Protein AF-A0A2W4JQV5-F1 (afdb_monomer_lite)

Foldseek 3Di:
DQQQEAADAQVRAAEEQEDEDEAHHEYAAPRYAHAYAEYAYEYAYEAAHEYEEEYEYPYYEYQYEYEYAYAYEYEYAAEDEYAAEYHYHYQEEYYYDQPGGEYYHQEYEEEHEYYDHDHQDHAYAEYFYAYEEDAHHHEAEYEQADDDPGGGYAYAYEYEYAYPEEYEQQADHYYAAEYEYHHQYEYEYHQRREYEYQEYEYHHEEYDAARYAHAYAEYFYAYEEYAHEYAEEYEQADDDPTGGYEYAAAYHAEYQAYAYEYAAAAEYQDLFLRSAEYAFNQNDFQQALNGYAYEYDPPHEYYYHDNYEHEYEGHHPVNHHCLLVRQDQQPLQAAGSHHPVGHQADADHDSYGYHYYYSHAWEKEKALPQDDQAEDEQDQFFWDPCNPSPDIDIDRDPSNYDPVSQDDWTWGFPGSDAAWTFIWIDGSRHRRHHYGYDPPHGIYGYDYDPPDPDDPPPPPPPPPPDDDDDDDDDDDDDDDDDDDDDDDDDDDDDDDDDDDDDDDDDDDDDDDDDDDDDDDDDDDDDDDDDDDDDDDDDDDDDDDDDD

Secondary structure (DSSP, 8-state):
----EEEPPTT---EES-EEE-S-SEEEE-SS--EESEEEEEESS-EEEEEES-EEEEEEEESS-EEEEEES-EEESS-EEESSEEEEEEEEEEEE-TTT--EEEEEEEEEEEEEEE--TT-EEEEEEEE-S-EEEEESS-EEE-EETTEESEEESS-EEEEESS-EEE-S-EEESSEEEEEEEEEEEE-TT--EEEEEEEEEEEEEEEEEEEEEEEEEEEE-SSEEEEESS-EEE-EETTEESEEESS-EEEEESSS-EEE-S-EEE---STTSEEEETTTTSPTT-TTS--EEE-TT--EE-STT-EEEEEES-STT-TTHHHHH-TTSS-EE-S--SS----SS---SSEEEEEESS-PEEEEE-TTPPP--EE--S-S-B--TT----EEE---TT--GGGS--EEEEES--SSEEEEEEEEE-TTS--EEEE-TTPPEEEEE--SS-TTSSSTTS-SSS-----------------------------------------------------------------------------PPPPP-

Radius of gyration: 44.94 Å; chains: 1; bounding box: 136×50×118 Å

Structure (mmCIF, N/CA/C/O backbone):
data_AF-A0A2W4JQV5-F1
#
_entry.id   AF-A0A2W4JQV5-F1
#
loop_
_atom_site.group_PDB
_atom_site.id
_atom_site.type_symbol
_atom_site.label_atom_id
_atom_site.label_alt_id
_atom_site.label_comp_id
_atom_site.label_asym_id
_atom_site.label_entity_id
_atom_site.label_seq_id
_atom_site.pdbx_PDB_ins_code
_atom_site.Cartn_x
_atom_site.Cartn_y
_atom_site.Cartn_z
_atom_site.occupancy
_atom_site.B_iso_or_equiv
_atom_site.auth_seq_id
_atom_site.auth_comp_id
_atom_site.auth_asym_id
_atom_site.auth_atom_id
_atom_site.pdbx_PDB_model_num
ATOM 1 N N . MET A 1 1 ? 16.887 8.831 -55.153 1.00 29.67 1 MET A N 1
ATOM 2 C CA . MET A 1 1 ? 16.316 7.501 -54.876 1.00 29.67 1 MET A CA 1
ATOM 3 C C . MET A 1 1 ? 16.040 7.482 -53.389 1.00 29.67 1 MET A C 1
ATOM 5 O O . MET A 1 1 ? 16.976 7.358 -52.619 1.00 29.67 1 MET A O 1
ATOM 9 N N . THR A 1 2 ? 14.810 7.785 -52.986 1.00 33.06 2 THR A N 1
ATOM 10 C CA . THR A 1 2 ? 14.370 7.634 -51.595 1.00 33.06 2 THR A CA 1
ATOM 11 C C . THR A 1 2 ? 14.160 6.143 -51.375 1.00 33.06 2 THR A C 1
ATOM 13 O O . THR A 1 2 ? 13.190 5.582 -51.878 1.00 33.06 2 THR A O 1
ATOM 16 N N . ILE A 1 3 ? 15.129 5.482 -50.746 1.00 44.75 3 ILE A N 1
ATOM 17 C CA . ILE A 1 3 ? 14.937 4.127 -50.228 1.00 44.75 3 ILE A CA 1
ATOM 18 C C . ILE A 1 3 ? 14.034 4.316 -49.007 1.00 44.75 3 ILE A C 1
ATOM 20 O O . ILE A 1 3 ? 14.489 4.859 -48.005 1.00 44.75 3 ILE A O 1
ATOM 24 N N . SER A 1 4 ? 12.734 4.026 -49.145 1.00 56.22 4 SER A N 1
ATOM 25 C CA . SER A 1 4 ? 11.791 4.201 -48.034 1.00 56.22 4 SER A CA 1
ATOM 26 C C . SER A 1 4 ? 11.941 3.099 -47.004 1.00 56.22 4 SER A C 1
ATOM 28 O O . SER A 1 4 ? 11.766 3.387 -45.838 1.00 56.22 4 SER A O 1
ATOM 30 N N . ASP A 1 5 ? 12.314 1.880 -47.396 1.00 68.44 5 ASP A N 1
ATOM 31 C CA . ASP A 1 5 ? 12.391 0.760 -46.463 1.00 68.44 5 ASP A CA 1
ATOM 32 C C . ASP A 1 5 ? 13.625 -0.103 -46.739 1.00 68.44 5 ASP A C 1
ATOM 34 O O . ASP A 1 5 ? 13.981 -0.343 -47.900 1.00 68.44 5 ASP A O 1
ATOM 38 N N . VAL A 1 6 ? 14.281 -0.559 -45.671 1.00 77.56 6 VAL A N 1
ATOM 39 C CA . VAL A 1 6 ? 15.468 -1.425 -45.729 1.00 77.56 6 VAL A CA 1
ATOM 40 C C . VAL A 1 6 ? 15.136 -2.780 -45.090 1.00 77.56 6 VAL A C 1
ATOM 42 O O . VAL A 1 6 ? 15.324 -2.937 -43.885 1.00 77.56 6 VAL A O 1
ATOM 45 N N . PRO A 1 7 ? 14.622 -3.756 -45.867 1.00 75.44 7 PRO A N 1
ATOM 46 C CA . PRO A 1 7 ? 14.396 -5.115 -45.385 1.00 75.44 7 PRO A CA 1
ATOM 47 C C . PRO A 1 7 ? 15.648 -5.995 -45.532 1.00 75.44 7 PRO A C 1
ATOM 49 O O . PRO A 1 7 ? 16.379 -5.903 -46.524 1.00 75.44 7 PRO A O 1
ATOM 52 N N . GLN A 1 8 ? 15.855 -6.910 -44.584 1.00 84.56 8 GLN A N 1
ATOM 53 C CA . GLN A 1 8 ? 16.908 -7.929 -44.620 1.00 84.56 8 GLN A CA 1
ATOM 54 C C . GLN A 1 8 ? 16.366 -9.300 -45.053 1.00 84.56 8 GLN A C 1
ATOM 56 O O . GLN A 1 8 ? 15.298 -9.729 -44.631 1.00 84.56 8 GLN A O 1
ATOM 61 N N . SER A 1 9 ? 17.114 -10.029 -45.885 1.00 79.50 9 SER A N 1
ATOM 62 C CA . SER A 1 9 ? 16.845 -11.449 -46.164 1.00 79.50 9 SER A CA 1
ATOM 63 C C . SER A 1 9 ? 17.474 -12.353 -45.101 1.00 79.50 9 SER A C 1
ATOM 65 O O . SER A 1 9 ? 18.504 -11.989 -44.543 1.00 79.50 9 SER A O 1
ATOM 67 N N . ALA A 1 10 ? 16.980 -13.583 -44.932 1.00 69.44 10 ALA A N 1
ATOM 68 C CA . ALA A 1 10 ? 17.502 -14.519 -43.926 1.00 69.44 10 ALA A CA 1
ATOM 69 C C . ALA A 1 10 ? 18.998 -14.884 -44.063 1.00 69.44 10 ALA A C 1
ATOM 71 O O . ALA A 1 10 ? 19.650 -15.224 -43.082 1.00 69.44 10 ALA A O 1
ATOM 72 N N . GLU A 1 11 ? 19.571 -14.781 -45.265 1.00 73.44 11 GLU A N 1
ATOM 73 C CA . GLU A 1 11 ? 21.001 -15.030 -45.519 1.00 73.44 11 GLU A CA 1
ATOM 74 C C . GLU A 1 11 ? 21.875 -13.768 -45.358 1.00 73.44 11 GLU A C 1
ATOM 76 O O . GLU A 1 11 ? 23.096 -13.829 -45.477 1.00 73.44 11 GLU A O 1
ATOM 81 N N . GLY A 1 12 ? 21.264 -12.608 -45.105 1.00 80.19 12 GLY A N 1
ATOM 82 C CA . GLY A 1 12 ? 21.904 -11.294 -45.165 1.00 80.19 12 GLY A CA 1
ATOM 83 C C . GLY A 1 12 ? 22.526 -10.816 -43.855 1.00 80.19 12 GLY A C 1
ATOM 84 O O . GLY A 1 12 ? 22.470 -9.616 -43.608 1.00 80.19 12 GLY A O 1
ATOM 85 N N . ALA A 1 13 ? 23.056 -11.710 -43.012 1.00 87.25 13 ALA A N 1
ATOM 86 C CA . ALA A 1 13 ? 23.569 -11.367 -41.681 1.00 87.25 13 ALA A CA 1
ATOM 87 C C . ALA A 1 13 ? 24.644 -10.267 -41.727 1.00 87.25 13 ALA A C 1
ATOM 89 O O . ALA A 1 13 ? 25.607 -10.342 -42.494 1.00 87.25 13 ALA A O 1
ATOM 90 N N . ILE A 1 14 ? 24.495 -9.258 -40.871 1.00 87.75 14 ILE A N 1
ATOM 91 C CA . ILE A 1 14 ? 25.454 -8.163 -40.717 1.00 87.75 14 ILE A CA 1
ATOM 92 C C . ILE A 1 14 ? 26.432 -8.545 -39.611 1.00 87.75 14 ILE A C 1
ATOM 94 O O . ILE A 1 14 ? 26.027 -8.844 -38.493 1.00 87.75 14 ILE A O 1
ATOM 98 N N . THR A 1 15 ? 27.730 -8.531 -39.906 1.00 89.88 15 THR A N 1
ATOM 99 C CA . THR A 1 15 ? 28.786 -8.616 -38.888 1.00 89.88 15 THR A CA 1
ATOM 100 C C . THR A 1 15 ? 29.605 -7.339 -38.950 1.00 89.88 15 THR A C 1
ATOM 102 O O . THR A 1 15 ? 30.228 -7.063 -39.976 1.00 89.88 15 THR A O 1
ATOM 105 N N . ALA A 1 16 ? 29.582 -6.550 -37.881 1.00 89.56 16 ALA A N 1
ATOM 106 C CA . ALA A 1 16 ? 30.267 -5.266 -37.832 1.00 89.56 16 ALA A CA 1
ATOM 107 C C . ALA A 1 16 ? 30.644 -4.903 -36.393 1.00 89.56 16 ALA A C 1
ATOM 109 O O . ALA A 1 16 ? 29.880 -5.149 -35.468 1.00 89.56 16 ALA A O 1
ATOM 110 N N . ALA A 1 17 ? 31.793 -4.256 -36.209 1.00 89.31 17 ALA A N 1
ATOM 111 C CA . ALA A 1 17 ? 32.117 -3.642 -34.919 1.00 89.31 17 ALA A CA 1
ATOM 112 C C . ALA A 1 17 ? 31.198 -2.440 -34.620 1.00 89.31 17 ALA A C 1
ATOM 114 O O . ALA A 1 17 ? 30.942 -2.111 -33.471 1.00 89.31 17 ALA A O 1
ATOM 115 N N . TRP A 1 18 ? 30.686 -1.788 -35.666 1.00 93.12 18 TRP A N 1
ATOM 116 C CA . TRP A 1 18 ? 29.815 -0.626 -35.546 1.00 93.12 18 TRP A CA 1
ATOM 117 C C . TRP A 1 18 ? 28.868 -0.546 -36.744 1.00 93.12 18 TRP A C 1
ATOM 119 O O . TRP A 1 18 ? 29.307 -0.704 -37.890 1.00 93.12 18 TRP A O 1
ATOM 129 N N . LEU A 1 19 ? 27.582 -0.325 -36.482 1.00 92.12 19 LEU A N 1
ATOM 130 C CA . LEU A 1 19 ? 26.536 -0.138 -37.483 1.00 92.12 19 LEU A CA 1
ATOM 131 C C . LEU A 1 19 ? 25.812 1.186 -37.228 1.00 92.12 19 LEU A C 1
ATOM 133 O O . LEU A 1 19 ? 25.176 1.355 -36.193 1.00 92.12 19 LEU A O 1
ATOM 137 N N . GLU A 1 20 ? 25.852 2.086 -38.207 1.00 91.94 20 GLU A N 1
ATOM 138 C CA . GLU A 1 20 ? 25.101 3.343 -38.182 1.00 91.94 20 GLU A CA 1
ATOM 139 C C . GLU A 1 20 ? 23.888 3.265 -39.117 1.00 91.94 20 GLU A C 1
ATOM 141 O O . GLU A 1 20 ? 24.019 2.997 -40.317 1.00 91.94 20 GLU A O 1
ATOM 146 N N . LEU A 1 21 ? 22.699 3.511 -38.571 1.00 87.38 21 LEU A N 1
ATOM 147 C CA . LEU A 1 21 ? 21.455 3.621 -39.323 1.00 87.38 21 LEU A CA 1
ATOM 148 C C . LEU A 1 21 ? 21.272 5.067 -39.814 1.00 87.38 21 LEU A C 1
ATOM 150 O O . LEU A 1 21 ? 21.225 6.012 -39.029 1.00 87.38 21 LEU A O 1
ATOM 154 N N . GLY A 1 22 ? 21.171 5.250 -41.131 1.00 76.06 22 GLY A N 1
ATOM 155 C CA . GLY A 1 22 ? 20.920 6.561 -41.743 1.00 76.06 22 GLY A CA 1
ATOM 156 C C . GLY A 1 22 ? 19.429 6.898 -41.880 1.00 76.06 22 GLY A C 1
ATOM 157 O O . GLY A 1 22 ? 18.587 6.022 -41.727 1.00 76.06 22 GLY A O 1
ATOM 158 N N . LEU A 1 23 ? 19.126 8.152 -42.260 1.00 66.94 23 LEU A N 1
ATOM 159 C CA . LEU A 1 23 ? 17.779 8.705 -42.521 1.00 66.94 23 LEU A CA 1
ATOM 160 C C . LEU A 1 23 ? 17.039 7.991 -43.675 1.00 66.94 23 LEU A C 1
ATOM 162 O O . LEU A 1 23 ? 16.863 8.543 -44.766 1.00 66.94 23 LEU A O 1
ATOM 166 N N . VAL A 1 24 ? 16.612 6.758 -43.449 1.00 64.31 24 VAL A N 1
ATOM 167 C CA . VAL A 1 24 ? 15.695 6.009 -44.311 1.00 64.31 24 VAL A CA 1
ATOM 168 C C . VAL A 1 24 ? 14.292 6.032 -43.678 1.00 64.31 24 VAL A C 1
ATOM 170 O O . VAL A 1 24 ? 14.081 6.704 -42.665 1.00 64.31 24 VAL A O 1
ATOM 173 N N . GLY A 1 25 ? 13.281 5.435 -44.315 1.00 80.88 25 GLY A N 1
ATOM 174 C CA . GLY A 1 25 ? 11.969 5.248 -43.678 1.00 80.88 25 GLY A CA 1
ATOM 175 C C . GLY A 1 25 ? 12.040 4.093 -42.679 1.00 80.88 25 GLY A C 1
ATOM 176 O O . GLY A 1 25 ? 12.716 4.236 -41.671 1.00 80.88 25 GLY A O 1
ATOM 177 N N . SER A 1 26 ? 11.375 2.959 -42.895 1.00 88.31 26 SER A N 1
ATOM 178 C CA . SER A 1 26 ? 11.426 1.860 -41.912 1.00 88.31 26 SER A CA 1
ATOM 179 C C . SER A 1 26 ? 12.625 0.932 -42.144 1.00 88.31 26 SER A C 1
ATOM 181 O O . SER A 1 26 ? 12.984 0.613 -43.280 1.00 88.31 26 SER A O 1
ATOM 183 N N . VAL A 1 27 ? 13.254 0.470 -41.067 1.00 90.00 27 VAL A N 1
ATOM 184 C CA . VAL A 1 27 ? 14.377 -0.477 -41.089 1.00 90.00 27 VAL A CA 1
ATOM 185 C C . VAL A 1 27 ? 13.936 -1.773 -40.424 1.00 90.00 27 VAL A C 1
ATOM 187 O O . VAL A 1 27 ? 13.576 -1.765 -39.251 1.00 90.00 27 VAL A O 1
ATOM 190 N N . ASP A 1 28 ? 14.007 -2.887 -41.155 1.00 91.19 28 ASP A N 1
ATOM 191 C CA . ASP A 1 28 ? 13.764 -4.226 -40.612 1.00 91.19 28 ASP A CA 1
ATOM 192 C C . ASP A 1 28 ? 14.963 -5.139 -40.888 1.00 91.19 28 ASP A C 1
ATOM 194 O O . ASP A 1 28 ? 15.167 -5.659 -41.990 1.00 91.19 28 ASP A O 1
ATOM 198 N N . LEU A 1 29 ? 15.757 -5.325 -39.839 1.00 91.44 29 LEU A N 1
ATOM 199 C CA . LEU A 1 29 ? 16.964 -6.141 -39.784 1.00 91.44 29 LEU A CA 1
ATOM 200 C C . LEU A 1 29 ? 16.782 -7.295 -38.785 1.00 91.44 29 LEU A C 1
ATOM 202 O O . LEU A 1 29 ? 17.682 -7.628 -38.015 1.00 91.44 29 LEU A O 1
ATOM 206 N N . THR A 1 30 ? 15.582 -7.875 -38.742 1.00 90.56 30 THR A N 1
ATOM 207 C CA . THR A 1 30 ? 15.245 -8.965 -37.810 1.00 90.56 30 THR A CA 1
ATOM 208 C C . THR A 1 30 ? 15.444 -10.366 -38.388 1.00 90.56 30 THR A C 1
ATOM 210 O O . THR A 1 30 ? 15.351 -11.351 -37.660 1.00 90.56 30 THR A O 1
ATOM 213 N N . GLN A 1 31 ? 15.692 -10.477 -39.696 1.00 85.88 31 GLN A N 1
ATOM 214 C CA . GLN A 1 31 ? 15.575 -11.746 -40.420 1.00 85.88 31 GLN A CA 1
ATOM 215 C C . GLN A 1 31 ? 16.847 -12.607 -40.408 1.00 85.88 31 GLN A C 1
ATOM 217 O O . GLN A 1 31 ? 16.771 -13.769 -40.801 1.00 85.88 31 GLN A O 1
ATOM 222 N N . ALA A 1 32 ? 18.001 -12.082 -39.983 1.00 82.94 32 ALA A N 1
ATOM 223 C CA . ALA A 1 32 ? 19.276 -12.806 -39.986 1.00 82.94 32 ALA A CA 1
ATOM 224 C C . ALA A 1 32 ? 20.035 -12.679 -38.652 1.00 82.94 32 ALA A C 1
ATOM 226 O O . ALA A 1 32 ? 19.839 -11.716 -37.917 1.00 82.94 32 ALA A O 1
ATOM 227 N N . ASP A 1 33 ? 20.941 -13.624 -38.365 1.00 89.38 33 ASP A N 1
ATOM 228 C CA . ASP A 1 33 ? 21.790 -13.656 -37.159 1.00 89.38 33 ASP A CA 1
ATOM 229 C C . ASP A 1 33 ? 22.868 -12.556 -37.171 1.00 89.38 33 ASP A C 1
ATOM 231 O O . ASP A 1 33 ? 24.060 -12.830 -37.359 1.00 89.38 33 ASP A O 1
ATOM 235 N N . ASN A 1 34 ? 22.467 -11.296 -36.999 1.00 92.81 34 ASN A N 1
ATOM 236 C CA . ASN A 1 34 ? 23.418 -10.189 -36.961 1.00 92.81 34 ASN A CA 1
ATOM 237 C C . ASN A 1 34 ? 24.347 -10.305 -35.748 1.00 92.81 34 ASN A C 1
ATOM 239 O O . ASN A 1 34 ? 23.951 -10.766 -34.681 1.00 92.81 34 ASN A O 1
ATOM 243 N N . LYS A 1 35 ? 25.593 -9.874 -35.929 1.00 93.88 35 LYS A N 1
ATOM 244 C CA . LYS A 1 35 ? 26.637 -9.797 -34.905 1.00 93.88 35 LYS A CA 1
ATOM 245 C C . LYS A 1 35 ? 27.268 -8.419 -34.969 1.00 93.88 35 LYS A C 1
ATOM 247 O O . LYS A 1 35 ? 28.312 -8.223 -35.597 1.00 93.88 35 LYS A O 1
ATOM 252 N N . VAL A 1 36 ? 26.558 -7.460 -34.402 1.00 95.00 36 VAL A N 1
ATOM 253 C CA . VAL A 1 36 ? 26.953 -6.063 -34.322 1.00 95.00 36 VAL A CA 1
ATOM 254 C C . VAL A 1 36 ? 27.358 -5.761 -32.888 1.00 95.00 36 VAL A C 1
ATOM 256 O O . VAL A 1 36 ? 26.600 -6.049 -31.968 1.00 95.00 36 VAL A O 1
ATOM 259 N N . GLU A 1 37 ? 28.548 -5.195 -32.703 1.00 95.19 37 GLU A N 1
ATOM 260 C CA . GLU A 1 37 ? 29.038 -4.839 -31.363 1.00 95.19 37 GLU A CA 1
ATOM 261 C C . GLU A 1 37 ? 28.465 -3.495 -30.882 1.00 95.19 37 GLU A C 1
ATOM 263 O O . GLU A 1 37 ? 28.245 -3.321 -29.685 1.00 95.19 37 GLU A O 1
ATOM 268 N N . ALA A 1 38 ? 28.194 -2.554 -31.795 1.00 96.00 38 ALA A N 1
ATOM 269 C CA . ALA A 1 38 ? 27.586 -1.262 -31.482 1.00 96.00 38 ALA A CA 1
ATOM 270 C C . ALA A 1 38 ? 26.626 -0.761 -32.570 1.00 96.00 38 ALA A C 1
ATOM 272 O O . ALA A 1 38 ? 26.917 -0.860 -33.766 1.00 96.00 38 ALA A O 1
ATOM 273 N N . LEU A 1 39 ? 25.492 -0.210 -32.139 1.00 96.25 39 LEU A N 1
ATOM 274 C CA . LEU A 1 39 ? 24.444 0.361 -32.980 1.00 96.25 39 LEU A CA 1
ATOM 275 C C . LEU A 1 39 ? 24.268 1.851 -32.673 1.00 96.25 39 LEU A C 1
ATOM 277 O O . LEU A 1 39 ? 24.083 2.232 -31.518 1.00 96.25 39 LEU A O 1
ATOM 281 N N . ALA A 1 40 ? 24.248 2.667 -33.720 1.00 95.31 40 ALA A N 1
ATOM 282 C CA . ALA A 1 40 ? 23.932 4.089 -33.664 1.00 95.31 40 ALA A CA 1
ATOM 283 C C . ALA A 1 40 ? 23.006 4.469 -34.826 1.00 95.31 40 ALA A C 1
ATOM 285 O O . ALA A 1 40 ? 22.850 3.704 -35.783 1.00 95.31 40 ALA A O 1
ATOM 286 N N . GLY A 1 41 ? 22.400 5.653 -34.786 1.00 90.88 41 GLY A N 1
ATOM 287 C CA . GLY A 1 41 ? 21.768 6.242 -35.963 1.00 90.88 41 GLY A CA 1
ATOM 288 C C . GLY A 1 41 ? 20.465 6.990 -35.719 1.00 90.88 41 GLY A C 1
ATOM 289 O O . GLY A 1 41 ? 19.918 7.035 -34.621 1.00 90.88 41 GLY A O 1
ATOM 290 N N . VAL A 1 42 ? 19.953 7.584 -36.794 1.00 90.00 42 VAL A N 1
ATOM 291 C CA . VAL A 1 42 ? 18.742 8.413 -36.789 1.00 90.00 42 VAL A CA 1
ATOM 292 C C . VAL A 1 42 ? 17.824 7.947 -37.908 1.00 90.00 42 VAL A C 1
ATOM 294 O O . VAL A 1 42 ? 18.210 7.985 -39.077 1.00 90.00 42 VAL A O 1
ATOM 297 N N . ASN A 1 43 ? 16.596 7.566 -37.562 1.00 89.50 43 ASN A N 1
ATOM 298 C CA . ASN A 1 43 ? 15.626 7.044 -38.515 1.00 89.50 43 ASN A CA 1
ATOM 299 C C . ASN A 1 43 ? 14.299 7.816 -38.517 1.00 89.50 43 ASN A C 1
ATOM 301 O O . ASN A 1 43 ? 13.873 8.368 -37.500 1.00 89.50 43 ASN A O 1
ATOM 305 N N . THR A 1 44 ? 13.634 7.862 -39.677 1.00 89.81 44 THR A N 1
ATOM 306 C CA . THR A 1 44 ? 12.343 8.568 -39.824 1.00 89.81 44 THR A CA 1
ATOM 307 C C . THR A 1 44 ? 11.123 7.648 -39.756 1.00 89.81 44 THR A C 1
ATOM 309 O O . THR A 1 44 ? 10.010 8.144 -39.591 1.00 89.81 44 THR A O 1
ATOM 312 N N . GLY A 1 45 ? 11.316 6.330 -39.869 1.00 91.19 45 GLY A N 1
ATOM 313 C CA . GLY A 1 45 ? 10.302 5.298 -39.634 1.00 91.19 45 GLY A CA 1
ATOM 314 C C . GLY A 1 45 ? 10.724 4.333 -38.529 1.00 91.19 45 GLY A C 1
ATOM 315 O O . GLY A 1 45 ? 11.634 4.634 -37.762 1.00 91.19 45 GLY A O 1
ATOM 316 N N . ASP A 1 46 ? 10.081 3.171 -38.452 1.00 94.00 46 ASP A N 1
ATOM 317 C CA . ASP A 1 46 ? 10.345 2.191 -37.393 1.00 94.00 46 ASP A CA 1
ATOM 318 C C . ASP A 1 46 ? 11.750 1.575 -37.522 1.00 94.00 46 ASP A C 1
ATOM 320 O O . ASP A 1 46 ? 12.290 1.450 -38.623 1.00 94.00 46 ASP A O 1
ATOM 324 N N . ILE A 1 47 ? 12.348 1.174 -36.400 1.00 94.88 47 ILE A N 1
ATOM 325 C CA . ILE A 1 47 ? 13.584 0.383 -36.358 1.00 94.88 47 ILE A CA 1
ATOM 326 C C . ILE A 1 47 ? 13.253 -0.966 -35.732 1.00 94.88 47 ILE A C 1
ATOM 328 O O . ILE A 1 47 ? 12.839 -1.020 -34.580 1.00 94.88 47 ILE A O 1
ATOM 332 N N . ALA A 1 48 ? 13.490 -2.058 -36.447 1.00 95.19 48 ALA A N 1
ATOM 333 C CA . ALA A 1 48 ? 13.453 -3.408 -35.904 1.00 95.19 48 ALA A CA 1
ATOM 334 C C . ALA A 1 48 ? 14.807 -4.084 -36.144 1.00 95.19 48 ALA A C 1
ATOM 336 O O . ALA A 1 48 ? 15.245 -4.230 -37.285 1.00 95.19 48 ALA A O 1
ATOM 337 N N . PHE A 1 49 ? 15.489 -4.480 -35.071 1.00 95.44 49 PHE A N 1
ATOM 338 C CA . PHE A 1 49 ? 16.843 -5.025 -35.130 1.00 95.44 49 PHE A CA 1
ATOM 339 C C . PHE A 1 49 ? 16.979 -6.253 -34.231 1.00 95.44 49 PHE A C 1
ATOM 341 O O . PHE A 1 49 ? 16.621 -6.216 -33.053 1.00 95.44 49 PHE A O 1
ATOM 348 N N . PHE A 1 50 ? 17.514 -7.340 -34.787 1.00 96.31 50 PHE A N 1
ATOM 349 C CA . PHE A 1 50 ? 17.924 -8.514 -34.021 1.00 96.31 50 PHE A CA 1
ATOM 350 C C . PHE A 1 50 ? 19.450 -8.610 -33.982 1.00 96.31 50 PHE A C 1
ATOM 352 O O . PHE A 1 50 ? 20.079 -8.524 -35.034 1.00 96.31 50 PHE A O 1
ATOM 359 N N . ASN A 1 51 ? 20.026 -8.833 -32.798 1.00 96.94 51 ASN A N 1
ATOM 360 C CA . ASN A 1 51 ? 21.449 -9.090 -32.586 1.00 96.94 51 ASN A CA 1
ATOM 361 C C . ASN A 1 51 ? 21.664 -10.405 -31.833 1.00 96.94 51 ASN A C 1
ATOM 363 O O . ASN A 1 51 ? 20.985 -10.691 -30.845 1.00 96.94 51 ASN A O 1
ATOM 367 N N . ASN A 1 52 ? 22.644 -11.186 -32.273 1.00 96.19 52 ASN A N 1
ATOM 368 C CA . ASN A 1 52 ? 23.064 -12.421 -31.633 1.00 96.19 52 ASN A CA 1
ATOM 369 C C . ASN A 1 52 ? 24.424 -12.229 -30.948 1.00 96.19 52 ASN A C 1
ATOM 371 O O . ASN A 1 52 ? 25.469 -12.257 -31.602 1.00 96.19 52 ASN A O 1
ATOM 375 N N . GLY A 1 53 ? 24.394 -12.065 -29.628 1.00 96.12 53 GLY A N 1
ATOM 376 C CA . GLY A 1 53 ? 25.510 -11.597 -28.811 1.00 96.12 53 GLY A CA 1
ATOM 377 C C . GLY A 1 53 ? 25.233 -10.214 -28.226 1.00 96.12 53 GLY A C 1
ATOM 378 O O . GLY A 1 53 ? 24.169 -9.632 -28.458 1.00 96.12 53 GLY A O 1
ATOM 379 N N . ASP A 1 54 ? 26.200 -9.712 -27.468 1.00 98.00 54 ASP A N 1
ATOM 380 C CA . ASP A 1 54 ? 26.081 -8.437 -26.766 1.00 98.00 54 ASP A CA 1
ATOM 381 C C . ASP A 1 54 ? 26.001 -7.264 -27.749 1.00 98.00 54 ASP A C 1
ATOM 383 O O . ASP A 1 54 ? 26.561 -7.315 -28.850 1.00 98.00 54 ASP A O 1
ATOM 387 N N . LEU A 1 55 ? 25.290 -6.210 -27.352 1.00 98.31 55 LEU A N 1
ATOM 388 C CA . LEU A 1 55 ? 25.091 -5.009 -28.156 1.00 98.31 55 LEU A CA 1
ATOM 389 C C . LEU A 1 55 ? 25.281 -3.751 -27.309 1.00 98.31 55 LEU A C 1
ATOM 391 O O . LEU A 1 55 ? 24.692 -3.621 -26.237 1.00 98.31 55 LEU A O 1
ATOM 395 N N . ARG A 1 56 ? 26.040 -2.790 -27.832 1.00 98.25 56 ARG A N 1
ATOM 396 C CA . ARG A 1 56 ? 26.122 -1.428 -27.292 1.00 98.25 56 ARG A CA 1
ATOM 397 C C . ARG A 1 56 ? 25.253 -0.487 -28.126 1.00 98.25 56 ARG A C 1
ATOM 399 O O . ARG A 1 56 ? 25.185 -0.628 -29.348 1.00 98.25 56 ARG A O 1
ATOM 406 N N . VAL A 1 57 ? 24.576 0.458 -27.487 1.00 97.75 57 VAL A N 1
ATOM 407 C CA . VAL A 1 57 ? 23.830 1.531 -28.156 1.00 97.75 57 VAL A CA 1
ATOM 408 C C . VAL A 1 57 ? 24.574 2.839 -27.942 1.00 97.75 57 VAL A C 1
ATOM 410 O O . VAL A 1 57 ? 24.631 3.347 -26.826 1.00 97.75 57 VAL A O 1
ATOM 413 N N . GLU A 1 58 ? 25.113 3.376 -29.031 1.00 96.62 58 GLU A N 1
ATOM 414 C CA . GLU A 1 58 ? 25.884 4.625 -29.095 1.00 96.62 58 GLU A CA 1
ATOM 415 C C . GLU A 1 58 ? 25.030 5.728 -29.751 1.00 96.62 58 GLU A C 1
ATOM 417 O O . GLU A 1 58 ? 25.460 6.422 -30.669 1.00 96.62 58 GLU A O 1
ATOM 422 N N . GLY A 1 59 ? 23.762 5.824 -29.337 1.00 95.25 59 GLY A N 1
ATOM 423 C CA . GLY A 1 59 ? 22.855 6.889 -29.755 1.00 95.25 59 GLY A CA 1
ATOM 424 C C . GLY A 1 59 ? 21.955 6.453 -30.902 1.00 95.25 59 GLY A C 1
ATOM 425 O O . GLY A 1 59 ? 22.347 6.458 -32.069 1.00 95.25 59 GLY A O 1
ATOM 426 N N . VAL A 1 60 ? 20.715 6.087 -30.581 1.00 96.88 60 VAL A N 1
ATOM 427 C CA . VAL A 1 60 ? 19.712 5.684 -31.573 1.00 96.88 60 VAL A CA 1
ATOM 428 C C . VAL A 1 60 ? 18.450 6.507 -31.388 1.00 96.88 60 VAL A C 1
ATOM 430 O O . VAL A 1 60 ? 17.858 6.535 -30.311 1.00 96.88 60 VAL A O 1
ATOM 433 N N . TYR A 1 61 ? 18.007 7.139 -32.470 1.00 96.12 61 TYR A N 1
ATOM 434 C CA . TYR A 1 61 ? 16.781 7.918 -32.507 1.00 96.12 61 TYR A CA 1
ATOM 435 C C . TYR A 1 61 ? 15.847 7.442 -33.616 1.00 96.12 61 TYR A C 1
ATOM 437 O O . TYR A 1 61 ? 16.267 7.228 -34.755 1.00 96.12 61 TYR A O 1
ATOM 445 N N . SER A 1 62 ? 14.556 7.368 -33.305 1.00 95.12 62 SER A N 1
ATOM 446 C CA . SER A 1 62 ? 13.500 7.064 -34.263 1.00 95.12 62 SER A CA 1
ATOM 447 C C . SER A 1 62 ? 12.283 7.975 -34.092 1.00 95.12 62 SER A C 1
ATOM 449 O O . SER A 1 62 ? 11.853 8.291 -32.979 1.00 95.12 62 SER A O 1
ATOM 451 N N . VAL A 1 63 ? 11.679 8.374 -35.212 1.00 93.88 63 VAL A N 1
ATOM 452 C CA . VAL A 1 63 ? 10.324 8.961 -35.221 1.00 93.88 63 VAL A CA 1
ATOM 453 C C . VAL A 1 63 ? 9.244 7.868 -35.107 1.00 93.88 63 VAL A C 1
ATOM 455 O O . VAL A 1 63 ? 8.114 8.141 -34.701 1.00 93.88 63 VAL A O 1
ATOM 458 N N . GLY A 1 64 ? 9.575 6.629 -35.465 1.00 94.38 64 GLY A N 1
ATOM 459 C CA . GLY A 1 64 ? 8.707 5.469 -35.311 1.00 94.38 64 GLY A CA 1
ATOM 460 C C . GLY A 1 64 ? 8.901 4.750 -33.978 1.00 94.38 64 GLY A C 1
ATOM 461 O O . GLY A 1 64 ? 9.388 5.319 -32.998 1.00 94.38 64 GLY A O 1
ATOM 462 N N . ASP A 1 65 ? 8.516 3.479 -33.970 1.00 96.88 65 ASP A N 1
ATOM 463 C CA . ASP A 1 65 ? 8.842 2.540 -32.902 1.00 96.88 65 ASP A CA 1
ATOM 464 C C . ASP A 1 65 ? 10.310 2.076 -33.030 1.00 96.88 65 ASP A C 1
ATOM 466 O O .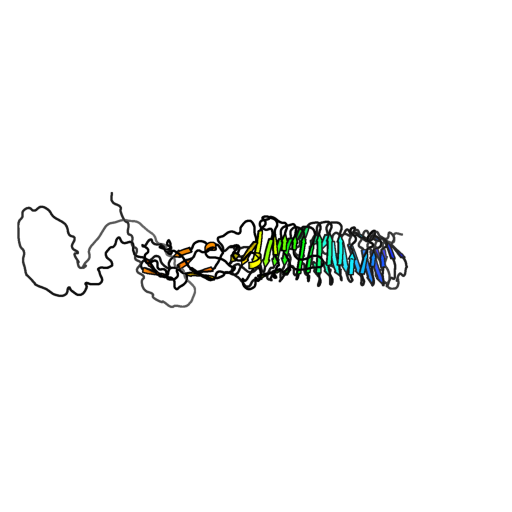 ASP A 1 65 ? 10.893 2.070 -34.119 1.00 96.88 65 ASP A O 1
ATOM 470 N N . ILE A 1 66 ? 10.921 1.666 -31.919 1.00 98.00 66 ILE A N 1
ATOM 471 C CA . ILE A 1 66 ? 12.200 0.945 -31.908 1.00 98.00 66 ILE A CA 1
ATOM 472 C C . ILE A 1 66 ? 11.968 -0.419 -31.272 1.00 98.00 66 ILE A C 1
ATOM 474 O O . ILE A 1 66 ? 11.433 -0.515 -30.178 1.00 98.00 66 ILE A O 1
ATOM 478 N N . SER A 1 67 ? 12.391 -1.485 -31.935 1.00 97.69 67 SER A N 1
ATOM 479 C CA . SER A 1 67 ? 12.336 -2.856 -31.441 1.00 97.69 67 SER A CA 1
ATOM 480 C C . SER A 1 67 ? 13.724 -3.475 -31.515 1.00 97.69 67 SER A C 1
ATOM 482 O O . SER A 1 67 ? 14.205 -3.793 -32.603 1.00 97.69 67 SER A O 1
ATOM 484 N N . LEU A 1 68 ? 14.366 -3.654 -30.362 1.00 98.00 68 LEU A N 1
ATOM 485 C CA . LEU A 1 68 ? 15.669 -4.303 -30.245 1.00 98.00 68 LEU A CA 1
ATOM 486 C C . LEU A 1 68 ? 15.493 -5.680 -29.611 1.00 98.00 68 LEU A C 1
ATOM 488 O O . LEU A 1 68 ? 15.010 -5.802 -28.485 1.00 98.00 68 LEU A O 1
ATOM 492 N N . ARG A 1 69 ? 15.910 -6.723 -30.330 1.00 97.94 69 ARG A N 1
ATOM 493 C CA . ARG A 1 69 ? 15.994 -8.085 -29.806 1.00 97.94 69 ARG A CA 1
ATOM 494 C C . ARG A 1 69 ? 17.457 -8.501 -29.709 1.00 97.94 69 ARG A C 1
ATOM 496 O O . ARG A 1 69 ? 18.119 -8.600 -30.735 1.00 97.94 69 ARG A O 1
ATOM 503 N N . VAL A 1 70 ? 17.953 -8.773 -28.507 1.00 98.38 70 VAL A N 1
ATOM 504 C CA . VAL A 1 70 ? 19.372 -9.065 -28.252 1.00 98.38 70 VAL A CA 1
ATOM 505 C C . VAL A 1 70 ? 19.511 -10.408 -27.539 1.00 98.38 70 VAL A C 1
ATOM 507 O O . VAL A 1 70 ? 19.021 -10.596 -26.430 1.00 98.38 70 VAL A O 1
ATOM 510 N N . ASN A 1 71 ? 20.183 -11.365 -28.172 1.00 97.50 71 ASN A N 1
ATOM 511 C CA . ASN A 1 71 ? 20.538 -12.639 -27.544 1.00 97.50 71 ASN A CA 1
ATOM 512 C C . ASN A 1 71 ? 21.883 -12.512 -26.805 1.00 97.50 71 ASN A C 1
ATOM 514 O O . ASN A 1 71 ? 22.878 -13.119 -27.201 1.00 97.50 71 ASN A O 1
ATOM 518 N N . GLY A 1 72 ? 21.913 -11.645 -25.798 1.00 97.69 72 GLY A N 1
ATOM 519 C CA . GLY A 1 72 ? 23.088 -11.239 -25.031 1.00 97.69 72 GLY A CA 1
ATOM 520 C C . GLY A 1 72 ? 22.742 -10.075 -24.105 1.00 97.69 72 GLY A C 1
ATOM 521 O O . GLY A 1 72 ? 21.557 -9.802 -23.874 1.00 97.69 72 GLY A O 1
ATOM 522 N N . ASP A 1 73 ? 23.770 -9.399 -23.606 1.00 98.56 73 ASP A N 1
ATOM 523 C CA . ASP A 1 73 ? 23.627 -8.165 -22.836 1.00 98.56 73 ASP A CA 1
ATOM 524 C C . ASP A 1 73 ? 23.410 -6.959 -23.766 1.00 98.56 73 ASP A C 1
ATOM 526 O O . ASP A 1 73 ? 23.920 -6.905 -24.888 1.00 98.56 73 ASP A O 1
ATOM 530 N N . LEU A 1 74 ? 22.646 -5.972 -23.298 1.00 98.62 74 LEU A N 1
ATOM 531 C CA . LEU A 1 74 ? 22.435 -4.699 -23.987 1.00 98.62 74 LEU A CA 1
ATOM 532 C C . LEU A 1 74 ? 22.931 -3.565 -23.092 1.00 98.62 74 LEU A C 1
ATOM 534 O O . LEU A 1 74 ? 22.429 -3.371 -21.988 1.00 98.62 74 LEU A O 1
ATOM 538 N N . HIS A 1 75 ? 23.891 -2.788 -23.569 1.00 98.56 75 HIS A N 1
ATOM 539 C CA . HIS A 1 75 ? 24.409 -1.638 -22.836 1.00 98.56 75 HIS A CA 1
ATOM 540 C C . HIS A 1 75 ? 24.076 -0.343 -23.577 1.00 98.56 75 HIS A C 1
ATOM 542 O O . HIS A 1 75 ? 24.395 -0.206 -24.757 1.00 98.56 75 HIS A O 1
ATOM 548 N N . LEU A 1 76 ? 23.408 0.595 -22.907 1.00 98.56 76 LEU A N 1
ATOM 549 C CA . LEU A 1 76 ? 23.104 1.914 -23.458 1.00 98.56 76 LEU A CA 1
ATOM 550 C C . LEU A 1 76 ? 24.212 2.888 -23.042 1.00 98.56 76 LEU A C 1
ATOM 552 O O . LEU A 1 76 ? 24.214 3.342 -21.900 1.00 98.56 76 LEU A O 1
ATOM 556 N N . GLU A 1 77 ? 25.141 3.184 -23.952 1.00 98.06 77 GLU A N 1
ATOM 557 C CA . GLU A 1 77 ? 26.211 4.174 -23.735 1.00 98.06 77 GLU A CA 1
ATOM 558 C C . GLU A 1 77 ? 25.693 5.598 -23.973 1.00 98.06 77 GLU A C 1
ATOM 560 O O . GLU A 1 77 ? 26.060 6.535 -23.271 1.00 98.06 77 GLU A O 1
ATOM 565 N N . GLU A 1 78 ? 24.777 5.750 -24.931 1.00 97.81 78 GLU A N 1
ATOM 566 C CA . GLU A 1 78 ? 24.077 7.002 -25.212 1.00 97.81 78 GLU A CA 1
ATOM 567 C C . GLU A 1 78 ? 22.553 6.784 -25.313 1.00 97.81 78 GLU A C 1
ATOM 569 O O . GLU A 1 78 ? 22.029 5.679 -25.133 1.00 97.81 78 GLU A O 1
ATOM 574 N N . ALA A 1 79 ? 21.823 7.860 -25.610 1.00 97.25 79 ALA A N 1
ATOM 575 C CA . ALA A 1 79 ? 20.369 7.879 -25.641 1.00 97.25 79 ALA A CA 1
ATOM 576 C C . ALA A 1 79 ? 19.757 6.864 -26.625 1.00 97.25 79 ALA A C 1
ATOM 578 O O . ALA A 1 79 ? 20.121 6.799 -27.803 1.00 97.25 79 ALA A O 1
ATOM 579 N N . LEU A 1 80 ? 18.730 6.151 -26.162 1.00 98.44 80 LEU A N 1
ATOM 580 C CA . LEU A 1 80 ? 17.817 5.369 -26.990 1.00 98.44 80 LEU A CA 1
ATOM 581 C C . LEU A 1 80 ? 16.446 6.054 -26.991 1.00 98.44 80 LEU A C 1
ATOM 583 O O . LEU A 1 80 ? 15.715 6.017 -26.002 1.00 98.44 80 LEU A O 1
ATOM 587 N N . SER A 1 81 ? 16.098 6.711 -28.096 1.00 98.12 81 SER A N 1
ATOM 588 C CA . SER A 1 81 ? 14.940 7.604 -28.163 1.00 98.12 81 SER A CA 1
ATOM 589 C C . SER A 1 81 ? 13.977 7.240 -29.289 1.00 98.12 81 SER A C 1
ATOM 591 O O . SER A 1 81 ? 14.361 7.156 -30.453 1.00 98.12 81 SER A O 1
ATOM 593 N N . ALA A 1 82 ? 12.697 7.092 -28.956 1.00 97.69 82 ALA A N 1
ATOM 594 C CA . ALA A 1 82 ? 11.611 6.930 -29.912 1.00 97.69 82 ALA A CA 1
ATOM 595 C C . ALA A 1 82 ? 10.527 7.989 -29.676 1.00 97.69 82 ALA A C 1
ATOM 597 O O . ALA A 1 82 ? 10.179 8.302 -28.540 1.00 97.69 82 ALA A O 1
ATOM 598 N N . HIS A 1 83 ? 9.920 8.506 -30.746 1.00 95.75 83 HIS A N 1
ATOM 599 C CA . HIS A 1 83 ? 8.701 9.325 -30.620 1.00 95.75 83 HIS A CA 1
ATOM 600 C C . HIS A 1 83 ? 7.477 8.503 -30.214 1.00 95.75 83 HIS A C 1
ATOM 602 O O . HIS A 1 83 ? 6.481 9.075 -29.765 1.00 95.75 83 HIS A O 1
ATOM 608 N N . ARG A 1 84 ? 7.528 7.185 -30.430 1.00 97.12 84 ARG A N 1
ATOM 609 C CA . ARG A 1 84 ? 6.482 6.227 -30.078 1.00 97.12 84 ARG A CA 1
ATOM 610 C C . ARG A 1 84 ? 7.025 5.243 -29.042 1.00 97.12 84 ARG A C 1
ATOM 612 O O . ARG A 1 84 ? 7.423 5.686 -27.968 1.00 97.12 84 ARG A O 1
ATOM 619 N N . ASN A 1 85 ? 7.028 3.945 -29.324 1.00 98.31 85 ASN A N 1
ATOM 620 C CA . ASN A 1 85 ? 7.370 2.927 -28.343 1.00 98.31 85 ASN A CA 1
ATOM 621 C C . ASN A 1 85 ? 8.779 2.374 -28.548 1.00 98.31 85 ASN A C 1
ATOM 623 O O . ASN A 1 85 ? 9.281 2.292 -29.669 1.00 98.31 85 ASN A O 1
ATOM 627 N N . ILE A 1 86 ? 9.385 1.930 -27.453 1.00 98.75 86 ILE A N 1
ATOM 628 C CA . ILE A 1 86 ? 10.601 1.128 -27.447 1.00 98.75 86 ILE A CA 1
ATOM 629 C C . ILE A 1 86 ? 10.249 -0.261 -26.916 1.00 98.75 86 ILE A C 1
ATOM 631 O O . ILE A 1 86 ? 9.705 -0.399 -25.825 1.00 98.75 86 ILE A O 1
ATOM 635 N N . HIS A 1 87 ? 10.586 -1.295 -27.679 1.00 98.69 87 HIS A N 1
ATOM 636 C CA . HIS A 1 87 ? 10.490 -2.697 -27.296 1.00 98.69 87 HIS A CA 1
ATOM 637 C C . HIS A 1 87 ? 11.899 -3.265 -27.131 1.00 98.69 87 HIS A C 1
ATOM 639 O O . HIS A 1 87 ? 12.654 -3.350 -28.102 1.00 98.69 87 HIS A O 1
ATOM 645 N N . LEU A 1 88 ? 12.245 -3.676 -25.914 1.00 98.62 88 LEU A N 1
ATOM 646 C CA . LEU A 1 88 ? 13.507 -4.334 -25.597 1.00 98.62 88 LEU A CA 1
ATOM 647 C C . LEU A 1 88 ? 13.236 -5.793 -25.237 1.00 98.62 88 LEU A C 1
ATOM 649 O O . LEU A 1 88 ? 12.579 -6.095 -24.242 1.00 98.62 88 LEU A O 1
ATOM 653 N N . GLY A 1 89 ? 13.736 -6.706 -26.062 1.00 98.25 89 GLY A N 1
ATOM 654 C CA . GLY A 1 89 ? 13.727 -8.137 -25.782 1.00 98.25 89 GLY A CA 1
ATOM 655 C C . GLY A 1 89 ? 15.147 -8.647 -25.641 1.00 98.25 89 GLY A C 1
ATOM 656 O O . GLY A 1 89 ? 15.835 -8.779 -26.651 1.00 98.25 89 GLY A O 1
ATOM 657 N N . VAL A 1 90 ? 15.587 -8.954 -24.424 1.00 98.31 90 VAL A N 1
ATOM 658 C CA . VAL A 1 90 ? 16.961 -9.415 -24.178 1.00 98.31 90 VAL A CA 1
ATOM 659 C C . VAL A 1 90 ? 16.986 -10.778 -23.504 1.00 98.31 90 VAL A C 1
ATOM 661 O O . VAL A 1 90 ? 16.060 -11.123 -22.780 1.00 98.31 90 VAL A O 1
ATOM 664 N N . SER A 1 91 ? 18.029 -11.573 -23.728 1.00 97.94 91 SER A N 1
ATOM 665 C CA . SER A 1 91 ? 18.271 -12.791 -22.935 1.00 97.94 91 SER A CA 1
ATOM 666 C C . SER A 1 91 ? 19.220 -12.562 -21.756 1.00 97.94 91 SER A C 1
ATOM 668 O O . SER A 1 91 ? 19.240 -13.380 -20.840 1.00 97.94 91 SER A O 1
ATOM 670 N N . GLY A 1 92 ? 20.040 -11.508 -21.821 1.00 98.12 92 GLY A N 1
ATOM 671 C CA . GLY A 1 92 ? 20.982 -11.098 -20.783 1.00 98.12 92 GLY A CA 1
ATOM 672 C C . GLY A 1 92 ? 20.447 -9.940 -19.944 1.00 98.12 92 GLY A C 1
ATOM 673 O O . GLY A 1 92 ? 19.265 -9.902 -19.609 1.00 98.12 92 GLY A O 1
ATOM 674 N N . THR A 1 93 ? 21.316 -8.993 -19.607 1.00 98.50 93 THR A N 1
ATOM 675 C CA . THR A 1 93 ? 20.973 -7.807 -18.812 1.00 98.50 93 THR A CA 1
ATOM 676 C C . THR A 1 93 ? 20.989 -6.547 -19.670 1.00 98.50 93 THR A C 1
ATOM 678 O O . THR A 1 93 ? 21.885 -6.365 -20.495 1.00 98.50 93 THR A O 1
ATOM 681 N N . VAL A 1 94 ? 20.030 -5.646 -19.448 1.00 98.75 94 VAL A N 1
ATOM 682 C CA . VAL A 1 94 ? 20.088 -4.273 -19.962 1.00 98.75 94 VAL A CA 1
ATOM 683 C C . VAL A 1 94 ? 20.663 -3.344 -18.908 1.00 98.75 94 VAL A C 1
ATOM 685 O O . VAL A 1 94 ? 20.169 -3.319 -17.784 1.00 98.75 94 VAL A O 1
ATOM 688 N N . THR A 1 95 ? 21.677 -2.568 -19.273 1.00 98.56 95 THR A N 1
ATOM 689 C CA . THR A 1 95 ? 22.326 -1.580 -18.396 1.00 98.56 95 THR A CA 1
ATOM 690 C C . THR A 1 95 ? 22.470 -0.233 -19.101 1.00 98.56 95 THR A C 1
ATOM 692 O O . THR A 1 95 ? 22.362 -0.151 -20.326 1.00 98.56 95 THR A O 1
ATOM 695 N N . GLN A 1 96 ? 22.717 0.826 -18.330 1.00 98.19 96 GLN A N 1
ATOM 696 C CA . GLN A 1 96 ? 22.879 2.192 -18.831 1.00 98.19 96 GLN A CA 1
ATOM 697 C C . GLN A 1 96 ? 24.166 2.819 -18.301 1.00 98.19 96 GLN A C 1
ATOM 699 O O . GLN A 1 96 ? 24.500 2.656 -17.125 1.00 98.19 96 GLN A O 1
ATOM 704 N N . ASP A 1 97 ? 24.844 3.596 -19.140 1.00 96.00 97 ASP A N 1
ATOM 705 C CA . ASP A 1 97 ? 25.819 4.571 -18.671 1.00 96.00 97 ASP A CA 1
ATOM 706 C C . ASP A 1 97 ? 25.101 5.724 -17.966 1.00 96.00 97 ASP A C 1
ATOM 708 O O . ASP A 1 97 ? 24.224 6.375 -18.526 1.00 96.00 97 ASP A O 1
ATOM 712 N N . MET A 1 98 ? 25.495 6.017 -16.726 1.00 87.06 98 MET A N 1
ATOM 713 C CA . MET A 1 98 ? 24.757 6.949 -15.860 1.00 87.06 98 MET A CA 1
ATOM 714 C C . MET A 1 98 ? 24.710 8.402 -16.361 1.00 87.06 98 MET A C 1
ATOM 716 O O . MET A 1 98 ? 23.868 9.166 -15.891 1.00 87.06 98 MET A O 1
ATOM 720 N N . ASN A 1 99 ? 25.621 8.808 -17.252 1.00 88.19 99 ASN A N 1
ATOM 721 C CA . ASN A 1 99 ? 25.705 10.195 -17.724 1.00 88.19 99 ASN A CA 1
ATOM 722 C C . ASN A 1 99 ? 24.946 10.428 -19.035 1.00 88.19 99 ASN A C 1
ATOM 724 O O . ASN A 1 99 ? 24.332 11.480 -19.191 1.00 88.19 99 ASN A O 1
ATOM 728 N N . ASP A 1 100 ? 24.991 9.458 -19.949 1.00 93.81 100 ASP A N 1
ATOM 729 C CA . ASP A 1 100 ? 24.566 9.647 -21.339 1.00 93.81 100 ASP A CA 1
ATOM 730 C C . ASP A 1 100 ? 23.600 8.544 -21.822 1.00 93.81 100 ASP A C 1
ATOM 732 O O . ASP A 1 100 ? 22.827 8.768 -22.755 1.00 93.81 100 ASP A O 1
ATOM 736 N N . GLY A 1 101 ? 23.560 7.391 -21.144 1.00 96.81 101 GLY A N 1
ATOM 737 C CA . GLY A 1 101 ? 22.633 6.296 -21.403 1.00 96.81 101 GLY A CA 1
ATOM 738 C C . GLY A 1 101 ? 21.274 6.543 -20.754 1.00 96.81 101 GLY A C 1
ATOM 739 O O . GLY A 1 101 ? 21.106 6.425 -19.541 1.00 96.81 101 GLY A O 1
ATOM 740 N N . TYR A 1 102 ? 20.269 6.874 -21.559 1.00 98.12 102 TYR A N 1
ATOM 741 C CA . TYR A 1 102 ? 18.889 7.041 -21.095 1.00 98.12 102 TYR A CA 1
ATOM 742 C C . TYR A 1 102 ? 17.880 6.690 -22.186 1.00 98.12 102 TYR A C 1
ATOM 744 O O . TYR A 1 102 ? 18.207 6.601 -23.371 1.00 98.12 102 TYR A O 1
ATOM 752 N N . ILE A 1 103 ? 16.636 6.467 -21.773 1.00 98.69 103 ILE A N 1
ATOM 753 C CA . ILE A 1 103 ? 15.526 6.088 -22.643 1.00 98.69 103 ILE A CA 1
ATOM 754 C C . ILE A 1 103 ? 14.522 7.234 -22.712 1.00 98.69 103 ILE A C 1
ATOM 756 O O . ILE A 1 103 ? 14.102 7.751 -21.682 1.00 98.69 103 ILE A O 1
ATOM 760 N N . ILE A 1 104 ? 14.090 7.595 -23.919 1.00 98.56 104 ILE A N 1
ATOM 761 C CA . ILE A 1 104 ? 12.959 8.511 -24.123 1.00 98.56 104 ILE A CA 1
ATOM 762 C C . ILE A 1 104 ? 11.935 7.821 -25.015 1.00 98.56 104 ILE A C 1
ATOM 764 O O . ILE A 1 104 ? 12.250 7.503 -26.163 1.00 98.56 104 ILE A O 1
ATOM 768 N N . ALA A 1 105 ? 10.719 7.605 -24.514 1.00 98.56 105 ALA A N 1
ATOM 769 C CA . ALA A 1 105 ? 9.640 6.985 -25.280 1.00 98.56 105 ALA A CA 1
ATOM 770 C C . ALA A 1 105 ? 8.251 7.346 -24.749 1.00 98.56 105 ALA A C 1
ATOM 772 O O . ALA A 1 105 ? 8.069 7.689 -23.587 1.00 98.56 105 ALA A O 1
ATOM 773 N N . GLN A 1 106 ? 7.236 7.187 -25.594 1.00 98.44 106 GLN A N 1
ATOM 774 C CA . GLN A 1 106 ? 5.847 7.158 -25.133 1.00 98.44 106 GLN A CA 1
ATOM 775 C C . GLN A 1 106 ? 5.565 5.873 -24.351 1.00 98.44 106 GLN A C 1
ATOM 777 O O . GLN A 1 106 ? 4.964 5.918 -23.284 1.00 98.44 106 GLN A O 1
ATOM 782 N N . GLY A 1 107 ? 6.025 4.734 -24.866 1.00 98.69 107 GLY A N 1
ATOM 783 C CA . GLY A 1 107 ? 5.857 3.432 -24.231 1.00 98.69 107 GLY A CA 1
ATOM 784 C C . GLY A 1 107 ? 7.164 2.652 -24.196 1.00 98.69 107 GLY A C 1
ATOM 785 O O . GLY A 1 107 ? 7.891 2.627 -25.186 1.00 98.69 107 GLY A O 1
ATOM 786 N N . LEU A 1 108 ? 7.448 1.983 -23.084 1.00 98.88 108 LEU A N 1
ATOM 787 C CA . LEU A 1 108 ? 8.574 1.071 -22.929 1.00 98.88 108 LEU A CA 1
ATOM 788 C C . LEU A 1 108 ? 8.058 -0.337 -22.623 1.00 98.88 108 LEU A C 1
ATOM 790 O O . LEU A 1 108 ? 7.420 -0.568 -21.601 1.00 98.88 108 LEU A O 1
ATOM 794 N N . ALA A 1 109 ? 8.347 -1.278 -23.514 1.00 98.75 109 ALA A N 1
ATOM 795 C CA . ALA A 1 109 ? 8.016 -2.688 -23.375 1.00 98.75 109 ALA A CA 1
ATOM 796 C C . ALA A 1 109 ? 9.290 -3.499 -23.128 1.00 98.75 109 ALA A C 1
ATOM 798 O O . ALA A 1 109 ? 10.196 -3.500 -23.965 1.00 98.75 109 ALA A O 1
ATOM 799 N N . LEU A 1 110 ? 9.347 -4.209 -22.004 1.00 98.75 110 LEU A N 1
ATOM 800 C CA . LEU A 1 110 ? 10.518 -4.969 -21.563 1.00 98.75 110 LEU A CA 1
ATOM 801 C C . LEU A 1 110 ? 10.214 -6.467 -21.560 1.00 98.75 110 LEU A C 1
ATOM 803 O O . LEU A 1 110 ? 9.192 -6.894 -21.031 1.00 98.75 110 LEU A O 1
ATOM 807 N N . SER A 1 111 ? 11.086 -7.288 -22.140 1.00 98.19 111 SER A N 1
ATOM 808 C CA . SER A 1 111 ? 10.884 -8.739 -22.160 1.00 98.19 111 SER A CA 1
ATOM 809 C C . SER A 1 111 ? 12.175 -9.540 -22.041 1.00 98.19 111 SER A C 1
ATOM 811 O O . SER A 1 111 ? 13.221 -9.143 -22.563 1.00 98.19 111 SER A O 1
ATOM 813 N N . GLY A 1 112 ? 12.073 -10.703 -21.396 1.00 97.69 112 GLY A N 1
ATOM 814 C CA . GLY A 1 112 ? 13.156 -11.675 -21.280 1.00 97.69 112 GLY A CA 1
ATOM 815 C C . GLY A 1 112 ? 13.983 -11.509 -20.006 1.00 97.69 112 GLY A C 1
ATOM 816 O O . GLY A 1 112 ? 13.521 -11.884 -18.934 1.00 97.69 112 GLY A O 1
ATOM 817 N N . GLY A 1 113 ? 15.221 -11.038 -20.135 1.00 97.94 113 GLY A N 1
ATOM 818 C CA . GLY A 1 113 ? 16.212 -10.990 -19.060 1.00 97.94 113 GLY A CA 1
ATOM 819 C C . GLY A 1 113 ? 16.028 -9.842 -18.062 1.00 97.94 113 GLY A C 1
ATOM 820 O O . GLY A 1 113 ? 14.913 -9.376 -17.833 1.00 97.94 113 GLY A O 1
ATOM 821 N N . ASP A 1 114 ? 17.124 -9.411 -17.442 1.00 98.62 114 ASP A N 1
ATOM 822 C CA . ASP A 1 114 ? 17.114 -8.410 -16.368 1.00 98.62 114 ASP A CA 1
ATOM 823 C C . ASP A 1 114 ? 17.290 -6.986 -16.916 1.00 98.62 114 ASP A C 1
ATOM 825 O O . ASP A 1 114 ? 17.973 -6.768 -17.915 1.00 98.62 114 ASP A O 1
ATOM 829 N N . PHE A 1 115 ? 16.712 -5.991 -16.243 1.00 98.81 115 PHE A N 1
ATOM 830 C CA . PHE A 1 115 ? 16.771 -4.585 -16.648 1.00 98.81 115 PHE A CA 1
ATOM 831 C C . PHE A 1 115 ? 17.224 -3.705 -15.482 1.00 98.81 115 PHE A C 1
ATOM 833 O O . PHE A 1 115 ? 16.529 -3.589 -14.474 1.00 98.81 115 PHE A O 1
ATOM 840 N N . GLU A 1 116 ? 18.382 -3.065 -15.632 1.00 98.50 116 GLU A N 1
ATOM 841 C CA . GLU A 1 116 ? 18.933 -2.054 -14.729 1.00 98.50 116 GLU A CA 1
ATOM 842 C C . GLU A 1 116 ? 18.962 -0.702 -15.454 1.00 98.50 116 GLU A C 1
ATOM 844 O O . GLU A 1 116 ? 19.953 -0.282 -16.052 1.00 98.50 116 GLU A O 1
ATOM 849 N N . LEU A 1 117 ? 17.807 -0.045 -15.440 1.00 98.50 117 LEU A N 1
ATOM 850 C CA . LEU A 1 117 ? 17.503 1.188 -16.151 1.00 98.50 117 LEU A CA 1
ATOM 851 C C . LEU A 1 117 ? 17.373 2.344 -15.149 1.00 98.50 117 LEU A C 1
ATOM 853 O O . LEU A 1 117 ? 16.297 2.904 -14.933 1.00 98.50 117 LEU A O 1
ATOM 857 N N . THR A 1 118 ? 18.474 2.648 -14.468 1.00 97.75 118 THR A N 1
ATOM 858 C CA . THR A 1 118 ? 18.507 3.538 -13.296 1.00 97.75 118 THR A CA 1
ATOM 859 C C . THR A 1 118 ? 18.921 4.974 -13.610 1.00 97.75 118 THR A C 1
ATOM 861 O O . THR A 1 118 ? 19.079 5.780 -12.692 1.00 97.75 118 THR A O 1
ATOM 864 N N . SER A 1 119 ? 19.082 5.322 -14.890 1.00 97.25 119 SER A N 1
ATOM 865 C CA . SER A 1 119 ? 19.376 6.696 -15.292 1.00 97.25 119 SER A CA 1
ATOM 866 C C . SER A 1 119 ? 18.255 7.651 -14.853 1.00 97.25 119 SER A C 1
ATOM 868 O O . SER A 1 119 ? 17.089 7.424 -15.186 1.00 97.25 119 SER A O 1
ATOM 870 N N . PRO A 1 120 ? 18.569 8.756 -14.152 1.00 95.69 120 PRO A N 1
ATOM 871 C CA . PRO A 1 120 ? 17.564 9.724 -13.719 1.00 95.69 120 PRO A CA 1
ATOM 872 C C . PRO A 1 120 ? 16.995 10.551 -14.879 1.00 95.69 120 PRO A C 1
ATOM 874 O O . PRO A 1 120 ? 16.105 11.356 -14.646 1.00 95.69 120 PRO A O 1
ATOM 877 N N . ALA A 1 121 ? 17.527 10.394 -16.097 1.00 96.75 121 ALA A N 1
ATOM 878 C CA . ALA A 1 121 ? 17.091 11.099 -17.301 1.00 96.75 121 ALA A CA 1
ATOM 879 C C . ALA A 1 121 ? 16.148 10.267 -18.190 1.00 96.75 121 ALA A C 1
ATOM 881 O O . ALA A 1 121 ? 15.754 10.729 -19.262 1.00 96.75 121 ALA A O 1
ATOM 882 N N . ASN A 1 122 ? 15.801 9.039 -17.787 1.00 98.56 122 ASN A N 1
ATOM 883 C CA . ASN A 1 122 ? 14.787 8.260 -18.493 1.00 98.56 122 ASN A CA 1
ATOM 884 C C . ASN A 1 122 ? 13.451 9.013 -18.469 1.00 98.56 122 ASN A C 1
ATOM 886 O O . ASN A 1 122 ? 12.999 9.404 -17.402 1.00 98.56 122 ASN A O 1
ATOM 890 N N . ALA A 1 123 ? 12.810 9.186 -19.619 1.00 98.44 123 ALA A N 1
ATOM 891 C CA . ALA A 1 123 ? 11.524 9.863 -19.744 1.00 98.44 123 ALA A CA 1
ATOM 892 C C . ALA A 1 123 ? 10.561 8.977 -20.539 1.00 98.44 123 ALA A C 1
ATOM 894 O O . ALA A 1 123 ? 10.555 8.972 -21.776 1.00 98.44 123 ALA A O 1
ATOM 895 N N . VAL A 1 124 ? 9.774 8.190 -19.810 1.00 98.81 124 VAL A N 1
ATOM 896 C CA . VAL A 1 124 ? 8.808 7.229 -20.340 1.00 98.81 124 VAL A CA 1
ATOM 897 C C . VAL A 1 124 ? 7.430 7.520 -19.762 1.00 98.81 124 VAL A C 1
ATOM 899 O O . VAL A 1 124 ? 7.289 7.680 -18.552 1.00 98.81 124 VAL A O 1
ATOM 902 N N . ASN A 1 125 ? 6.404 7.546 -20.618 1.00 98.69 125 ASN A N 1
ATOM 903 C CA . ASN A 1 125 ? 5.032 7.764 -20.152 1.00 98.69 125 ASN A CA 1
ATOM 904 C C . ASN A 1 125 ? 4.379 6.466 -19.666 1.00 98.69 125 ASN A C 1
ATOM 906 O O . ASN A 1 125 ? 3.764 6.466 -18.606 1.00 98.69 125 ASN A O 1
ATOM 910 N N . VAL A 1 126 ? 4.522 5.366 -20.414 1.00 98.88 126 VAL A N 1
ATOM 911 C CA . VAL A 1 126 ? 3.924 4.062 -20.083 1.00 98.88 126 VAL A CA 1
ATOM 912 C C . VAL A 1 126 ? 4.986 2.966 -20.079 1.00 98.88 126 VAL A C 1
ATOM 914 O O . VAL A 1 126 ? 5.756 2.851 -21.030 1.00 98.88 126 VAL A O 1
ATOM 917 N N . ILE A 1 127 ? 5.008 2.117 -19.055 1.00 98.88 127 ILE A N 1
ATOM 918 C CA . ILE A 1 127 ? 5.855 0.922 -18.991 1.00 98.88 127 ILE A CA 1
ATOM 919 C C . ILE A 1 127 ? 5.010 -0.353 -18.935 1.00 98.88 127 ILE A C 1
ATOM 921 O O . ILE A 1 127 ? 3.981 -0.410 -18.260 1.00 98.88 127 ILE A O 1
ATOM 925 N N . ALA A 1 128 ? 5.476 -1.388 -19.629 1.00 98.81 128 ALA A N 1
ATOM 926 C CA . ALA A 1 128 ? 4.975 -2.752 -19.530 1.00 98.81 128 ALA A CA 1
ATOM 927 C C . ALA A 1 128 ? 6.145 -3.746 -19.581 1.00 98.81 128 ALA A C 1
ATOM 929 O O . ALA A 1 128 ? 7.150 -3.503 -20.255 1.00 98.81 128 ALA A O 1
ATOM 930 N N . GLY A 1 129 ? 6.031 -4.877 -18.887 1.00 97.62 129 GLY A N 1
ATOM 931 C CA . GLY A 1 129 ? 7.130 -5.825 -18.730 1.00 97.62 129 GLY A CA 1
ATOM 932 C C . GLY A 1 129 ? 6.695 -7.275 -18.534 1.00 97.62 129 GLY A C 1
ATOM 933 O O . GLY A 1 129 ? 5.729 -7.547 -17.828 1.00 97.62 129 GLY A O 1
ATOM 934 N N . ASP A 1 130 ? 7.441 -8.194 -19.140 1.00 97.38 130 ASP A N 1
ATOM 935 C CA . ASP A 1 130 ? 7.485 -9.632 -18.827 1.00 97.38 130 ASP A CA 1
ATOM 936 C C . ASP A 1 130 ? 8.961 -10.060 -18.828 1.00 97.38 130 ASP A C 1
ATOM 938 O O . ASP A 1 130 ? 9.503 -10.589 -19.806 1.00 97.38 130 ASP A O 1
ATOM 942 N N . ALA A 1 131 ? 9.660 -9.651 -17.771 1.00 96.44 131 ALA A N 1
ATOM 943 C CA . ALA A 1 131 ? 11.114 -9.696 -17.664 1.00 96.44 131 ALA A CA 1
ATOM 944 C C . ALA A 1 131 ? 11.569 -10.381 -16.364 1.00 96.44 131 ALA A C 1
ATOM 946 O O . ALA A 1 131 ? 10.757 -10.753 -15.516 1.00 96.44 131 ALA A O 1
ATOM 947 N N . GLY A 1 132 ? 12.881 -10.545 -16.198 1.00 98.19 132 GLY A N 1
ATOM 948 C CA . GLY A 1 132 ? 13.504 -11.027 -14.971 1.00 98.19 132 GLY A CA 1
ATOM 949 C C . GLY A 1 132 ? 13.360 -10.018 -13.829 1.00 98.19 132 GLY A C 1
ATOM 950 O O . GLY A 1 132 ? 12.261 -9.735 -13.351 1.00 98.19 132 GLY A O 1
ATOM 951 N N . ARG A 1 133 ? 14.466 -9.452 -13.360 1.00 98.38 133 ARG A N 1
ATOM 952 C CA . ARG A 1 133 ? 14.474 -8.315 -12.428 1.00 98.38 133 ARG A CA 1
ATOM 953 C C . ARG A 1 133 ? 14.284 -6.996 -13.182 1.00 98.38 133 ARG A C 1
ATOM 955 O O . ARG A 1 133 ? 14.829 -6.829 -14.270 1.00 98.38 133 ARG A O 1
ATOM 962 N N . LEU A 1 134 ? 13.580 -6.040 -12.581 1.00 98.81 134 LEU A N 1
ATOM 963 C CA . LEU A 1 134 ? 13.456 -4.672 -13.088 1.00 98.81 134 LEU A CA 1
ATOM 964 C C . LEU A 1 134 ? 13.903 -3.670 -12.024 1.00 98.81 134 LEU A C 1
ATOM 966 O O . LEU A 1 134 ? 13.363 -3.653 -10.926 1.00 98.81 134 LEU A O 1
ATOM 970 N N . ALA A 1 135 ? 14.848 -2.804 -12.366 1.00 98.69 135 ALA A N 1
ATOM 971 C CA . ALA A 1 135 ? 15.119 -1.560 -11.664 1.00 98.69 135 ALA A CA 1
ATOM 972 C C . ALA A 1 135 ? 14.960 -0.418 -12.668 1.00 98.69 135 ALA A C 1
ATOM 974 O O . ALA A 1 135 ? 15.718 -0.344 -13.631 1.00 98.69 135 ALA A O 1
ATOM 975 N N . PHE A 1 136 ? 13.960 0.436 -12.470 1.00 98.81 136 PHE A N 1
ATOM 976 C CA . PHE A 1 136 ? 13.627 1.524 -13.382 1.00 98.81 136 PHE A CA 1
ATOM 977 C C . PHE A 1 136 ? 13.470 2.836 -12.621 1.00 98.81 136 PHE A C 1
ATOM 979 O O . PHE A 1 136 ? 12.724 2.909 -11.648 1.00 98.81 136 PHE A O 1
ATOM 986 N N . VAL A 1 137 ? 14.169 3.869 -13.078 1.00 98.75 137 VAL A N 1
ATOM 987 C CA . VAL A 1 137 ? 14.008 5.251 -12.612 1.00 98.75 137 VAL A CA 1
ATOM 988 C C . VAL A 1 137 ? 13.414 6.055 -13.760 1.00 98.75 137 VAL A C 1
ATOM 990 O O . VAL A 1 137 ? 13.876 5.898 -14.886 1.00 98.75 137 VAL A O 1
ATOM 993 N N . ASN A 1 138 ? 12.423 6.902 -13.480 1.00 98.56 138 ASN A N 1
ATOM 994 C CA . ASN A 1 138 ? 11.766 7.764 -14.460 1.00 98.56 138 ASN A CA 1
ATOM 995 C C . ASN A 1 138 ? 11.748 9.231 -14.010 1.00 98.56 138 ASN A C 1
ATOM 997 O O . ASN A 1 138 ? 11.361 9.555 -12.881 1.00 98.56 138 ASN A O 1
ATOM 1001 N N . ASP A 1 139 ? 12.106 10.123 -14.924 1.00 97.56 139 ASP A N 1
ATOM 1002 C CA . ASP A 1 139 ? 11.947 11.559 -14.780 1.00 97.56 139 ASP A CA 1
ATOM 1003 C C . ASP A 1 139 ? 10.507 11.961 -15.103 1.00 97.56 139 ASP A C 1
ATOM 1005 O O . ASP A 1 139 ? 10.056 11.935 -16.249 1.00 97.56 139 ASP A O 1
ATOM 1009 N N . GLY A 1 140 ? 9.772 12.329 -14.061 1.00 98.00 140 GLY A N 1
ATOM 1010 C CA . GLY A 1 140 ? 8.366 12.691 -14.150 1.00 98.00 140 GLY A CA 1
ATOM 1011 C C . GLY A 1 140 ? 7.427 11.517 -13.892 1.00 98.00 140 GLY A C 1
ATOM 1012 O O . GLY A 1 140 ? 7.774 10.547 -13.213 1.00 98.00 140 GLY A O 1
ATOM 1013 N N . SER A 1 141 ? 6.191 11.670 -14.365 1.00 98.62 141 SER A N 1
ATOM 1014 C CA . SER A 1 141 ? 5.113 10.723 -14.088 1.00 98.62 141 SER A CA 1
ATOM 1015 C C . SER A 1 141 ? 5.244 9.466 -14.936 1.00 98.62 141 SER A C 1
ATOM 1017 O O . SER A 1 141 ? 5.715 9.531 -16.069 1.00 98.62 141 SER A O 1
ATOM 1019 N N . LEU A 1 142 ? 4.780 8.341 -14.400 1.00 98.88 142 LEU A N 1
ATOM 1020 C CA . LEU A 1 142 ? 4.802 7.051 -15.081 1.00 98.88 142 LEU A CA 1
ATOM 1021 C C . LEU A 1 142 ? 3.457 6.342 -14.939 1.00 98.88 142 LEU A C 1
ATOM 1023 O O . LEU A 1 142 ? 2.835 6.368 -13.879 1.00 98.88 142 LEU A O 1
ATOM 1027 N N . GLU A 1 143 ? 3.046 5.652 -15.992 1.00 98.88 143 GLU A N 1
ATOM 1028 C CA . GLU A 1 143 ? 1.952 4.691 -15.973 1.00 98.88 143 GLU A CA 1
ATOM 1029 C C . GLU A 1 143 ? 2.494 3.265 -16.120 1.00 98.88 143 GLU A C 1
ATOM 1031 O O . GLU A 1 143 ? 3.244 2.966 -17.047 1.00 98.88 143 GLU A O 1
ATOM 1036 N N . ILE A 1 144 ? 2.079 2.359 -15.238 1.00 98.81 144 ILE A N 1
ATOM 1037 C CA . ILE A 1 144 ? 2.141 0.918 -15.496 1.00 98.81 144 ILE A CA 1
ATOM 1038 C C . ILE A 1 144 ? 0.890 0.576 -16.293 1.00 98.81 144 ILE A C 1
ATOM 1040 O O . ILE A 1 144 ? -0.216 0.610 -15.753 1.00 98.81 144 ILE A O 1
ATOM 1044 N N . GLY A 1 145 ? 1.075 0.291 -17.577 1.00 98.56 145 GLY A N 1
ATOM 1045 C CA . GLY A 1 145 ? -0.014 0.196 -18.541 1.00 98.56 145 GLY A CA 1
ATOM 1046 C C . GLY A 1 145 ? 0.257 -0.850 -19.614 1.00 98.56 145 GLY A C 1
ATOM 1047 O O . GLY A 1 145 ? 0.989 -1.816 -19.396 1.00 98.56 145 GLY A O 1
ATOM 1048 N N . THR A 1 146 ? -0.337 -0.657 -20.788 1.00 98.50 146 THR A N 1
ATOM 1049 C CA . THR A 1 146 ? -0.165 -1.554 -21.934 1.00 98.50 146 THR A CA 1
ATOM 1050 C C . THR A 1 146 ? 0.738 -0.922 -22.993 1.00 98.50 146 THR A C 1
ATOM 1052 O O . THR A 1 146 ? 0.463 0.169 -23.494 1.00 98.50 146 THR A O 1
ATOM 1055 N N . VAL A 1 147 ? 1.797 -1.635 -23.391 1.00 98.50 147 VAL A N 1
ATOM 1056 C CA . VAL A 1 147 ? 2.706 -1.236 -24.477 1.00 98.50 147 VAL A CA 1
ATOM 1057 C C . VAL A 1 147 ? 2.819 -2.377 -25.489 1.00 98.50 147 VAL A C 1
ATOM 1059 O O . VAL A 1 147 ? 3.436 -3.419 -25.253 1.00 98.50 147 VAL A O 1
ATOM 1062 N N . GLY A 1 148 ? 2.209 -2.184 -26.659 1.00 95.44 148 GLY A N 1
ATOM 1063 C CA . GLY A 1 148 ? 2.110 -3.218 -27.687 1.00 95.44 148 GLY A CA 1
ATOM 1064 C C . GLY A 1 148 ? 1.252 -4.394 -27.221 1.00 95.44 148 GLY A C 1
ATOM 1065 O O . GLY A 1 148 ? 0.041 -4.259 -27.097 1.00 95.44 148 GLY A O 1
ATOM 1066 N N . VAL A 1 149 ? 1.878 -5.554 -27.009 1.00 95.19 149 VAL A N 1
ATOM 1067 C CA . VAL A 1 149 ? 1.202 -6.788 -26.558 1.00 95.19 149 VAL A CA 1
ATOM 1068 C C . VAL A 1 149 ? 1.402 -7.084 -25.071 1.00 95.19 149 VAL A C 1
ATOM 1070 O O . VAL A 1 149 ? 0.824 -8.045 -24.569 1.00 95.19 149 VAL A O 1
ATOM 1073 N N . LEU A 1 150 ? 2.245 -6.308 -24.384 1.00 97.88 150 LEU A N 1
ATOM 1074 C CA . LEU A 1 150 ? 2.495 -6.458 -22.954 1.00 97.88 150 LEU A CA 1
ATOM 1075 C C . LEU A 1 150 ? 1.556 -5.538 -22.180 1.00 97.88 150 LEU A C 1
ATOM 1077 O O . LEU A 1 150 ? 1.441 -4.364 -22.527 1.00 97.88 150 LEU A O 1
ATOM 1081 N N . ALA A 1 151 ? 0.933 -6.075 -21.135 1.00 97.75 151 ALA A N 1
ATOM 1082 C CA . ALA A 1 151 ? 0.026 -5.360 -20.245 1.00 97.75 151 ALA A CA 1
ATOM 1083 C C . ALA A 1 151 ? 0.507 -5.501 -18.799 1.00 97.75 151 ALA A C 1
ATOM 1085 O O . ALA A 1 151 ? 0.628 -6.618 -18.277 1.00 97.75 151 ALA A O 1
ATOM 1086 N N . GLY A 1 152 ? 0.797 -4.369 -18.167 1.00 98.38 152 GLY A N 1
ATOM 1087 C CA . GLY A 1 152 ? 1.356 -4.308 -16.827 1.00 98.38 152 GLY A CA 1
ATOM 1088 C C . GLY A 1 152 ? 2.816 -4.746 -16.758 1.00 98.38 152 GLY A C 1
ATOM 1089 O O . GLY A 1 152 ? 3.467 -5.007 -17.770 1.00 98.38 152 GLY A O 1
ATOM 1090 N N . VAL A 1 153 ? 3.334 -4.836 -15.539 1.00 98.69 153 VAL A N 1
ATOM 1091 C CA . VAL A 1 153 ? 4.695 -5.291 -15.230 1.00 98.69 153 VAL A CA 1
ATOM 1092 C C . VAL A 1 153 ? 4.575 -6.626 -14.503 1.00 98.69 153 VAL A C 1
ATOM 1094 O O . VAL A 1 153 ? 4.123 -6.665 -13.365 1.00 98.69 153 VAL A O 1
ATOM 1097 N N . ASN A 1 154 ? 4.934 -7.722 -15.170 1.00 97.38 154 ASN A N 1
ATOM 1098 C CA . ASN A 1 154 ? 4.752 -9.106 -14.723 1.00 97.38 154 ASN A CA 1
ATOM 1099 C C . ASN A 1 154 ? 6.104 -9.819 -14.675 1.00 97.38 154 ASN A C 1
ATOM 1101 O O . ASN A 1 154 ? 6.411 -10.679 -15.493 1.00 97.38 154 ASN A O 1
ATOM 1105 N N . ASN A 1 155 ? 6.941 -9.417 -13.733 1.00 96.75 155 ASN A N 1
ATOM 1106 C CA . ASN A 1 155 ? 8.335 -9.827 -13.678 1.00 96.75 155 ASN A CA 1
ATOM 1107 C C . ASN A 1 155 ? 8.545 -11.066 -12.801 1.00 96.75 155 ASN A C 1
ATOM 1109 O O . ASN A 1 155 ? 7.796 -11.306 -11.860 1.00 96.75 155 ASN A O 1
ATOM 1113 N N . SER A 1 156 ? 9.590 -11.855 -13.054 1.00 97.06 156 SER A N 1
ATOM 1114 C CA . SER A 1 156 ? 9.913 -13.001 -12.186 1.00 97.06 156 SER A CA 1
ATOM 1115 C C . SER A 1 156 ? 10.809 -12.633 -10.996 1.00 97.06 156 SER A C 1
ATOM 1117 O O . SER A 1 156 ? 10.827 -13.343 -9.992 1.00 97.06 156 SER A O 1
ATOM 1119 N N . GLY A 1 157 ? 11.590 -11.555 -11.113 1.00 98.06 157 GLY A N 1
ATOM 1120 C CA . GLY A 1 157 ? 12.496 -11.056 -10.075 1.00 98.06 157 GLY A CA 1
ATOM 1121 C C . GLY A 1 157 ? 11.965 -9.812 -9.368 1.00 98.06 157 GLY A C 1
ATOM 1122 O O . GLY A 1 157 ? 10.832 -9.394 -9.597 1.00 98.06 157 GLY A O 1
ATOM 1123 N N . ASP A 1 158 ? 12.789 -9.208 -8.510 1.00 98.50 158 ASP A N 1
ATOM 1124 C CA . ASP A 1 158 ? 12.415 -7.961 -7.836 1.00 98.50 158 ASP A CA 1
ATOM 1125 C C . ASP A 1 158 ? 12.062 -6.866 -8.854 1.00 98.50 158 ASP A C 1
ATOM 1127 O O . ASP A 1 158 ? 12.666 -6.767 -9.928 1.00 98.50 158 ASP A O 1
ATOM 1131 N N . VAL A 1 159 ? 11.094 -6.031 -8.489 1.00 98.88 159 VAL A N 1
ATOM 1132 C CA . VAL A 1 159 ? 10.688 -4.858 -9.262 1.00 98.88 159 VAL A CA 1
ATOM 1133 C C . VAL A 1 159 ? 10.907 -3.619 -8.409 1.00 98.88 159 VAL A C 1
ATOM 1135 O O . VAL A 1 159 ? 10.261 -3.443 -7.385 1.00 98.88 159 VAL A O 1
ATOM 1138 N N . SER A 1 160 ? 11.808 -2.746 -8.835 1.00 98.75 160 SER A N 1
ATOM 1139 C CA . SER A 1 160 ? 12.040 -1.434 -8.244 1.00 98.75 160 SER A CA 1
ATOM 1140 C C . SER A 1 160 ? 11.658 -0.372 -9.264 1.00 98.75 160 SER A C 1
ATOM 1142 O O . SER A 1 160 ? 12.263 -0.311 -10.333 1.00 98.75 160 SER A O 1
ATOM 1144 N N . ILE A 1 161 ? 10.671 0.460 -8.945 1.00 98.88 161 ILE A N 1
ATOM 1145 C CA . ILE A 1 161 ? 10.238 1.577 -9.790 1.00 98.88 161 ILE A CA 1
ATOM 1146 C C . ILE A 1 161 ? 10.357 2.857 -8.973 1.00 98.88 161 ILE A C 1
ATOM 1148 O O . ILE A 1 161 ? 9.760 2.962 -7.901 1.00 98.88 161 ILE A O 1
ATOM 1152 N N . ALA A 1 162 ? 11.113 3.819 -9.493 1.00 98.81 162 ALA A N 1
ATOM 1153 C CA . ALA A 1 162 ? 11.243 5.146 -8.916 1.00 98.81 162 ALA A CA 1
ATOM 1154 C C . ALA A 1 162 ? 10.755 6.220 -9.894 1.00 98.81 162 ALA A C 1
ATOM 1156 O O . ALA A 1 162 ? 11.084 6.169 -11.081 1.00 98.81 162 ALA A O 1
ATOM 1157 N N . THR A 1 163 ? 9.996 7.202 -9.408 1.00 98.75 163 THR A N 1
ATOM 1158 C CA . THR A 1 163 ? 9.465 8.307 -10.222 1.00 98.75 163 THR A CA 1
ATOM 1159 C C . THR A 1 163 ? 9.700 9.654 -9.545 1.00 98.75 163 THR A C 1
ATOM 1161 O O . THR A 1 163 ? 9.422 9.827 -8.359 1.00 98.75 163 THR A O 1
ATOM 1164 N N . ASN A 1 164 ? 10.139 10.658 -10.311 1.00 98.19 164 ASN A N 1
ATOM 1165 C CA . ASN A 1 164 ? 10.267 12.038 -9.810 1.00 98.19 164 ASN A CA 1
ATOM 1166 C C . ASN A 1 164 ? 8.919 12.791 -9.729 1.00 98.19 164 ASN A C 1
ATOM 1168 O O . ASN A 1 164 ? 8.881 13.936 -9.278 1.00 98.19 164 ASN A O 1
ATOM 1172 N N . ALA A 1 165 ? 7.817 12.171 -10.163 1.00 98.62 165 ALA A N 1
ATOM 1173 C CA . ALA A 1 165 ? 6.452 12.668 -9.984 1.00 98.62 165 ALA A CA 1
ATOM 1174 C C . ALA A 1 165 ? 5.490 11.502 -9.667 1.00 98.62 165 ALA A C 1
ATOM 1176 O O . ALA A 1 165 ? 5.864 10.590 -8.928 1.00 98.62 165 ALA A O 1
ATOM 1177 N N . ASP A 1 166 ? 4.263 11.545 -10.187 1.00 98.75 166 ASP A N 1
ATOM 1178 C CA . ASP A 1 166 ? 3.188 10.591 -9.881 1.00 98.75 166 ASP A CA 1
ATOM 1179 C C . ASP A 1 166 ? 3.373 9.216 -10.548 1.00 98.75 166 ASP A C 1
ATOM 1181 O O . ASP A 1 166 ? 3.956 9.104 -11.628 1.00 98.75 166 ASP A O 1
ATOM 1185 N N . LEU A 1 167 ? 2.792 8.179 -9.942 1.00 98.88 167 LEU A N 1
ATOM 1186 C CA . LEU A 1 167 ? 2.715 6.825 -10.497 1.00 98.88 167 LEU A CA 1
ATOM 1187 C C . LEU A 1 167 ? 1.251 6.396 -10.646 1.00 98.88 167 LEU A C 1
ATOM 1189 O O . LEU A 1 167 ? 0.514 6.301 -9.666 1.00 98.88 167 LEU A O 1
ATOM 1193 N N . TYR A 1 168 ? 0.827 6.068 -11.862 1.00 98.81 168 TYR A N 1
ATOM 1194 C CA . TYR A 1 168 ? -0.469 5.438 -12.102 1.00 98.81 168 TYR A CA 1
ATOM 1195 C C . TYR A 1 168 ? -0.289 3.946 -12.377 1.00 98.81 168 TYR A C 1
ATOM 1197 O O . TYR A 1 168 ? 0.391 3.554 -13.319 1.00 98.81 168 TYR A O 1
ATOM 1205 N N . ILE A 1 169 ? -0.902 3.098 -11.557 1.00 98.75 169 ILE A N 1
ATOM 1206 C CA . ILE A 1 169 ? -0.910 1.646 -11.751 1.00 98.75 169 ILE A CA 1
ATOM 1207 C C . ILE A 1 169 ? -2.207 1.299 -12.483 1.00 98.75 169 ILE A C 1
ATOM 1209 O O . ILE A 1 169 ? -3.207 0.962 -11.850 1.00 98.75 169 ILE A O 1
ATOM 1213 N N . GLY A 1 170 ? -2.220 1.489 -13.804 1.00 98.00 170 GLY A N 1
ATOM 1214 C CA . GLY A 1 170 ? -3.385 1.226 -14.654 1.00 98.00 170 GLY A CA 1
ATOM 1215 C C . GLY A 1 170 ? -3.614 -0.266 -14.882 1.00 98.00 170 GLY A C 1
ATOM 1216 O O . GLY A 1 170 ? -4.750 -0.727 -14.848 1.00 98.00 170 GLY A O 1
ATOM 1217 N N . GLU A 1 171 ? -2.520 -1.009 -15.020 1.00 98.31 171 GLU A N 1
ATOM 1218 C CA . GLU A 1 171 ? -2.471 -2.452 -15.237 1.00 98.31 171 GLU A CA 1
ATOM 1219 C C . GLU A 1 171 ? -1.764 -3.167 -14.081 1.00 98.31 171 GLU A C 1
ATOM 1221 O O . GLU A 1 171 ? -1.134 -2.561 -13.212 1.00 98.31 171 GLU A O 1
ATOM 1226 N N . GLN A 1 172 ? -1.837 -4.492 -14.091 1.00 97.25 172 GLN A N 1
ATOM 1227 C CA . GLN A 1 172 ? -1.239 -5.352 -13.075 1.00 97.25 172 GLN A CA 1
ATOM 1228 C C . GLN A 1 172 ? 0.269 -5.111 -12.851 1.00 97.25 172 GLN A C 1
ATOM 1230 O O . GLN A 1 172 ? 1.062 -5.066 -13.790 1.00 97.25 172 GLN A O 1
ATOM 1235 N N . LEU A 1 173 ? 0.671 -5.030 -11.581 1.00 98.62 173 LEU A N 1
ATOM 1236 C CA . LEU A 1 173 ? 2.065 -4.969 -11.138 1.00 98.62 173 LEU A CA 1
ATOM 1237 C C . LEU A 1 173 ? 2.361 -6.215 -10.296 1.00 98.62 173 LEU A C 1
ATOM 1239 O O . LEU A 1 173 ? 1.966 -6.321 -9.134 1.00 98.62 173 LEU A O 1
ATOM 1243 N N . LYS A 1 174 ? 3.008 -7.203 -10.907 1.00 97.75 174 LYS A N 1
ATOM 1244 C CA . LYS A 1 174 ? 3.132 -8.557 -10.375 1.00 97.75 174 LYS A CA 1
ATOM 1245 C C . LYS A 1 174 ? 4.568 -9.050 -10.411 1.00 97.75 174 LYS A C 1
ATOM 1247 O O . LYS A 1 174 ? 5.262 -8.914 -11.414 1.00 97.75 174 LYS A O 1
ATOM 1252 N N . THR A 1 175 ? 4.977 -9.694 -9.327 1.00 98.19 175 THR A N 1
ATOM 1253 C CA . THR A 1 175 ? 6.203 -10.485 -9.268 1.00 98.19 175 THR A CA 1
ATOM 1254 C C . THR A 1 175 ? 6.094 -11.622 -8.259 1.00 98.19 175 THR A C 1
ATOM 1256 O O . THR A 1 175 ? 5.251 -11.608 -7.366 1.00 98.19 175 THR A O 1
ATOM 1259 N N . THR A 1 176 ? 6.944 -12.639 -8.395 1.00 95.25 176 THR A N 1
ATOM 1260 C CA . THR A 1 176 ? 7.130 -13.661 -7.354 1.00 95.25 176 THR A CA 1
ATOM 1261 C C . THR A 1 176 ? 8.065 -13.220 -6.225 1.00 95.25 176 THR A C 1
ATOM 1263 O O . THR A 1 176 ? 8.121 -13.890 -5.196 1.00 95.25 176 THR A O 1
ATOM 1266 N N . ALA A 1 177 ? 8.799 -12.121 -6.412 1.00 98.25 177 ALA A N 1
ATOM 1267 C CA . ALA A 1 177 ? 9.731 -11.551 -5.442 1.00 98.25 177 ALA A CA 1
ATOM 1268 C C . ALA A 1 177 ? 9.139 -10.279 -4.804 1.00 98.25 177 ALA A C 1
ATOM 1270 O O . ALA A 1 177 ? 7.946 -10.259 -4.497 1.00 98.25 177 ALA A O 1
ATOM 1271 N N . ASN A 1 178 ? 9.940 -9.238 -4.566 1.00 98.56 178 ASN A N 1
ATOM 1272 C CA . ASN A 1 178 ? 9.485 -8.015 -3.906 1.00 98.56 178 ASN A CA 1
ATOM 1273 C C . ASN A 1 178 ? 9.292 -6.858 -4.887 1.00 98.56 178 ASN A C 1
ATOM 1275 O O . ASN A 1 178 ? 9.952 -6.772 -5.923 1.00 98.56 178 ASN A O 1
ATOM 1279 N N . ILE A 1 179 ? 8.409 -5.940 -4.509 1.00 98.88 179 ILE A N 1
ATOM 1280 C CA . ILE A 1 179 ? 8.205 -4.657 -5.171 1.00 98.88 179 ILE A CA 1
ATOM 1281 C C . ILE A 1 179 ? 8.709 -3.544 -4.255 1.00 98.88 179 ILE A C 1
ATOM 1283 O O . ILE A 1 179 ? 8.354 -3.491 -3.077 1.00 98.88 179 ILE A O 1
ATOM 1287 N N . PHE A 1 180 ? 9.481 -2.624 -4.822 1.00 98.88 180 PHE A N 1
ATOM 1288 C CA . PHE A 1 180 ? 9.918 -1.383 -4.197 1.00 98.88 180 PHE A CA 1
ATOM 1289 C C . PHE A 1 180 ? 9.403 -0.217 -5.042 1.00 98.88 180 PHE A C 1
ATOM 1291 O O . PHE A 1 180 ? 9.752 -0.104 -6.219 1.00 98.88 180 PHE A O 1
ATOM 1298 N N . LEU A 1 181 ? 8.553 0.627 -4.461 1.00 98.88 181 LEU A N 1
ATOM 1299 C CA . LEU A 1 181 ? 8.042 1.832 -5.110 1.00 98.88 181 LEU A CA 1
ATOM 1300 C C . LEU A 1 181 ? 8.601 3.061 -4.401 1.00 98.88 181 LEU A C 1
ATOM 1302 O O . LEU A 1 181 ? 8.308 3.270 -3.225 1.00 98.88 181 LEU A O 1
ATOM 1306 N N . ASP A 1 182 ? 9.369 3.865 -5.130 1.00 98.81 182 ASP A N 1
ATOM 1307 C CA . ASP A 1 182 ? 9.897 5.147 -4.661 1.00 98.81 182 ASP A CA 1
ATOM 1308 C C . ASP A 1 182 ? 9.300 6.286 -5.489 1.00 98.81 182 ASP A C 1
ATOM 1310 O O . ASP A 1 182 ? 9.793 6.643 -6.558 1.00 98.81 182 ASP A O 1
ATOM 1314 N N . VAL A 1 183 ? 8.165 6.809 -5.042 1.00 98.81 183 VAL A N 1
ATOM 1315 C CA . VAL A 1 183 ? 7.352 7.743 -5.831 1.00 98.81 183 VAL A CA 1
ATOM 1316 C C . VAL A 1 183 ? 7.433 9.102 -5.174 1.00 98.81 183 VAL A C 1
ATOM 1318 O O . VAL A 1 183 ? 6.973 9.252 -4.053 1.00 98.81 183 VAL A O 1
ATOM 1321 N N . ALA A 1 184 ? 7.992 10.115 -5.833 1.00 98.44 184 ALA A N 1
ATOM 1322 C CA . ALA A 1 184 ? 8.073 11.453 -5.241 1.00 98.44 184 ALA A CA 1
ATOM 1323 C C . ALA A 1 184 ? 6.697 12.141 -5.130 1.00 98.44 184 ALA A C 1
ATOM 1325 O O . ALA A 1 184 ? 6.484 12.951 -4.227 1.00 98.44 184 ALA A O 1
ATOM 1326 N N . GLY A 1 185 ? 5.792 11.844 -6.069 1.00 98.44 185 GLY A N 1
ATOM 1327 C CA . GLY A 1 185 ? 4.425 12.363 -6.117 1.00 98.44 185 GLY A CA 1
ATOM 1328 C C . GLY A 1 185 ? 3.400 11.436 -5.459 1.00 98.44 185 GLY A C 1
ATOM 1329 O O . GLY A 1 185 ? 3.652 10.843 -4.413 1.00 98.44 185 GLY A O 1
ATOM 1330 N N . MET A 1 186 ? 2.227 11.323 -6.077 1.00 98.50 186 MET A N 1
ATOM 1331 C CA . MET A 1 186 ? 1.156 10.426 -5.649 1.00 98.50 186 MET A CA 1
ATOM 1332 C C . MET A 1 186 ? 1.140 9.148 -6.492 1.00 98.50 186 MET A C 1
ATOM 1334 O O . MET A 1 186 ? 1.175 9.201 -7.721 1.00 98.50 186 MET A O 1
ATOM 1338 N N . ALA A 1 187 ? 1.017 7.998 -5.838 1.00 98.75 187 ALA A N 1
ATOM 1339 C CA . ALA A 1 187 ? 0.761 6.719 -6.480 1.00 98.75 187 ALA A CA 1
ATOM 1340 C C . ALA A 1 187 ? -0.713 6.323 -6.339 1.00 98.75 187 ALA A C 1
ATOM 1342 O O . ALA A 1 187 ? -1.250 6.292 -5.230 1.00 98.75 187 ALA A O 1
ATOM 1343 N N . VAL A 1 188 ? -1.366 5.980 -7.448 1.00 98.38 188 VAL A N 1
ATOM 1344 C CA . VAL A 1 188 ? -2.789 5.603 -7.484 1.00 98.38 188 VAL A CA 1
ATOM 1345 C C . VAL A 1 188 ? -3.039 4.370 -8.350 1.00 98.38 188 VAL A C 1
ATOM 1347 O O . VAL A 1 188 ? -2.406 4.190 -9.388 1.00 98.38 188 VAL A O 1
ATOM 1350 N N . GLN A 1 189 ? -4.000 3.536 -7.943 1.00 96.31 189 GLN A N 1
ATOM 1351 C CA . GLN A 1 189 ? -4.435 2.354 -8.701 1.00 96.31 189 GLN A CA 1
ATOM 1352 C C . GLN A 1 189 ? -5.634 2.626 -9.616 1.00 96.31 189 GLN A C 1
ATOM 1354 O O . GLN A 1 189 ? -6.612 3.265 -9.217 1.00 96.31 189 GLN A O 1
ATOM 1359 N N . GLY A 1 190 ? -5.574 2.070 -10.827 1.00 94.88 190 GLY A N 1
ATOM 1360 C CA . GLY A 1 190 ? -6.718 1.833 -11.706 1.00 94.88 190 GLY A CA 1
ATOM 1361 C C . GLY A 1 190 ? -7.478 0.549 -11.352 1.00 94.88 190 GLY A C 1
ATOM 1362 O O . GLY A 1 190 ? -7.090 -0.193 -10.451 1.00 94.88 190 GLY A O 1
ATOM 1363 N N . GLU A 1 191 ? -8.571 0.274 -12.070 1.00 92.56 191 GLU A N 1
ATOM 1364 C CA . GLU A 1 191 ? -9.420 -0.911 -11.833 1.00 92.56 191 GLU A CA 1
ATOM 1365 C C . GLU A 1 191 ? -8.682 -2.236 -12.094 1.00 92.56 191 GLU A C 1
ATOM 1367 O O . GLU A 1 191 ? -8.919 -3.224 -11.400 1.00 92.56 191 GLU A O 1
ATOM 1372 N N . GLU A 1 192 ? -7.750 -2.247 -13.050 1.00 95.00 192 GLU A N 1
ATOM 1373 C CA . GLU A 1 192 ? -6.941 -3.417 -13.425 1.00 95.00 192 GLU A CA 1
ATOM 1374 C C . GLU A 1 192 ? -5.564 -3.429 -12.720 1.00 95.00 192 GLU A C 1
ATOM 1376 O O . GLU A 1 192 ? -4.789 -4.381 -12.846 1.00 95.00 192 GLU A O 1
ATOM 1381 N N . GLY A 1 193 ? -5.293 -2.415 -11.888 1.00 96.81 193 GLY A N 1
ATOM 1382 C CA . GLY A 1 193 ? -4.017 -2.122 -11.228 1.00 96.81 193 GLY A CA 1
ATOM 1383 C C . GLY A 1 193 ? -3.642 -3.005 -10.033 1.00 96.81 193 GLY A C 1
ATOM 1384 O O . GLY A 1 193 ? -3.144 -2.497 -9.027 1.00 96.81 193 GLY A O 1
ATOM 1385 N N . ALA A 1 194 ? -3.915 -4.311 -10.090 1.00 96.88 194 ALA A N 1
ATOM 1386 C CA . ALA A 1 194 ? -3.654 -5.229 -8.979 1.00 96.88 194 ALA A CA 1
ATOM 1387 C C . ALA A 1 194 ? -2.155 -5.424 -8.716 1.00 96.88 194 ALA A C 1
ATOM 1389 O O . ALA A 1 194 ? -1.402 -5.782 -9.625 1.00 96.88 194 ALA A O 1
ATOM 1390 N N . ILE A 1 195 ? -1.749 -5.270 -7.452 1.00 98.69 195 ILE A N 1
ATOM 1391 C CA . ILE A 1 195 ? -0.381 -5.524 -6.993 1.00 98.69 195 ILE A CA 1
ATOM 1392 C C . ILE A 1 195 ? -0.290 -6.928 -6.398 1.00 98.69 195 ILE A C 1
ATOM 1394 O O . ILE A 1 195 ? -1.009 -7.240 -5.449 1.00 98.69 195 ILE A O 1
ATOM 1398 N N . ALA A 1 196 ? 0.611 -7.771 -6.905 1.00 98.44 196 ALA A N 1
ATOM 1399 C CA . ALA A 1 196 ? 0.891 -9.075 -6.301 1.00 98.44 196 ALA A CA 1
ATOM 1400 C C . ALA A 1 196 ? 2.395 -9.322 -6.165 1.00 98.44 196 ALA A C 1
ATOM 1402 O O . ALA A 1 196 ? 3.119 -9.278 -7.157 1.00 98.44 196 ALA A O 1
ATOM 1403 N N . ALA A 1 197 ? 2.855 -9.589 -4.944 1.00 98.69 197 ALA A N 1
ATOM 1404 C CA . ALA A 1 197 ? 4.267 -9.808 -4.639 1.00 98.69 197 ALA A CA 1
ATOM 1405 C C . ALA A 1 197 ? 4.457 -10.548 -3.312 1.00 98.69 197 ALA A C 1
ATOM 1407 O O . ALA A 1 197 ? 3.564 -10.579 -2.464 1.00 98.69 197 ALA A O 1
ATOM 1408 N N . ALA A 1 198 ? 5.651 -11.100 -3.095 1.00 98.62 198 ALA A N 1
ATOM 1409 C CA . ALA A 1 198 ? 6.051 -11.575 -1.774 1.00 98.62 198 ALA A CA 1
ATOM 1410 C C . ALA A 1 198 ? 6.100 -10.413 -0.769 1.00 98.62 198 ALA A C 1
ATOM 1412 O O . ALA A 1 198 ? 5.636 -10.559 0.363 1.00 98.62 198 ALA A O 1
ATOM 1413 N N . GLY A 1 199 ? 6.577 -9.244 -1.206 1.00 98.75 199 GLY A N 1
ATOM 1414 C CA . GLY A 1 199 ? 6.626 -8.035 -0.394 1.00 98.75 199 GLY A CA 1
ATOM 1415 C C . GLY A 1 199 ? 6.419 -6.748 -1.189 1.00 98.75 199 GLY A C 1
ATOM 1416 O O . GLY A 1 199 ? 6.741 -6.695 -2.374 1.00 98.75 199 GLY A O 1
ATOM 1417 N N . LEU A 1 200 ? 5.897 -5.714 -0.529 1.00 98.88 200 LEU A N 1
ATOM 1418 C CA . LEU A 1 200 ? 5.741 -4.357 -1.054 1.00 98.88 200 LEU A CA 1
ATOM 1419 C C . LEU A 1 200 ? 6.344 -3.341 -0.079 1.00 98.88 200 LEU A C 1
ATOM 1421 O O . LEU A 1 200 ? 5.889 -3.220 1.060 1.00 98.88 200 LEU A O 1
ATOM 1425 N N . ALA A 1 201 ? 7.350 -2.607 -0.545 1.00 98.94 201 ALA A N 1
ATOM 1426 C CA . ALA A 1 201 ? 7.953 -1.494 0.170 1.00 98.94 201 ALA A CA 1
ATOM 1427 C C . ALA A 1 201 ? 7.606 -0.171 -0.519 1.00 98.94 201 ALA A C 1
ATOM 1429 O O . ALA A 1 201 ? 7.800 -0.043 -1.729 1.00 98.94 201 ALA A O 1
ATOM 1430 N N . LEU A 1 202 ? 7.121 0.802 0.251 1.00 98.94 202 LEU A N 1
ATOM 1431 C CA . LEU A 1 202 ? 6.748 2.129 -0.248 1.00 98.94 202 LEU A CA 1
ATOM 1432 C C . LEU A 1 202 ? 7.659 3.207 0.345 1.00 98.94 202 LEU A C 1
ATOM 1434 O O . LEU A 1 202 ? 7.847 3.253 1.563 1.00 98.94 202 LEU A O 1
ATOM 1438 N N . THR A 1 203 ? 8.190 4.098 -0.486 1.00 98.81 203 THR A N 1
ATOM 1439 C CA . THR A 1 203 ? 8.944 5.285 -0.063 1.00 98.81 203 THR A CA 1
ATOM 1440 C C . THR A 1 203 ? 8.539 6.513 -0.876 1.00 98.81 203 THR A C 1
ATOM 1442 O O . THR A 1 203 ? 8.014 6.394 -1.983 1.00 98.81 203 THR A O 1
ATOM 1445 N N . GLY A 1 204 ? 8.766 7.700 -0.308 1.00 98.44 204 GLY A N 1
ATOM 1446 C CA . GLY A 1 204 ? 8.502 8.972 -0.980 1.00 98.44 204 GLY A CA 1
ATOM 1447 C C . GLY A 1 204 ? 7.182 9.618 -0.549 1.00 98.44 204 GLY A C 1
ATOM 1448 O O . GLY A 1 204 ? 6.968 9.854 0.639 1.00 98.44 204 GLY A O 1
ATOM 1449 N N . GLY A 1 205 ? 6.346 9.970 -1.521 1.00 98.50 205 GLY A N 1
ATOM 1450 C CA . GLY A 1 205 ? 5.080 10.682 -1.388 1.00 98.50 205 GLY A CA 1
ATOM 1451 C C . GLY A 1 205 ? 3.902 9.784 -1.010 1.00 98.50 205 GLY A C 1
ATOM 1452 O O . GLY A 1 205 ? 4.057 8.832 -0.248 1.00 98.50 205 GLY A O 1
ATOM 1453 N N . ASP A 1 206 ? 2.705 10.122 -1.485 1.00 98.81 206 ASP A N 1
ATOM 1454 C CA . ASP A 1 206 ? 1.451 9.515 -1.024 1.00 98.81 206 ASP A CA 1
ATOM 1455 C C . ASP A 1 206 ? 1.053 8.294 -1.868 1.00 98.81 206 ASP A C 1
ATOM 1457 O O . ASP A 1 206 ? 1.252 8.274 -3.080 1.00 98.81 206 ASP A O 1
ATOM 1461 N N . PHE A 1 207 ? 0.413 7.295 -1.256 1.00 98.88 207 PHE A N 1
ATOM 1462 C CA . PHE A 1 207 ? -0.027 6.067 -1.923 1.00 98.88 207 PHE A CA 1
ATOM 1463 C C . PHE A 1 207 ? -1.503 5.774 -1.641 1.00 98.88 207 PHE A C 1
ATOM 1465 O O . PHE A 1 207 ? -1.906 5.593 -0.494 1.00 98.88 207 PHE A O 1
ATOM 1472 N N . VAL A 1 208 ? -2.312 5.663 -2.695 1.00 98.50 208 VAL A N 1
ATOM 1473 C CA . VAL A 1 208 ? -3.715 5.228 -2.639 1.00 98.50 208 VAL A CA 1
ATOM 1474 C C . VAL A 1 208 ? -3.871 3.959 -3.474 1.00 98.50 208 VAL A C 1
ATOM 1476 O O . VAL A 1 208 ? -4.080 3.983 -4.688 1.00 98.50 208 VAL A O 1
ATOM 1479 N N . LEU A 1 209 ? -3.731 2.835 -2.783 1.00 98.44 209 LEU A N 1
ATOM 1480 C CA . LEU A 1 209 ? -3.656 1.473 -3.299 1.00 98.44 209 LEU A CA 1
ATOM 1481 C C . LEU A 1 209 ? -4.787 0.616 -2.688 1.00 98.44 209 LEU A C 1
ATOM 1483 O O . LEU A 1 209 ? -4.562 -0.455 -2.120 1.00 98.44 209 LEU A O 1
ATOM 1487 N N . ASP A 1 210 ? -6.013 1.139 -2.733 1.00 95.62 210 ASP A N 1
ATOM 1488 C CA . ASP A 1 210 ? -7.192 0.634 -2.015 1.00 95.62 210 ASP A CA 1
ATOM 1489 C C . ASP A 1 210 ? -8.300 0.064 -2.925 1.00 95.62 210 ASP A C 1
ATOM 1491 O O . ASP A 1 210 ? -9.378 -0.286 -2.441 1.00 95.62 210 ASP A O 1
ATOM 1495 N N . ARG A 1 211 ? -8.059 -0.013 -4.242 1.00 87.56 211 ARG A N 1
ATOM 1496 C CA . ARG A 1 211 ? -9.080 -0.349 -5.256 1.00 87.56 211 ARG A CA 1
ATOM 1497 C C . ARG A 1 211 ? -8.946 -1.739 -5.857 1.00 87.56 211 ARG A C 1
ATOM 1499 O O . ARG A 1 211 ? -9.960 -2.340 -6.204 1.00 87.56 211 ARG A O 1
ATOM 1506 N N . ALA A 1 212 ? -7.725 -2.233 -6.013 1.00 81.38 212 ALA A N 1
ATOM 1507 C CA . ALA A 1 212 ? -7.477 -3.496 -6.688 1.00 81.38 212 ALA A CA 1
ATOM 1508 C C . ALA A 1 212 ? -7.392 -4.676 -5.703 1.00 81.38 212 ALA A C 1
ATOM 1510 O O . ALA A 1 212 ? -7.204 -4.499 -4.499 1.00 81.38 212 ALA A O 1
ATOM 1511 N N . LEU A 1 213 ? -7.501 -5.904 -6.224 1.00 92.19 213 LEU A N 1
ATOM 1512 C CA . LEU A 1 213 ? -7.316 -7.147 -5.464 1.00 92.19 213 LEU A CA 1
ATOM 1513 C C . LEU A 1 213 ? -5.830 -7.383 -5.160 1.00 92.19 213 LEU A C 1
ATOM 1515 O O . LEU A 1 213 ? -5.219 -8.317 -5.685 1.00 92.19 213 LEU A O 1
ATOM 1519 N N . ASN A 1 214 ? -5.230 -6.517 -4.341 1.00 97.94 214 ASN A N 1
ATOM 1520 C CA . ASN A 1 214 ? -3.825 -6.657 -3.983 1.00 97.94 214 ASN A CA 1
ATOM 1521 C C . ASN A 1 214 ? -3.606 -7.955 -3.196 1.00 97.94 214 ASN A C 1
ATOM 1523 O O . ASN A 1 214 ? -4.459 -8.368 -2.401 1.00 97.94 214 ASN A O 1
ATOM 1527 N N . LEU A 1 215 ? -2.472 -8.606 -3.443 1.00 97.88 215 LEU A N 1
ATOM 1528 C CA . LEU A 1 215 ? -2.050 -9.827 -2.770 1.00 97.88 215 LEU A CA 1
ATOM 1529 C C . LEU A 1 215 ? -0.557 -9.742 -2.456 1.00 97.88 215 LEU A C 1
ATOM 1531 O O . LEU A 1 215 ? 0.296 -10.189 -3.223 1.00 97.88 215 LEU A O 1
ATOM 1535 N N . VAL A 1 216 ? -0.262 -9.139 -1.313 1.00 98.69 216 VAL A N 1
ATOM 1536 C CA . VAL A 1 216 ? 1.087 -8.937 -0.793 1.00 98.69 216 VAL A CA 1
ATOM 1537 C C . VAL A 1 216 ? 1.244 -9.707 0.514 1.00 98.69 216 VAL A C 1
ATOM 1539 O O . VAL A 1 216 ? 0.342 -9.683 1.350 1.00 98.69 216 VAL A O 1
ATOM 1542 N N . GLY A 1 217 ? 2.381 -10.387 0.684 1.00 98.62 217 GLY A N 1
ATOM 1543 C CA . GLY A 1 217 ? 2.719 -11.092 1.924 1.00 98.62 217 GLY A CA 1
ATOM 1544 C C . GLY A 1 217 ? 3.262 -10.157 3.007 1.00 98.62 217 GLY A C 1
ATOM 1545 O O . GLY A 1 217 ? 2.706 -10.078 4.100 1.00 98.62 217 GLY A O 1
ATOM 1546 N N . THR A 1 218 ? 4.337 -9.427 2.705 1.00 98.88 218 THR A N 1
ATOM 1547 C CA . THR A 1 218 ? 4.986 -8.486 3.634 1.00 98.88 218 THR A CA 1
ATOM 1548 C C . THR A 1 218 ? 4.842 -7.041 3.169 1.00 98.88 218 THR A C 1
ATOM 1550 O O . THR A 1 218 ? 5.004 -6.739 1.993 1.00 98.88 218 THR A O 1
ATOM 1553 N N . PHE A 1 219 ? 4.581 -6.127 4.093 1.00 98.94 219 PHE A N 1
ATOM 1554 C CA . PHE A 1 219 ? 4.441 -4.701 3.833 1.00 98.94 219 PHE A CA 1
ATOM 1555 C C . PHE A 1 219 ? 5.391 -3.895 4.715 1.00 98.94 219 PHE A C 1
ATOM 1557 O O . PHE A 1 219 ? 5.543 -4.185 5.904 1.00 98.94 219 PHE A O 1
ATOM 1564 N N . ALA A 1 220 ? 6.021 -2.877 4.138 1.00 98.88 220 ALA A N 1
ATOM 1565 C CA . ALA A 1 220 ? 6.853 -1.926 4.866 1.00 98.88 220 ALA A CA 1
ATOM 1566 C C . ALA A 1 220 ? 6.771 -0.546 4.190 1.00 98.88 220 ALA A C 1
ATOM 1568 O O . ALA A 1 220 ? 6.581 -0.462 2.977 1.00 98.88 220 ALA A O 1
ATOM 1569 N N . SER A 1 221 ? 6.878 0.550 4.944 1.00 98.88 221 SER A N 1
ATOM 1570 C CA . SER A 1 221 ? 6.624 1.886 4.383 1.00 98.88 221 SER A CA 1
ATOM 1571 C C . SER A 1 221 ? 7.401 3.013 5.073 1.00 98.88 221 SER A C 1
ATOM 1573 O O . SER A 1 221 ? 7.517 3.040 6.297 1.00 98.88 221 SER A O 1
ATOM 1575 N N . ARG A 1 222 ? 7.905 3.956 4.267 1.00 98.81 222 ARG A N 1
ATOM 1576 C CA . ARG A 1 222 ? 8.465 5.276 4.633 1.00 98.81 222 ARG A CA 1
ATOM 1577 C C . ARG A 1 222 ? 7.916 6.349 3.692 1.00 98.81 222 ARG A C 1
ATOM 1579 O O . ARG A 1 222 ? 8.669 7.067 3.033 1.00 98.81 222 ARG A O 1
ATOM 1586 N N . ALA A 1 223 ? 6.602 6.358 3.548 1.00 98.69 223 ALA A N 1
ATOM 1587 C CA . ALA A 1 223 ? 5.886 7.181 2.588 1.00 98.69 223 ALA A CA 1
ATOM 1588 C C . ALA A 1 223 ? 5.204 8.376 3.277 1.00 98.69 223 ALA A C 1
ATOM 1590 O O . ALA A 1 223 ? 5.292 8.551 4.497 1.00 98.69 223 ALA A O 1
ATOM 1591 N N . GLY A 1 224 ? 4.501 9.186 2.492 1.00 98.81 224 GLY A N 1
ATOM 1592 C CA . GLY A 1 224 ? 3.550 10.188 2.950 1.00 98.81 224 GLY A CA 1
ATOM 1593 C C . GLY A 1 224 ? 2.312 9.560 3.595 1.00 98.81 224 GLY A C 1
ATOM 1594 O O . GLY A 1 224 ? 2.409 8.812 4.569 1.00 98.81 224 GLY A O 1
ATOM 1595 N N . ALA A 1 225 ? 1.128 9.888 3.094 1.00 98.88 225 ALA A N 1
ATOM 1596 C CA . ALA A 1 225 ? -0.099 9.182 3.443 1.00 98.88 225 ALA A CA 1
ATOM 1597 C C . ALA A 1 225 ? -0.200 7.860 2.668 1.00 98.88 225 ALA A C 1
ATOM 1599 O O . ALA A 1 225 ? 0.162 7.792 1.496 1.00 98.88 225 ALA A O 1
ATOM 1600 N N . VAL A 1 226 ? -0.715 6.806 3.302 1.00 98.94 226 VAL A N 1
ATOM 1601 C CA . VAL A 1 226 ? -0.876 5.484 2.684 1.00 98.94 226 VAL A CA 1
ATOM 1602 C C . VAL A 1 226 ? -2.267 4.941 2.964 1.00 98.94 226 VAL A C 1
ATOM 1604 O O . VAL A 1 226 ? -2.631 4.743 4.118 1.00 98.94 226 VAL A O 1
ATOM 1607 N N . ALA A 1 227 ? -3.008 4.618 1.909 1.00 98.75 227 ALA A N 1
ATOM 1608 C CA . ALA A 1 227 ? -4.185 3.764 1.952 1.00 98.75 227 ALA A CA 1
ATOM 1609 C C . ALA A 1 227 ? -3.883 2.480 1.172 1.00 98.75 227 ALA A C 1
ATOM 1611 O O . ALA A 1 227 ? -3.690 2.532 -0.040 1.00 98.75 227 ALA A O 1
ATOM 1612 N N . PHE A 1 228 ? -3.821 1.335 1.848 1.00 98.88 228 PHE A N 1
ATOM 1613 C CA . PHE A 1 228 ? -3.529 0.043 1.228 1.00 98.88 228 PHE A CA 1
ATOM 1614 C C . PHE A 1 228 ? -4.559 -1.001 1.654 1.00 98.88 228 PHE A C 1
ATOM 1616 O O . PHE A 1 228 ? -4.740 -1.260 2.846 1.00 98.88 228 PHE A O 1
ATOM 1623 N N . LEU A 1 229 ? -5.218 -1.611 0.667 1.00 98.25 229 LEU A N 1
ATOM 1624 C CA . LEU A 1 229 ? -6.135 -2.730 0.866 1.00 98.25 229 LEU A CA 1
ATOM 1625 C C . LEU A 1 229 ? -5.524 -3.997 0.273 1.00 98.25 229 LEU A C 1
ATOM 1627 O O . LEU A 1 229 ? -5.290 -4.062 -0.931 1.00 98.25 229 LEU A O 1
ATOM 1631 N N . ASN A 1 230 ? -5.317 -5.012 1.105 1.00 98.38 230 ASN A N 1
ATOM 1632 C CA . ASN A 1 230 ? -4.882 -6.344 0.701 1.00 98.38 230 ASN A CA 1
ATOM 1633 C C . ASN A 1 230 ? -6.066 -7.325 0.714 1.00 98.38 230 ASN A C 1
ATOM 1635 O O . ASN A 1 230 ? -7.027 -7.168 1.466 1.00 98.38 230 ASN A O 1
ATOM 1639 N N . THR A 1 231 ? -6.022 -8.376 -0.096 1.00 97.19 231 THR A N 1
ATOM 1640 C CA . THR A 1 231 ? -7.093 -9.386 -0.112 1.00 97.19 231 THR A CA 1
ATOM 1641 C C . THR A 1 231 ? -6.891 -10.411 1.007 1.00 97.19 231 THR A C 1
ATOM 1643 O O . THR A 1 231 ? -7.819 -10.702 1.762 1.00 97.19 231 THR A O 1
ATOM 1646 N N . GLY A 1 232 ? -5.666 -10.934 1.127 1.00 96.75 232 GLY A N 1
ATOM 1647 C CA . GLY A 1 232 ? -5.286 -11.984 2.075 1.00 96.75 232 GLY A CA 1
ATOM 1648 C C . GLY A 1 232 ? -4.588 -11.466 3.331 1.00 96.75 232 GLY A C 1
ATOM 1649 O O . GLY A 1 232 ? -4.656 -10.279 3.647 1.00 96.75 232 GLY A O 1
ATOM 1650 N N . ALA A 1 233 ? -3.924 -12.379 4.044 1.00 98.06 233 ALA A N 1
ATOM 1651 C CA . ALA A 1 233 ? -3.128 -12.044 5.222 1.00 98.06 233 ALA A CA 1
ATOM 1652 C C . ALA A 1 233 ? -1.959 -11.118 4.856 1.00 98.06 233 ALA A C 1
ATOM 1654 O O . ALA A 1 233 ? -1.439 -11.188 3.741 1.00 98.06 233 ALA A O 1
ATOM 1655 N N . LEU A 1 234 ? -1.564 -10.263 5.794 1.00 98.81 234 LEU A N 1
ATOM 1656 C CA . LEU A 1 234 ? -0.515 -9.270 5.608 1.00 98.81 234 LEU A CA 1
ATOM 1657 C C . LEU A 1 234 ? 0.387 -9.204 6.840 1.00 98.81 234 LEU A C 1
ATOM 1659 O O . LEU A 1 234 ? -0.094 -9.137 7.967 1.00 98.81 234 LEU A O 1
ATOM 1663 N N . THR A 1 235 ? 1.697 -9.157 6.636 1.00 98.94 235 THR A N 1
ATOM 1664 C CA . THR A 1 235 ? 2.664 -8.924 7.713 1.00 98.94 235 THR A CA 1
ATOM 1665 C C . THR A 1 235 ? 3.306 -7.555 7.553 1.00 98.94 235 THR A C 1
ATOM 1667 O O . THR A 1 235 ? 3.915 -7.287 6.521 1.00 98.94 235 THR A O 1
ATOM 1670 N N . VAL A 1 236 ? 3.238 -6.700 8.573 1.00 98.94 236 VAL A N 1
ATOM 1671 C CA . VAL A 1 236 ? 4.102 -5.515 8.653 1.00 98.94 236 VAL A CA 1
ATOM 1672 C C . VAL A 1 236 ? 5.483 -5.970 9.112 1.00 98.94 236 VAL A C 1
ATOM 1674 O O . VAL A 1 236 ? 5.613 -6.490 10.218 1.00 98.94 236 VAL A O 1
ATOM 1677 N N . GLY A 1 237 ? 6.496 -5.814 8.258 1.00 98.75 237 GLY A N 1
ATOM 1678 C CA . GLY A 1 237 ? 7.815 -6.415 8.468 1.00 98.75 237 GLY A CA 1
ATOM 1679 C C . GLY A 1 237 ? 8.966 -5.631 7.838 1.00 98.75 237 GLY A C 1
ATOM 1680 O O . GLY A 1 237 ? 8.963 -4.401 7.821 1.00 98.75 237 GLY A O 1
ATOM 1681 N N . VAL A 1 238 ? 9.975 -6.351 7.337 1.00 98.56 238 VAL A N 1
ATOM 1682 C CA . VAL A 1 238 ? 11.203 -5.775 6.763 1.00 98.56 238 VAL A CA 1
ATOM 1683 C C . VAL A 1 238 ? 11.331 -6.128 5.288 1.00 98.56 238 VAL A C 1
ATOM 1685 O O . VAL A 1 238 ? 11.263 -7.299 4.920 1.00 98.56 238 VAL A O 1
ATOM 1688 N N . LEU A 1 239 ? 11.588 -5.122 4.454 1.00 98.38 239 LEU A N 1
ATOM 1689 C CA . LEU A 1 239 ? 11.851 -5.270 3.025 1.00 98.38 239 LEU A CA 1
ATOM 1690 C C . LEU A 1 239 ? 13.035 -4.394 2.617 1.00 98.38 239 LEU A C 1
ATOM 1692 O O . LEU A 1 239 ? 12.959 -3.166 2.609 1.00 98.38 239 LEU A O 1
ATOM 1696 N N . GLY A 1 240 ? 14.155 -5.033 2.272 1.00 95.44 240 GLY A N 1
ATOM 1697 C CA . GLY A 1 240 ? 15.395 -4.327 1.953 1.00 95.44 240 GLY A CA 1
ATOM 1698 C C . GLY A 1 240 ? 15.864 -3.463 3.128 1.00 95.44 240 GLY A C 1
ATOM 1699 O O . GLY A 1 240 ? 16.186 -3.978 4.196 1.00 95.44 240 GLY A O 1
ATOM 1700 N N . THR A 1 241 ? 15.915 -2.146 2.926 1.00 96.06 241 THR A N 1
ATOM 1701 C CA . THR A 1 241 ? 16.278 -1.154 3.954 1.00 96.06 241 THR A CA 1
ATOM 1702 C C . THR A 1 241 ? 15.072 -0.575 4.699 1.00 96.06 241 THR A C 1
ATOM 1704 O O . THR A 1 241 ? 15.255 0.175 5.662 1.00 96.06 241 THR A O 1
ATOM 1707 N N . VAL A 1 242 ? 13.849 -0.907 4.279 1.00 98.50 242 VAL A N 1
ATOM 1708 C CA . VAL A 1 242 ? 12.609 -0.413 4.879 1.00 98.50 242 VAL A CA 1
ATOM 1709 C C . VAL A 1 242 ? 12.154 -1.385 5.964 1.00 98.50 242 VAL A C 1
ATOM 1711 O O . VAL A 1 242 ? 11.907 -2.560 5.705 1.00 98.50 242 VAL A O 1
ATOM 1714 N N . VAL A 1 243 ? 12.068 -0.887 7.196 1.00 98.50 243 VAL A N 1
ATOM 1715 C CA . VAL A 1 243 ? 11.693 -1.652 8.396 1.00 98.50 243 VAL A CA 1
ATOM 1716 C C . VAL A 1 243 ? 10.422 -1.047 8.974 1.00 98.50 243 VAL A C 1
ATOM 1718 O O . VAL A 1 243 ? 10.427 0.152 9.286 1.00 98.50 243 VAL A O 1
ATOM 1721 N N . GLY A 1 244 ? 9.383 -1.871 9.123 1.00 98.75 244 GLY A N 1
ATOM 1722 C CA . GLY A 1 244 ? 8.086 -1.485 9.668 1.00 98.75 244 GLY A CA 1
ATOM 1723 C C . GLY A 1 244 ? 7.391 -0.407 8.844 1.00 98.75 244 GLY A C 1
ATOM 1724 O O . GLY A 1 244 ? 7.574 -0.304 7.628 1.00 98.75 244 GLY A O 1
ATOM 1725 N N . ILE A 1 245 ? 6.595 0.411 9.524 1.00 98.94 245 ILE A N 1
ATOM 1726 C CA . ILE A 1 245 ? 5.959 1.594 8.946 1.00 98.94 245 ILE A CA 1
ATOM 1727 C C . ILE A 1 245 ? 6.424 2.818 9.729 1.00 98.94 245 ILE A C 1
ATOM 1729 O O . ILE A 1 245 ? 6.324 2.847 10.951 1.00 98.94 245 ILE A O 1
ATOM 1733 N N . ASP A 1 246 ? 6.926 3.824 9.026 1.00 98.81 246 ASP A N 1
ATOM 1734 C CA . ASP A 1 246 ? 7.297 5.130 9.576 1.00 98.81 246 ASP A CA 1
ATOM 1735 C C . ASP A 1 246 ? 6.956 6.192 8.525 1.00 98.81 246 ASP A C 1
ATOM 1737 O O . ASP A 1 246 ? 7.785 6.610 7.717 1.00 98.81 246 ASP A O 1
ATOM 1741 N N . ASN A 1 247 ? 5.663 6.519 8.479 1.00 98.81 247 ASN A N 1
ATOM 1742 C CA . ASN A 1 247 ? 5.058 7.393 7.479 1.00 98.81 247 ASN A CA 1
ATOM 1743 C C . ASN A 1 247 ? 4.940 8.836 7.980 1.00 98.81 247 ASN A C 1
ATOM 1745 O O . ASN A 1 247 ? 4.730 9.085 9.168 1.00 98.81 247 ASN A O 1
ATOM 1749 N N . SER A 1 248 ? 4.977 9.817 7.079 1.00 98.62 248 SER A N 1
ATOM 1750 C CA . SER A 1 248 ? 4.739 11.214 7.465 1.00 98.62 248 SER A CA 1
ATOM 1751 C C . SER A 1 248 ? 3.257 11.615 7.476 1.00 98.62 248 SER A C 1
ATOM 1753 O O . SER A 1 248 ? 2.913 12.602 8.125 1.00 98.62 248 SER A O 1
ATOM 1755 N N . GLY A 1 249 ? 2.391 10.883 6.765 1.00 98.75 249 GLY A N 1
ATOM 1756 C CA . GLY A 1 249 ? 0.946 11.133 6.664 1.00 98.75 249 GLY A CA 1
ATOM 1757 C C . GLY A 1 249 ? 0.083 10.065 7.346 1.00 98.75 249 GLY A C 1
ATOM 1758 O O . GLY A 1 249 ? 0.584 9.242 8.108 1.00 98.75 249 GLY A O 1
ATOM 1759 N N . ASP A 1 250 ? -1.227 10.097 7.089 1.00 98.88 250 ASP A N 1
ATOM 1760 C CA . ASP A 1 250 ? -2.182 9.112 7.620 1.00 98.88 250 ASP A CA 1
ATOM 1761 C C . ASP A 1 250 ? -1.892 7.703 7.077 1.00 98.88 250 ASP A C 1
ATOM 1763 O O . ASP A 1 250 ? -1.452 7.538 5.939 1.00 98.88 250 ASP A O 1
ATOM 1767 N N . LEU A 1 251 ? -2.167 6.679 7.884 1.00 98.94 251 LEU A N 1
ATOM 1768 C CA . LEU A 1 251 ? -2.072 5.276 7.487 1.00 98.94 251 LEU A CA 1
ATOM 1769 C C . LEU A 1 251 ? -3.444 4.612 7.586 1.00 98.94 251 LEU A C 1
ATOM 1771 O O . LEU A 1 251 ? -3.975 4.467 8.680 1.00 98.94 251 LEU A O 1
ATOM 1775 N N . ALA A 1 252 ? -3.968 4.127 6.468 1.00 98.81 252 ALA A N 1
ATOM 1776 C CA . ALA A 1 252 ? -5.090 3.204 6.403 1.00 98.81 252 ALA A CA 1
ATOM 1777 C C . ALA A 1 252 ? -4.602 1.873 5.819 1.00 98.81 252 ALA A C 1
ATOM 1779 O O . ALA A 1 252 ? -4.379 1.747 4.615 1.00 98.81 252 ALA A O 1
ATOM 1780 N N . LEU A 1 253 ? -4.416 0.879 6.683 1.00 98.81 253 LEU A N 1
ATOM 1781 C CA . LEU A 1 253 ? -3.960 -0.457 6.323 1.00 98.81 253 LEU A CA 1
ATOM 1782 C C . LEU A 1 253 ? -5.090 -1.455 6.557 1.00 98.81 253 LEU A C 1
ATOM 1784 O O . LEU A 1 253 ? -5.551 -1.608 7.686 1.00 98.81 253 LEU A O 1
ATOM 1788 N N . ALA A 1 254 ? -5.538 -2.146 5.516 1.00 98.56 254 ALA A N 1
ATOM 1789 C CA . ALA A 1 254 ? -6.645 -3.083 5.645 1.00 98.56 254 ALA A CA 1
ATOM 1790 C C . ALA A 1 254 ? -6.420 -4.383 4.880 1.00 98.56 254 ALA A C 1
ATOM 1792 O O . ALA A 1 254 ? -5.756 -4.416 3.843 1.00 98.56 254 ALA A O 1
ATOM 1793 N N . THR A 1 255 ? -7.053 -5.448 5.358 1.00 98.50 255 THR A N 1
ATOM 1794 C CA . THR A 1 255 ? -7.227 -6.701 4.623 1.00 98.50 255 THR A CA 1
ATOM 1795 C C . THR A 1 255 ? -8.716 -6.972 4.418 1.00 98.50 255 THR A C 1
ATOM 1797 O O . THR A 1 255 ? -9.562 -6.598 5.230 1.00 98.50 255 THR A O 1
ATOM 1800 N N . THR A 1 256 ? -9.061 -7.635 3.316 1.00 96.81 256 THR A N 1
ATOM 1801 C CA . THR A 1 256 ? -10.453 -7.998 3.015 1.00 96.81 256 THR A CA 1
ATOM 1802 C C . THR A 1 256 ? -10.908 -9.156 3.899 1.00 96.81 256 THR A C 1
ATOM 1804 O O . THR A 1 256 ? -11.934 -9.051 4.567 1.00 96.81 256 THR A O 1
ATOM 1807 N N . THR A 1 257 ? -10.128 -10.243 3.948 1.00 95.50 257 THR A N 1
ATOM 1808 C CA . THR A 1 257 ? -10.475 -11.439 4.739 1.00 95.50 257 THR A CA 1
ATOM 1809 C C . THR A 1 257 ? -9.375 -11.926 5.680 1.00 95.50 257 THR A C 1
ATOM 1811 O O . THR A 1 257 ? -9.695 -12.612 6.641 1.00 95.50 257 THR A O 1
ATOM 1814 N N . GLY A 1 258 ? -8.100 -11.644 5.391 1.00 96.88 258 GLY A N 1
ATOM 1815 C CA . GLY A 1 258 ? -6.969 -12.209 6.141 1.00 96.88 258 GLY A CA 1
ATOM 1816 C C . GLY A 1 258 ? -6.554 -11.416 7.378 1.00 96.88 258 GLY A C 1
ATOM 1817 O O . GLY A 1 258 ? -7.038 -10.314 7.610 1.00 96.88 258 GLY A O 1
ATOM 1818 N N . ASP A 1 259 ? -5.621 -11.965 8.144 1.00 98.62 259 ASP A N 1
ATOM 1819 C CA . ASP A 1 259 ? -5.067 -11.323 9.341 1.00 98.62 259 ASP A CA 1
ATOM 1820 C C . ASP A 1 259 ? -4.071 -10.207 8.998 1.00 98.62 259 ASP A C 1
ATOM 1822 O O . ASP A 1 259 ? -3.520 -10.164 7.892 1.00 98.62 259 ASP A O 1
ATOM 1826 N N . ILE A 1 260 ? -3.800 -9.328 9.963 1.00 98.88 260 ILE A N 1
ATOM 1827 C CA . ILE A 1 260 ? -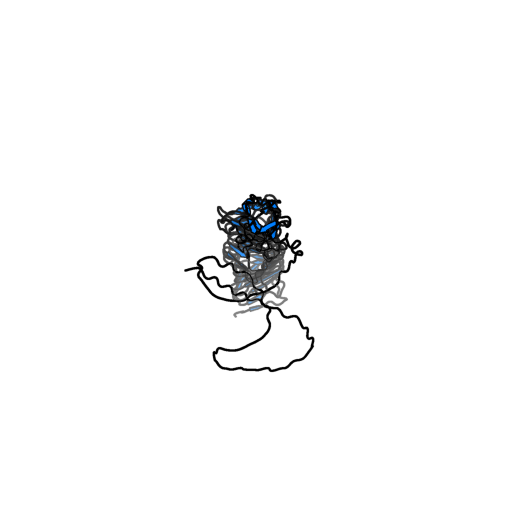2.673 -8.390 9.917 1.00 98.88 260 ILE A CA 1
ATOM 1828 C C . ILE A 1 260 ? -1.744 -8.689 11.093 1.00 98.88 260 ILE A C 1
ATOM 1830 O O . ILE A 1 260 ? -2.099 -8.451 12.242 1.00 98.88 260 ILE A O 1
ATOM 1834 N N . SER A 1 261 ? -0.534 -9.164 10.813 1.00 98.88 261 SER A N 1
ATOM 1835 C CA . SER A 1 261 ? 0.486 -9.405 11.839 1.00 98.88 261 SER A CA 1
ATOM 1836 C C . SER A 1 261 ? 1.499 -8.267 11.865 1.00 98.88 261 SER A C 1
ATOM 1838 O O . SER A 1 261 ? 2.146 -7.974 10.858 1.00 98.88 261 SER A O 1
ATOM 1840 N N . LEU A 1 262 ? 1.659 -7.624 13.016 1.00 98.88 262 LEU A N 1
ATOM 1841 C CA . LEU A 1 262 ? 2.634 -6.564 13.239 1.00 98.88 262 LEU A CA 1
ATOM 1842 C C . LEU A 1 262 ? 3.915 -7.178 13.814 1.00 98.88 262 LEU A C 1
ATOM 1844 O O . LEU A 1 262 ? 4.022 -7.365 15.023 1.00 98.88 262 LEU A O 1
ATOM 1848 N N . ALA A 1 263 ? 4.874 -7.499 12.941 1.00 98.75 263 ALA A N 1
ATOM 1849 C CA . ALA A 1 263 ? 6.199 -7.984 13.345 1.00 98.75 263 ALA A CA 1
ATOM 1850 C C . ALA A 1 263 ? 7.191 -6.833 13.603 1.00 98.75 263 ALA A C 1
ATOM 1852 O O . ALA A 1 263 ? 8.219 -7.015 14.248 1.00 98.75 263 ALA A O 1
ATOM 1853 N N . GLU A 1 264 ? 6.879 -5.633 13.110 1.00 98.88 264 GLU A N 1
ATOM 1854 C CA . GLU A 1 264 ? 7.677 -4.419 13.275 1.00 98.88 264 GLU A CA 1
ATOM 1855 C C . GLU A 1 264 ? 6.796 -3.227 13.673 1.00 98.88 264 GLU A C 1
ATOM 1857 O O . GLU A 1 264 ? 5.573 -3.247 13.519 1.00 98.88 264 GLU A O 1
ATOM 1862 N N . ASN A 1 265 ? 7.432 -2.168 14.183 1.00 98.75 265 ASN A N 1
ATOM 1863 C CA . ASN A 1 265 ? 6.740 -0.962 14.642 1.00 98.75 265 ASN A CA 1
ATOM 1864 C C . ASN A 1 265 ? 5.915 -0.287 13.538 1.00 98.75 265 ASN A C 1
ATOM 1866 O O . ASN A 1 265 ? 6.326 -0.223 12.376 1.00 98.75 265 ASN A O 1
ATOM 1870 N N . VAL A 1 266 ? 4.790 0.297 13.951 1.00 98.94 266 VAL A N 1
ATOM 1871 C CA . VAL A 1 266 ? 3.937 1.144 13.117 1.00 98.94 266 VAL A CA 1
ATOM 1872 C C . VAL A 1 266 ? 3.947 2.560 13.680 1.00 98.94 266 VAL A C 1
ATOM 1874 O O . VAL A 1 266 ? 3.479 2.817 14.790 1.00 98.94 266 VAL A O 1
ATOM 1877 N N . HIS A 1 267 ? 4.474 3.496 12.905 1.00 98.81 267 HIS A N 1
ATOM 1878 C CA . HIS A 1 267 ? 4.532 4.908 13.239 1.00 98.81 267 HIS A CA 1
ATOM 1879 C C . HIS A 1 267 ? 3.955 5.766 12.114 1.00 98.81 267 HIS A C 1
ATOM 1881 O O . HIS A 1 267 ? 4.212 5.519 10.932 1.00 98.81 267 HIS A O 1
ATOM 1887 N N . THR A 1 268 ? 3.230 6.820 12.491 1.00 98.81 268 THR A N 1
ATOM 1888 C CA . THR A 1 268 ? 2.994 7.964 11.607 1.00 98.81 268 THR A CA 1
ATOM 1889 C C . THR A 1 268 ? 3.272 9.280 12.318 1.00 98.81 268 THR A C 1
ATOM 1891 O O . THR A 1 268 ? 3.030 9.408 13.519 1.00 98.81 268 THR A O 1
ATOM 1894 N N . ALA A 1 269 ? 3.710 10.300 11.579 1.00 98.69 269 ALA A N 1
ATOM 1895 C CA . ALA A 1 269 ? 3.833 11.662 12.101 1.00 98.69 269 ALA A CA 1
ATOM 1896 C C . ALA A 1 269 ? 2.486 12.415 12.162 1.00 98.69 269 ALA A C 1
ATOM 1898 O O . ALA A 1 269 ? 2.431 13.553 12.645 1.00 98.69 269 ALA A O 1
ATOM 1899 N N . SER A 1 270 ? 1.396 11.802 11.684 1.00 98.69 270 SER A N 1
ATOM 1900 C CA . SER A 1 270 ? 0.093 12.453 11.592 1.00 98.69 270 SER A CA 1
ATOM 1901 C C . SER A 1 270 ? -0.536 12.718 12.960 1.00 98.69 270 SER A C 1
ATOM 1903 O O . SER A 1 270 ? -0.485 11.903 13.880 1.00 98.69 270 SER A O 1
ATOM 1905 N N . GLN A 1 271 ? -1.172 13.881 13.073 1.00 98.50 271 GLN A N 1
ATOM 1906 C CA . GLN A 1 271 ? -1.937 14.326 14.243 1.00 98.50 271 GLN A CA 1
ATOM 1907 C C . GLN A 1 271 ? -3.451 14.180 14.016 1.00 98.50 271 GLN A C 1
ATOM 1909 O O . GLN A 1 271 ? -4.248 14.676 14.812 1.00 98.50 271 GLN A O 1
ATOM 1914 N N . SER A 1 272 ? -3.848 13.553 12.904 1.00 98.38 272 SER A N 1
ATOM 1915 C CA . SER A 1 272 ? -5.240 13.332 12.523 1.00 98.38 272 SER A CA 1
ATOM 1916 C C . SER A 1 272 ? -5.962 12.429 13.524 1.00 98.38 272 SER A C 1
ATOM 1918 O O . SER A 1 272 ? -5.367 11.568 14.180 1.00 98.38 272 SER A O 1
ATOM 1920 N N . ILE A 1 273 ? -7.282 12.586 13.597 1.00 97.81 273 ILE A N 1
ATOM 1921 C CA . ILE A 1 273 ? -8.140 11.644 14.320 1.00 97.81 273 ILE A CA 1
ATOM 1922 C C . ILE A 1 273 ? -8.148 10.259 13.649 1.00 97.81 273 ILE A C 1
ATOM 1924 O O . ILE A 1 273 ? -8.489 9.279 14.292 1.00 97.81 273 ILE A O 1
ATOM 1928 N N . ASP A 1 274 ? -7.726 10.155 12.393 1.00 97.19 274 ASP A N 1
ATOM 1929 C CA . ASP A 1 274 ? -7.583 8.881 11.685 1.00 97.19 274 ASP A CA 1
ATOM 1930 C C . ASP A 1 274 ? -6.117 8.663 11.266 1.00 97.19 274 ASP A C 1
ATOM 1932 O O . ASP A 1 274 ? -5.829 8.096 10.218 1.00 97.19 274 ASP A O 1
ATOM 1936 N N . ALA A 1 275 ? -5.174 9.134 12.099 1.00 98.75 275 ALA A N 1
ATOM 1937 C CA . ALA A 1 275 ? -3.736 9.055 11.834 1.00 98.75 275 ALA A CA 1
ATOM 1938 C C . ALA A 1 275 ? -3.259 7.623 11.552 1.00 98.75 275 ALA A C 1
ATOM 1940 O O . ALA A 1 275 ? -2.366 7.436 10.724 1.00 98.75 275 ALA A O 1
ATOM 1941 N N . ILE A 1 276 ? -3.836 6.630 12.239 1.00 98.94 276 ILE A N 1
ATOM 1942 C CA . ILE A 1 276 ? -3.660 5.204 11.943 1.00 98.94 276 ILE A CA 1
ATOM 1943 C C . ILE A 1 276 ? -5.018 4.498 12.006 1.00 98.94 276 ILE A C 1
ATOM 1945 O O . ILE A 1 276 ? -5.711 4.544 13.022 1.00 98.94 276 ILE A O 1
ATOM 1949 N N . VAL A 1 277 ? -5.351 3.759 10.956 1.00 98.88 277 VAL A N 1
ATOM 1950 C CA . VAL A 1 277 ? -6.437 2.784 10.912 1.00 98.88 277 VAL A CA 1
ATOM 1951 C C . VAL A 1 277 ? -5.856 1.464 10.422 1.00 98.88 277 VAL A C 1
ATOM 1953 O O . VAL A 1 277 ? -5.369 1.380 9.298 1.00 98.88 277 VAL A O 1
ATOM 1956 N N . ILE A 1 278 ? -5.903 0.435 11.265 1.00 98.94 278 ILE A N 1
ATOM 1957 C CA . ILE A 1 278 ? -5.543 -0.941 10.902 1.00 98.94 278 ILE A CA 1
ATOM 1958 C C . ILE A 1 278 ? -6.828 -1.761 10.956 1.00 98.94 278 ILE A C 1
ATOM 1960 O O . ILE A 1 278 ? -7.471 -1.781 12.001 1.00 98.94 278 ILE A O 1
ATOM 1964 N N . ASN A 1 279 ? -7.230 -2.401 9.859 1.00 98.56 279 ASN A N 1
ATOM 1965 C CA . ASN A 1 279 ? -8.472 -3.174 9.799 1.00 98.56 279 ASN A CA 1
ATOM 1966 C C . ASN A 1 279 ? -8.248 -4.557 9.186 1.00 98.56 279 ASN A C 1
ATOM 1968 O O . ASN A 1 279 ? -8.143 -4.695 7.965 1.00 98.56 279 ASN A O 1
ATOM 1972 N N . ALA A 1 280 ? -8.167 -5.576 10.041 1.00 98.62 280 ALA A N 1
ATOM 1973 C CA . ALA A 1 280 ? -8.040 -6.952 9.589 1.00 98.62 280 ALA A CA 1
ATOM 1974 C C . ALA A 1 280 ? -9.411 -7.557 9.269 1.00 98.62 280 ALA A C 1
ATOM 1976 O O . ALA A 1 280 ? -10.347 -7.457 10.061 1.00 98.62 280 ALA A O 1
ATOM 1977 N N . GLY A 1 281 ? -9.527 -8.218 8.119 1.00 97.56 281 GLY A N 1
ATOM 1978 C CA . GLY A 1 281 ? -10.706 -8.994 7.749 1.00 97.56 281 GLY A CA 1
ATOM 1979 C C . GLY A 1 281 ? -11.985 -8.170 7.615 1.00 97.56 281 GLY A C 1
ATOM 1980 O O . GLY A 1 281 ? -13.044 -8.643 8.026 1.00 97.56 281 GLY A O 1
ATOM 1981 N N . ARG A 1 282 ? -11.899 -6.959 7.050 1.00 95.50 282 ARG A N 1
ATOM 1982 C CA . ARG A 1 282 ? -12.985 -5.959 7.034 1.00 95.50 282 ARG A CA 1
ATOM 1983 C C . ARG A 1 282 ? -14.313 -6.429 6.418 1.00 95.50 282 ARG A C 1
ATOM 1985 O O . ARG A 1 282 ? -15.328 -5.768 6.551 1.00 95.50 282 ARG A O 1
ATOM 1992 N N . SER A 1 283 ? -14.323 -7.524 5.653 1.00 95.50 283 SER A N 1
ATOM 1993 C CA . SER A 1 283 ? -15.563 -8.074 5.083 1.00 95.50 283 SER A CA 1
ATOM 1994 C C . SER A 1 283 ? -16.427 -8.839 6.086 1.00 95.50 283 SER A C 1
ATOM 1996 O O . SER A 1 283 ? -17.578 -9.137 5.766 1.00 95.50 283 SER A O 1
ATOM 1998 N N . ALA A 1 284 ? -15.892 -9.191 7.257 1.00 97.06 284 ALA A N 1
ATOM 1999 C CA . ALA A 1 284 ? -16.678 -9.775 8.336 1.00 97.06 284 ALA A CA 1
ATOM 2000 C C . ALA A 1 284 ? -17.473 -8.684 9.065 1.00 97.06 284 ALA A C 1
ATOM 2002 O O . ALA A 1 284 ? -16.946 -7.612 9.345 1.00 97.06 284 ALA A O 1
ATOM 2003 N N . ALA A 1 285 ? -18.734 -8.976 9.376 1.00 96.88 285 ALA A N 1
ATOM 2004 C CA . ALA A 1 285 ? -19.630 -8.030 10.032 1.00 96.88 285 ALA A CA 1
ATOM 2005 C C . ALA A 1 285 ? -19.355 -7.920 11.540 1.00 96.88 285 ALA A C 1
ATOM 2007 O O . ALA A 1 285 ? -18.834 -8.846 12.167 1.00 96.88 285 ALA A O 1
ATOM 2008 N N . ALA A 1 286 ? -19.786 -6.817 12.145 1.00 97.44 286 ALA A N 1
ATOM 2009 C CA . ALA A 1 286 ? -19.880 -6.659 13.589 1.00 97.44 286 ALA A CA 1
ATOM 2010 C C . ALA A 1 286 ? -20.550 -7.879 14.259 1.00 97.44 286 ALA A C 1
ATOM 2012 O O . ALA A 1 286 ? -21.572 -8.396 13.805 1.00 97.44 286 ALA A O 1
ATOM 2013 N N . GLY A 1 287 ? -19.954 -8.367 15.349 1.00 95.56 287 GLY A N 1
ATOM 2014 C CA . GLY A 1 287 ? -20.378 -9.590 16.037 1.00 95.56 287 GLY A CA 1
ATOM 2015 C C . GLY A 1 287 ? -19.766 -10.884 15.485 1.00 95.56 287 GLY A C 1
ATOM 2016 O O . GLY A 1 287 ? -19.831 -11.904 16.175 1.00 95.56 287 GLY A O 1
ATOM 2017 N N . ASP A 1 288 ? -19.156 -10.871 14.293 1.00 94.50 288 ASP A N 1
ATOM 2018 C CA . ASP A 1 288 ? -18.501 -12.040 13.698 1.00 94.50 288 ASP A CA 1
ATOM 2019 C C . ASP A 1 288 ? -16.996 -12.080 14.013 1.00 94.50 288 ASP A C 1
ATOM 2021 O O . ASP A 1 288 ? -16.173 -11.371 13.424 1.00 94.50 288 ASP A O 1
ATOM 2025 N N . ALA A 1 289 ? -16.635 -12.958 14.950 1.00 92.38 289 ALA A N 1
ATOM 2026 C CA . ALA A 1 289 ? -15.255 -13.180 15.367 1.00 92.38 289 ALA A CA 1
ATOM 2027 C C . ALA A 1 289 ? -14.415 -13.959 14.335 1.00 92.38 289 ALA A C 1
ATOM 2029 O O . ALA A 1 289 ? -13.196 -13.974 14.458 1.00 92.38 289 ALA A O 1
ATOM 2030 N N . ALA A 1 290 ? -15.030 -14.600 13.329 1.00 88.56 290 ALA A N 1
ATOM 2031 C CA . ALA A 1 290 ? -14.329 -15.477 12.382 1.00 88.56 290 ALA A CA 1
ATOM 2032 C C . ALA A 1 290 ? -13.620 -14.735 11.230 1.00 88.56 290 ALA A C 1
ATOM 2034 O O . ALA A 1 290 ? -12.933 -15.367 10.425 1.00 88.56 290 ALA A O 1
ATOM 2035 N N . GLY A 1 291 ? -13.799 -13.414 11.115 1.00 89.00 291 GLY A N 1
ATOM 2036 C CA . GLY A 1 291 ? -13.000 -12.584 10.209 1.00 89.00 291 GLY A CA 1
ATOM 2037 C C . GLY A 1 291 ? -11.550 -12.430 10.679 1.00 89.00 291 GLY A C 1
ATOM 2038 O O . GLY A 1 291 ? -11.243 -12.692 11.836 1.00 89.00 291 GLY A O 1
ATOM 2039 N N . GLY A 1 292 ? -10.671 -11.934 9.806 1.00 97.56 292 GLY A N 1
ATOM 2040 C CA . GLY A 1 292 ? -9.247 -11.764 10.118 1.00 97.56 292 GLY A CA 1
ATOM 2041 C C . GLY A 1 292 ? -8.950 -10.881 11.338 1.00 97.56 292 GLY A C 1
ATOM 2042 O O . GLY A 1 292 ? -9.624 -9.881 11.576 1.00 97.56 292 GLY A O 1
ATOM 2043 N N . SER A 1 293 ? -7.923 -11.225 12.104 1.00 98.69 293 SER A N 1
ATOM 2044 C CA . SER A 1 293 ? -7.523 -10.526 13.330 1.00 98.69 293 SER A CA 1
ATOM 2045 C C . SER A 1 293 ? -6.209 -9.763 13.159 1.00 98.69 293 SER A C 1
ATOM 2047 O O . SER A 1 293 ? -5.427 -10.012 12.242 1.00 98.69 293 SER A O 1
ATOM 2049 N N . VAL A 1 294 ? -5.982 -8.778 14.024 1.00 98.88 294 VAL A N 1
ATOM 2050 C CA . VAL A 1 294 ? -4.710 -8.067 14.142 1.00 98.88 294 VAL A CA 1
ATOM 2051 C C . VAL A 1 294 ? -3.928 -8.685 15.289 1.00 98.88 294 VAL A C 1
ATOM 2053 O O . VAL A 1 294 ? -4.435 -8.716 16.402 1.00 98.88 294 VAL A O 1
ATOM 2056 N N . SER A 1 295 ? -2.693 -9.109 15.044 1.00 98.69 295 SER A N 1
ATOM 2057 C CA . SER A 1 295 ? -1.766 -9.563 16.085 1.00 98.69 295 SER A CA 1
ATOM 2058 C C . SER A 1 295 ? -0.496 -8.716 16.092 1.00 98.69 295 SER A C 1
ATOM 2060 O O . SER A 1 295 ? -0.143 -8.109 15.079 1.00 98.69 295 SER A O 1
ATOM 2062 N N . ALA A 1 296 ? 0.190 -8.638 17.229 1.00 98.75 296 ALA A N 1
ATOM 2063 C CA . ALA A 1 296 ? 1.423 -7.873 17.372 1.00 98.75 296 ALA A CA 1
ATOM 2064 C C . ALA A 1 296 ? 2.481 -8.630 18.176 1.00 98.75 296 ALA A C 1
ATOM 2066 O O . ALA A 1 296 ? 2.216 -9.118 19.276 1.00 98.75 296 ALA A O 1
ATOM 2067 N N . ASP A 1 297 ? 3.701 -8.670 17.641 1.00 98.56 297 ASP A N 1
ATOM 2068 C CA . ASP A 1 297 ? 4.839 -9.289 18.309 1.00 98.56 297 ASP A CA 1
ATOM 2069 C C . ASP A 1 297 ? 5.236 -8.520 19.579 1.00 98.56 297 ASP A C 1
ATOM 2071 O O . ASP A 1 297 ? 5.034 -7.310 19.731 1.00 98.56 297 ASP A O 1
ATOM 2075 N N . ALA A 1 298 ? 5.863 -9.228 20.520 1.00 96.69 298 ALA A N 1
ATOM 2076 C CA . ALA A 1 298 ? 6.278 -8.643 21.787 1.00 96.69 298 ALA A CA 1
ATOM 2077 C C . ALA A 1 298 ? 7.251 -7.464 21.587 1.00 96.69 298 ALA A C 1
ATOM 2079 O O . ALA A 1 298 ? 8.347 -7.620 21.050 1.00 96.69 298 ALA A O 1
ATOM 2080 N N . GLY A 1 299 ? 6.878 -6.291 22.105 1.00 95.62 299 GLY A N 1
ATOM 2081 C CA . GLY A 1 299 ? 7.691 -5.073 22.037 1.00 95.62 299 GLY A CA 1
ATOM 2082 C C . GLY A 1 299 ? 7.443 -4.205 20.801 1.00 95.62 299 GLY A C 1
ATOM 2083 O O . GLY A 1 299 ? 7.987 -3.100 20.745 1.00 95.62 299 GLY A O 1
ATOM 2084 N N . VAL A 1 300 ? 6.604 -4.654 19.861 1.00 98.44 300 VAL A N 1
ATOM 2085 C CA . VAL A 1 300 ? 6.087 -3.812 18.778 1.00 98.44 300 VAL A CA 1
ATOM 2086 C C . VAL A 1 300 ? 5.214 -2.701 19.360 1.00 98.44 300 VAL A C 1
ATOM 2088 O O . VAL A 1 300 ? 4.520 -2.875 20.361 1.00 98.44 300 VAL A O 1
ATOM 2091 N N . THR A 1 301 ? 5.273 -1.528 18.737 1.00 98.50 301 THR A N 1
ATOM 2092 C CA . THR A 1 301 ? 4.514 -0.340 19.125 1.00 98.50 301 THR A CA 1
ATOM 2093 C C . THR A 1 301 ? 3.727 0.216 17.946 1.00 98.50 301 THR A C 1
ATOM 2095 O O . THR A 1 301 ? 4.169 0.156 16.797 1.00 98.50 301 THR A O 1
ATOM 2098 N N . VAL A 1 302 ? 2.567 0.797 18.253 1.00 98.81 302 VAL A N 1
ATOM 2099 C CA . VAL A 1 302 ? 1.769 1.614 17.335 1.00 98.81 302 VAL A CA 1
ATOM 2100 C C . VAL A 1 302 ? 1.788 3.038 17.873 1.00 98.81 302 VAL A C 1
ATOM 2102 O O . VAL A 1 302 ? 1.427 3.265 19.025 1.00 98.81 302 VAL A O 1
ATOM 2105 N N . THR A 1 303 ? 2.247 4.005 17.083 1.00 98.62 303 THR A N 1
ATOM 2106 C CA . THR A 1 303 ? 2.408 5.393 17.542 1.00 98.62 303 THR A CA 1
ATOM 2107 C C . THR A 1 303 ? 2.016 6.397 16.466 1.00 98.62 303 THR A C 1
ATOM 2109 O O . THR A 1 303 ? 2.254 6.183 15.284 1.00 98.62 303 THR A O 1
ATOM 2112 N N . THR A 1 304 ? 1.433 7.517 16.879 1.00 98.75 304 THR A N 1
ATOM 2113 C CA . THR A 1 304 ? 1.026 8.614 15.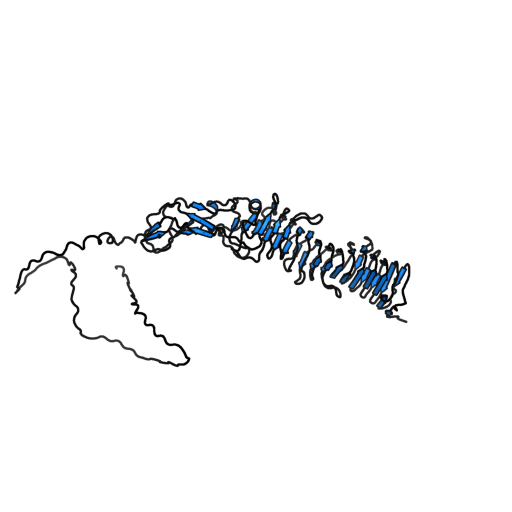989 1.00 98.75 304 THR A CA 1
ATOM 2114 C C . THR A 1 304 ? 1.814 9.884 16.303 1.00 98.75 304 THR A C 1
ATOM 2116 O O . THR A 1 304 ? 2.515 9.974 17.319 1.00 98.75 304 THR A O 1
ATOM 2119 N N . GLY A 1 305 ? 1.607 10.926 15.501 1.00 98.31 305 GLY A N 1
ATOM 2120 C CA . GLY A 1 305 ? 1.945 12.291 15.868 1.00 98.31 305 GLY A CA 1
ATOM 2121 C C . GLY A 1 305 ? 1.170 12.748 17.106 1.00 98.31 305 GLY A C 1
ATOM 2122 O O . GLY A 1 305 ? 0.162 12.159 17.514 1.00 98.31 305 GLY A O 1
ATOM 2123 N N . ALA A 1 306 ? 1.655 13.821 17.733 1.00 97.12 306 ALA A N 1
ATOM 2124 C CA . ALA A 1 306 ? 1.069 14.352 18.959 1.00 97.12 306 ALA A CA 1
ATOM 2125 C C . ALA A 1 306 ? -0.417 14.704 18.768 1.00 97.12 306 ALA A C 1
ATOM 2127 O O . ALA A 1 306 ? -0.761 15.521 17.922 1.00 97.12 306 ALA A O 1
ATOM 2128 N N . GLY A 1 307 ? -1.291 14.105 19.581 1.00 96.12 307 GLY A N 1
ATOM 2129 C CA . GLY A 1 307 ? -2.739 14.318 19.492 1.00 96.12 307 GLY A CA 1
ATOM 2130 C C . GLY A 1 307 ? -3.451 13.482 18.426 1.00 96.12 307 GLY A C 1
ATOM 2131 O O . GLY A 1 307 ? -4.674 13.546 18.372 1.00 96.12 307 GLY A O 1
ATOM 2132 N N . GLY A 1 308 ? -2.723 12.675 17.648 1.00 98.50 308 GLY A N 1
ATOM 2133 C CA . GLY A 1 308 ? -3.314 11.726 16.713 1.00 98.50 308 GLY A CA 1
ATOM 2134 C C . GLY A 1 308 ? -4.007 10.553 17.409 1.00 98.50 308 GLY A C 1
ATOM 2135 O O . GLY A 1 308 ? -3.802 10.287 18.604 1.00 98.50 308 GLY A O 1
ATOM 2136 N N . ARG A 1 309 ? -4.847 9.852 16.648 1.00 98.75 309 ARG A N 1
ATOM 2137 C CA . ARG A 1 309 ? -5.526 8.630 17.087 1.00 98.75 309 ARG A CA 1
ATOM 2138 C C . ARG A 1 309 ? -5.201 7.459 16.168 1.00 98.75 309 ARG A C 1
ATOM 2140 O O . ARG A 1 309 ? -5.171 7.602 14.948 1.00 98.75 309 ARG A O 1
ATOM 2147 N N . ALA A 1 310 ? -4.998 6.305 16.794 1.00 98.94 310 ALA A N 1
ATOM 2148 C CA . ALA A 1 310 ? -4.902 5.014 16.137 1.00 98.94 310 ALA A CA 1
ATOM 2149 C C . ALA A 1 310 ? -6.129 4.164 16.487 1.00 98.94 310 ALA A C 1
ATOM 2151 O O . ALA A 1 310 ? -6.493 4.065 17.663 1.00 98.94 310 ALA A O 1
ATOM 2152 N N . VAL A 1 311 ? -6.752 3.541 15.489 1.00 98.88 311 VAL A N 1
ATOM 2153 C CA . VAL A 1 311 ? -7.838 2.572 15.682 1.00 98.88 311 VAL A CA 1
ATOM 2154 C C . VAL A 1 311 ? -7.457 1.249 15.031 1.00 98.88 311 VAL A C 1
ATOM 2156 O O . VAL A 1 311 ? -7.113 1.200 13.852 1.00 98.88 311 VAL A O 1
ATOM 2159 N N . ILE A 1 312 ? -7.521 0.182 15.819 1.00 98.88 312 ILE A N 1
ATOM 2160 C CA . ILE A 1 312 ? -7.262 -1.190 15.392 1.00 98.88 312 ILE A CA 1
ATOM 2161 C C . ILE A 1 312 ? -8.604 -1.924 15.362 1.00 98.88 312 ILE A C 1
ATOM 2163 O O . ILE A 1 312 ? -9.148 -2.261 16.412 1.00 98.88 312 ILE A O 1
ATOM 2167 N N . TYR A 1 313 ? -9.151 -2.144 14.170 1.00 98.75 313 TYR A N 1
ATOM 2168 C CA . TYR A 1 313 ? -10.302 -3.015 13.951 1.00 98.75 313 TYR A CA 1
ATOM 2169 C C . TYR A 1 313 ? -9.810 -4.453 13.795 1.00 98.75 313 TYR A C 1
ATOM 2171 O O . TYR A 1 313 ? -9.016 -4.759 12.902 1.00 98.75 313 TYR A O 1
ATOM 2179 N N . THR A 1 314 ? -10.264 -5.325 14.688 1.00 98.69 314 THR A N 1
ATOM 2180 C CA . THR A 1 314 ? -9.807 -6.712 14.779 1.00 98.69 314 THR A CA 1
ATOM 2181 C C . THR A 1 314 ? -10.978 -7.677 14.979 1.00 98.69 314 THR A C 1
ATOM 2183 O O . THR A 1 314 ? -12.087 -7.263 15.318 1.00 98.69 314 THR A O 1
ATOM 2186 N N . GLY A 1 315 ? -10.754 -8.965 14.726 1.00 98.06 315 GLY A N 1
ATOM 2187 C CA . GLY A 1 315 ? -11.770 -10.011 14.796 1.00 98.06 315 GLY A CA 1
ATOM 2188 C C . GLY A 1 315 ? -11.995 -10.531 16.212 1.00 98.06 315 GLY A C 1
ATOM 2189 O O . GLY A 1 315 ? -12.781 -9.968 16.980 1.00 98.06 315 GLY A O 1
ATOM 2190 N N . SER A 1 316 ? -11.327 -11.642 16.503 1.00 97.69 316 SER A N 1
ATOM 2191 C CA . SER A 1 316 ? -11.422 -12.429 17.735 1.00 97.69 316 SER A CA 1
ATOM 2192 C C . SER A 1 316 ? -10.492 -11.886 18.818 1.00 97.69 316 SER A C 1
ATOM 2194 O O . SER A 1 316 ? -9.404 -11.402 18.517 1.00 97.69 316 SER A O 1
ATOM 2196 N N . LEU A 1 317 ? -10.885 -11.982 20.086 1.00 97.69 317 LEU A N 1
ATOM 2197 C CA . LEU A 1 317 ? -10.015 -11.689 21.225 1.00 97.69 317 LEU A CA 1
ATOM 2198 C C . LEU A 1 317 ? -8.831 -12.651 21.302 1.00 97.69 317 LEU A C 1
ATOM 2200 O O . LEU A 1 317 ? -7.713 -12.210 21.557 1.00 97.69 317 LEU A O 1
ATOM 2204 N N . ASP A 1 318 ? -9.083 -13.939 21.069 1.00 96.81 318 ASP A N 1
ATOM 2205 C CA . ASP A 1 318 ? -8.076 -14.993 21.205 1.00 96.81 318 ASP A CA 1
ATOM 2206 C C . ASP A 1 318 ? -7.007 -14.892 20.106 1.00 96.81 318 ASP A C 1
ATOM 2208 O O . ASP A 1 318 ? -5.827 -15.089 20.378 1.00 96.81 318 ASP A O 1
ATOM 2212 N N . ASP A 1 319 ? -7.402 -14.519 18.884 1.00 97.69 319 ASP A N 1
ATOM 2213 C CA . ASP A 1 319 ? -6.482 -14.403 17.742 1.00 97.69 319 ASP A CA 1
ATOM 2214 C C . ASP A 1 319 ? -5.811 -13.015 17.647 1.00 97.69 319 ASP A C 1
ATOM 2216 O O . ASP A 1 319 ? -4.970 -12.786 16.776 1.00 97.69 319 ASP A O 1
ATOM 2220 N N . SER A 1 320 ? -6.155 -12.081 18.546 1.00 98.38 320 SER A N 1
ATOM 2221 C CA . SER A 1 320 ? -5.607 -10.714 18.581 1.00 98.38 320 SER A CA 1
ATOM 2222 C C . SER A 1 320 ? -4.473 -10.529 19.596 1.00 98.38 320 SER A C 1
ATOM 2224 O O . SER A 1 320 ? -4.413 -9.523 20.314 1.00 98.38 320 SER A O 1
ATOM 2226 N N . GLU A 1 321 ? -3.572 -11.507 19.694 1.00 98.12 321 GLU A N 1
ATOM 2227 C CA . GLU A 1 321 ? -2.440 -11.462 20.626 1.00 98.12 321 GLU A CA 1
ATOM 2228 C C . GLU A 1 321 ? -1.635 -10.151 20.482 1.00 98.12 321 GLU A C 1
ATOM 2230 O O . GLU A 1 321 ? -1.338 -9.702 19.375 1.00 98.12 321 GLU A O 1
ATOM 2235 N N . GLY A 1 322 ? -1.291 -9.506 21.604 1.00 98.25 322 GLY A N 1
ATOM 2236 C CA . GLY A 1 322 ? -0.515 -8.257 21.632 1.00 98.25 322 GLY A CA 1
ATOM 2237 C C . GLY A 1 322 ? -1.331 -6.964 21.471 1.00 98.25 322 GLY A C 1
ATOM 2238 O O . GLY A 1 322 ? -0.845 -5.883 21.816 1.00 98.25 322 GLY A O 1
ATOM 2239 N N . VAL A 1 323 ? -2.581 -7.023 20.991 1.00 98.69 323 VAL A N 1
ATOM 2240 C CA . VAL A 1 323 ? -3.406 -5.813 20.777 1.00 98.69 323 VAL A CA 1
ATOM 2241 C C . VAL A 1 323 ? -3.769 -5.125 22.095 1.00 98.69 323 VAL A C 1
ATOM 2243 O O . VAL A 1 323 ? -3.775 -3.893 22.176 1.00 98.69 323 VAL A O 1
ATOM 2246 N N . ALA A 1 324 ? -4.039 -5.892 23.153 1.00 98.25 324 ALA A N 1
ATOM 2247 C CA . ALA A 1 324 ? -4.349 -5.334 24.468 1.00 98.25 324 ALA A CA 1
ATOM 2248 C C . ALA A 1 324 ? -3.160 -4.555 25.059 1.00 98.25 324 ALA A C 1
ATOM 2250 O O . ALA A 1 324 ? -3.346 -3.500 25.672 1.00 98.25 324 ALA A O 1
ATOM 2251 N N . GLU A 1 325 ? -1.937 -5.032 24.834 1.00 98.25 325 GLU A N 1
ATOM 2252 C CA . GLU A 1 325 ? -0.695 -4.375 25.228 1.00 98.25 325 GLU A CA 1
ATOM 2253 C C . GLU A 1 325 ? -0.462 -3.083 24.441 1.00 98.25 325 GLU A C 1
ATOM 2255 O O . GLU A 1 325 ? -0.107 -2.072 25.049 1.00 98.25 325 GLU A O 1
ATOM 2260 N N . LEU A 1 326 ? -0.718 -3.087 23.125 1.00 98.44 326 LEU A N 1
ATOM 2261 C CA . LEU A 1 326 ? -0.612 -1.895 22.274 1.00 98.44 326 LEU A CA 1
ATOM 2262 C C . LEU A 1 326 ? -1.539 -0.766 22.739 1.00 98.44 326 LEU A C 1
ATOM 2264 O O . LEU A 1 326 ? -1.128 0.391 22.820 1.00 98.44 326 LEU A O 1
ATOM 2268 N N . VAL A 1 327 ? -2.795 -1.098 23.044 1.00 98.56 327 VAL A N 1
ATOM 2269 C CA . VAL A 1 327 ? -3.808 -0.135 23.507 1.00 98.56 327 VAL A CA 1
ATOM 2270 C C . VAL A 1 327 ? -3.568 0.285 24.964 1.00 98.56 327 VAL A C 1
ATOM 2272 O O . VAL A 1 327 ? -3.896 1.404 25.364 1.00 98.56 327 VAL A O 1
ATOM 2275 N N . GLY A 1 328 ? -2.995 -0.612 25.765 1.00 98.12 328 GLY A N 1
ATOM 2276 C CA . GLY A 1 328 ? -2.845 -0.481 27.207 1.00 98.12 328 GLY A CA 1
ATOM 2277 C C . GLY A 1 328 ? -3.987 -1.170 27.953 1.00 98.12 328 GLY A C 1
ATOM 2278 O O . GLY A 1 328 ? -5.125 -0.690 27.974 1.00 98.12 328 GLY A O 1
ATOM 2279 N N . ILE A 1 329 ? -3.660 -2.283 28.610 1.00 96.81 329 ILE A N 1
ATOM 2280 C CA . ILE A 1 329 ? -4.585 -3.079 29.427 1.00 96.81 329 ILE A CA 1
ATOM 2281 C C . ILE A 1 329 ? -5.231 -2.193 30.502 1.00 96.81 329 ILE A C 1
ATOM 2283 O O . ILE A 1 329 ? -4.544 -1.475 31.231 1.00 96.81 329 ILE A O 1
ATOM 2287 N N . GLY A 1 330 ? -6.561 -2.244 30.606 1.00 96.62 330 GLY A N 1
ATOM 2288 C CA . GLY A 1 330 ? -7.331 -1.447 31.566 1.00 96.62 330 GLY A CA 1
ATOM 2289 C C . GLY A 1 330 ? -7.407 0.054 31.259 1.00 96.62 330 GLY A C 1
ATOM 2290 O O . GLY A 1 330 ? -7.798 0.837 32.122 1.00 96.62 330 GLY A O 1
ATOM 2291 N N . SER A 1 331 ? -7.060 0.485 30.043 1.00 96.94 331 SER A N 1
ATOM 2292 C CA . SER A 1 331 ? -7.220 1.882 29.605 1.00 96.94 331 SER A CA 1
ATOM 2293 C C . SER A 1 331 ? -8.685 2.311 29.435 1.00 96.94 331 SER A C 1
ATOM 2295 O O . SER A 1 331 ? -8.997 3.500 29.514 1.00 96.94 331 SER A O 1
ATOM 2297 N N . GLY A 1 332 ? -9.594 1.359 29.192 1.00 96.25 332 GLY A N 1
ATOM 2298 C CA . GLY A 1 332 ? -10.976 1.630 28.782 1.00 96.25 332 GLY A CA 1
ATOM 2299 C C . GLY A 1 332 ? -11.112 2.070 27.314 1.00 96.25 332 GLY A C 1
ATOM 2300 O O . GLY A 1 332 ? -12.139 2.649 26.935 1.00 96.25 332 GLY A O 1
ATOM 2301 N N . ASN A 1 333 ? -10.090 1.815 26.490 1.00 98.44 333 ASN A N 1
ATOM 2302 C CA . ASN A 1 333 ? -10.052 2.131 25.055 1.00 98.44 333 ASN A CA 1
ATOM 2303 C C . ASN A 1 333 ? -10.406 0.934 24.152 1.00 98.44 333 ASN A C 1
ATOM 2305 O O . ASN A 1 333 ? -10.165 0.972 22.947 1.00 98.44 333 ASN A O 1
ATOM 2309 N N . PHE A 1 334 ? -11.010 -0.106 24.723 1.00 98.69 334 PHE A N 1
ATOM 2310 C CA . PHE A 1 334 ? -11.504 -1.275 24.002 1.00 98.69 334 PHE A CA 1
ATOM 2311 C C . PHE A 1 334 ? -12.996 -1.139 23.708 1.00 98.69 334 PHE A C 1
ATOM 2313 O O . PHE A 1 334 ? -13.745 -0.639 24.553 1.00 98.69 334 PHE A O 1
ATOM 2320 N N . ARG A 1 335 ? -13.424 -1.547 22.514 1.00 98.50 335 ARG A N 1
ATOM 2321 C CA . ARG A 1 335 ? -14.832 -1.670 22.113 1.00 98.50 335 ARG A CA 1
ATOM 2322 C C . ARG A 1 335 ? -15.082 -3.056 21.536 1.00 98.50 335 ARG A C 1
ATOM 2324 O O . ARG A 1 335 ? -14.163 -3.645 20.977 1.00 98.50 335 ARG A O 1
ATOM 2331 N N . TYR A 1 336 ? -16.311 -3.544 21.651 1.00 98.50 336 TYR A N 1
ATOM 2332 C CA . TYR A 1 336 ? -16.680 -4.905 21.265 1.00 98.50 336 TYR A CA 1
ATOM 2333 C C . TYR A 1 336 ? -17.938 -4.942 20.397 1.00 98.50 336 TYR A C 1
ATOM 2335 O O . TYR A 1 336 ? -18.730 -3.994 20.386 1.00 98.50 336 TYR A O 1
ATOM 2343 N N . GLY A 1 337 ? -18.126 -6.052 19.682 1.00 98.00 337 GLY A N 1
ATOM 2344 C CA . GLY A 1 337 ? -19.300 -6.297 18.850 1.00 98.00 337 GLY A CA 1
ATOM 2345 C C . GLY A 1 337 ? -19.506 -5.266 17.747 1.00 98.00 337 GLY A C 1
ATOM 2346 O O . GLY A 1 337 ? -20.651 -5.005 17.405 1.00 98.00 337 GLY A O 1
ATOM 2347 N N . SER A 1 338 ? -18.448 -4.614 17.264 1.00 98.25 338 SER A N 1
ATOM 2348 C CA . SER A 1 338 ? -18.531 -3.464 16.349 1.00 98.25 338 SER A CA 1
ATOM 2349 C C . SER A 1 338 ? -17.518 -3.593 15.213 1.00 98.25 338 SER A C 1
ATOM 2351 O O . SER A 1 338 ? -16.532 -4.315 15.342 1.00 98.25 338 SER A O 1
ATOM 2353 N N . ASP A 1 339 ? -17.741 -2.871 14.121 1.00 97.19 339 ASP A N 1
ATOM 2354 C CA . ASP A 1 339 ? -16.809 -2.752 12.995 1.00 97.19 339 ASP A CA 1
ATOM 2355 C C . ASP A 1 339 ? -16.709 -1.286 12.525 1.00 97.19 339 ASP A C 1
ATOM 2357 O O . ASP A 1 339 ? -17.158 -0.368 13.217 1.00 97.19 339 ASP A O 1
ATOM 2361 N N . GLU A 1 340 ? -16.067 -1.027 11.384 1.00 95.44 340 GLU A N 1
ATOM 2362 C CA . GLU A 1 340 ? -15.925 0.328 10.837 1.00 95.44 340 GLU A CA 1
ATOM 2363 C C . GLU A 1 340 ? -17.243 0.958 10.346 1.00 95.44 340 GLU A C 1
ATOM 2365 O O . GLU A 1 340 ? -17.298 2.164 10.095 1.00 95.44 340 GLU A O 1
ATOM 2370 N N . SER A 1 341 ? -18.292 0.151 10.179 1.00 95.75 341 SER A N 1
ATOM 2371 C CA . SER A 1 341 ? -19.598 0.528 9.635 1.00 95.75 341 SER A CA 1
ATOM 2372 C C . SER A 1 341 ? -20.727 0.500 10.676 1.00 95.75 341 SER A C 1
ATOM 2374 O O . SER A 1 341 ? -21.698 1.250 10.546 1.00 95.75 341 SER A O 1
ATOM 2376 N N . GLU A 1 342 ? -20.588 -0.307 11.729 1.00 96.81 342 GLU A N 1
ATOM 2377 C CA . GLU A 1 342 ? -21.572 -0.529 12.783 1.00 96.81 342 GLU A CA 1
ATOM 2378 C C . GLU A 1 342 ? -20.951 -0.333 14.176 1.00 96.81 342 GLU A C 1
ATOM 2380 O O . GLU A 1 342 ? -20.005 -1.014 14.570 1.00 96.81 342 GLU A O 1
ATOM 2385 N N . SER A 1 343 ? -21.521 0.595 14.953 1.00 95.75 343 SER A N 1
ATOM 2386 C CA . SER A 1 343 ? -21.072 0.936 16.309 1.00 95.75 343 SER A CA 1
ATOM 2387 C C . SER A 1 343 ? -22.080 0.458 17.351 1.00 95.75 343 SER A C 1
ATOM 2389 O O . SER A 1 343 ? -23.128 1.078 17.532 1.00 95.75 343 SER A O 1
ATOM 2391 N N . ASN A 1 344 ? -21.721 -0.583 18.101 1.00 96.31 344 ASN A N 1
ATOM 2392 C CA . ASN A 1 344 ? -22.545 -1.192 19.150 1.00 96.31 344 ASN A CA 1
ATOM 2393 C C . ASN A 1 344 ? -22.122 -0.792 20.576 1.00 96.31 344 ASN A C 1
ATOM 2395 O O . ASN A 1 344 ? -22.428 -1.484 21.546 1.00 96.31 344 ASN A O 1
ATOM 2399 N N . PHE A 1 345 ? -21.437 0.344 20.722 1.00 97.19 345 PHE A N 1
ATOM 2400 C CA . PHE A 1 345 ? -20.981 0.889 22.001 1.00 97.19 345 PHE A CA 1
ATOM 2401 C C . PHE A 1 345 ? -21.481 2.322 22.242 1.00 97.19 345 PHE A C 1
ATOM 2403 O O . PHE A 1 345 ? -21.646 3.108 21.310 1.00 97.19 345 PHE A O 1
ATOM 2410 N N . GLY A 1 346 ? -21.694 2.678 23.512 1.00 95.94 346 GLY A N 1
ATOM 2411 C CA . GLY A 1 346 ? -22.130 4.015 23.936 1.00 95.94 346 GLY A CA 1
ATOM 2412 C C . GLY A 1 346 ? -20.989 5.027 24.080 1.00 95.94 346 GLY A C 1
ATOM 2413 O O . GLY A 1 346 ? -21.154 6.205 23.751 1.00 95.94 346 GLY A O 1
ATOM 2414 N N . LYS A 1 347 ? -19.801 4.577 24.505 1.00 96.44 347 LYS A N 1
ATOM 2415 C CA . LYS A 1 347 ? -18.659 5.460 24.751 1.00 96.44 347 LYS A CA 1
ATOM 2416 C C . LYS A 1 347 ? -17.911 5.725 23.460 1.00 96.44 347 LYS A C 1
ATOM 2418 O O . LYS A 1 347 ? -17.107 4.895 23.025 1.00 96.44 347 LYS A O 1
ATOM 2423 N N . ALA A 1 348 ? -18.098 6.910 22.891 1.00 96.06 348 ALA A N 1
ATOM 2424 C CA . ALA A 1 348 ? -17.350 7.339 21.715 1.00 96.06 348 ALA A CA 1
ATOM 2425 C C . ALA A 1 348 ? -15.830 7.138 21.887 1.00 96.06 348 ALA A C 1
ATOM 2427 O O . ALA A 1 348 ? -15.280 7.247 22.992 1.00 96.06 348 ALA A O 1
ATOM 2428 N N . LEU A 1 349 ? -15.145 6.844 20.783 1.00 97.69 349 LEU A N 1
ATOM 2429 C CA . LEU A 1 349 ? -13.686 6.893 20.751 1.00 97.69 349 LEU A CA 1
ATOM 2430 C C . LEU A 1 349 ? -13.248 8.343 20.997 1.00 97.69 349 LEU A C 1
ATOM 2432 O O . LEU A 1 349 ? -13.860 9.281 20.479 1.00 97.69 349 LEU A O 1
ATOM 2436 N N . GLY A 1 350 ? -12.201 8.542 21.798 1.00 96.56 350 GLY A N 1
ATOM 2437 C CA . GLY A 1 350 ? -11.646 9.877 22.011 1.00 96.56 350 GLY A CA 1
ATOM 2438 C C . GLY A 1 350 ? -11.034 10.446 20.729 1.00 96.56 350 GLY A C 1
ATOM 2439 O O . GLY A 1 350 ? -10.957 9.776 19.702 1.00 96.56 350 GLY A O 1
ATOM 2440 N N . THR A 1 351 ? -10.577 11.695 20.768 1.00 96.81 351 THR A N 1
ATOM 2441 C CA . THR A 1 351 ? -9.938 12.345 19.608 1.00 96.81 351 THR A CA 1
ATOM 2442 C C . THR A 1 351 ? -8.462 11.980 19.448 1.00 96.81 351 THR A C 1
ATOM 2444 O O . THR A 1 351 ? -7.878 12.307 18.425 1.00 96.81 351 THR A O 1
ATOM 2447 N N . SER A 1 352 ? -7.859 11.338 20.451 1.00 97.88 352 SER A N 1
ATOM 2448 C CA . SER A 1 352 ? -6.454 10.923 20.466 1.00 97.88 352 SER A CA 1
ATOM 2449 C C . SER A 1 352 ? -6.261 9.625 21.254 1.00 97.88 352 SER A C 1
ATOM 2451 O O . SER A 1 352 ? -7.132 9.231 22.042 1.00 97.88 352 SER A O 1
ATOM 2453 N N . GLY A 1 353 ? -5.109 8.982 21.056 1.00 97.88 353 GLY A N 1
ATOM 2454 C CA . GLY A 1 353 ? -4.738 7.721 21.704 1.00 97.88 353 GLY A CA 1
ATOM 2455 C C . GLY A 1 353 ? -4.966 6.498 20.818 1.00 97.88 353 GLY A C 1
ATOM 2456 O O . GLY A 1 353 ? -5.370 6.618 19.665 1.00 97.88 353 GLY A O 1
ATOM 2457 N N . ILE A 1 354 ? -4.682 5.319 21.363 1.00 98.69 354 ILE A N 1
ATOM 2458 C CA . ILE A 1 354 ? -4.809 4.037 20.663 1.00 98.69 354 ILE A CA 1
ATOM 2459 C C . ILE A 1 354 ? -6.078 3.352 21.170 1.00 98.69 354 ILE A C 1
ATOM 2461 O O . ILE A 1 354 ? -6.319 3.324 22.380 1.00 98.69 354 ILE A O 1
ATOM 2465 N N . TYR A 1 355 ? -6.883 2.830 20.249 1.00 98.81 355 TYR A N 1
ATOM 2466 C CA . TYR A 1 355 ? -8.118 2.101 20.528 1.00 98.81 355 TYR A CA 1
ATOM 2467 C C . TYR A 1 355 ? -8.125 0.790 19.756 1.00 98.81 355 TYR A C 1
ATOM 2469 O O . TYR A 1 355 ? -7.623 0.732 18.633 1.00 98.81 355 TYR A O 1
ATOM 2477 N N . ALA A 1 356 ? -8.753 -0.230 20.332 1.00 98.75 356 ALA A N 1
ATOM 2478 C CA . ALA A 1 356 ? -9.103 -1.441 19.604 1.00 98.75 356 ALA A CA 1
ATOM 2479 C C . ALA A 1 356 ? -10.618 -1.623 19.585 1.00 98.75 356 ALA A C 1
ATOM 2481 O O . ALA A 1 356 ? -11.301 -1.408 20.590 1.00 98.75 356 ALA A O 1
ATOM 2482 N N . VAL A 1 357 ? -11.121 -2.020 18.424 1.00 98.75 357 VAL A N 1
ATOM 2483 C CA . VAL A 1 357 ? -12.520 -2.337 18.173 1.00 98.75 357 VAL A CA 1
ATOM 2484 C C . VAL A 1 357 ? -12.565 -3.785 17.707 1.00 98.75 357 VAL A C 1
ATOM 2486 O O . VAL A 1 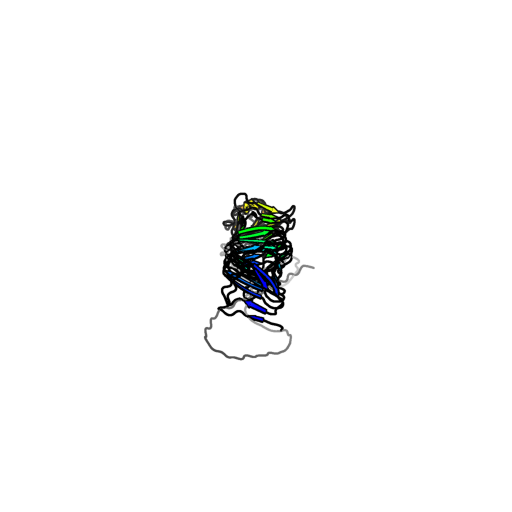357 ? -12.111 -4.108 16.612 1.00 98.75 357 VAL A O 1
ATOM 2489 N N . TYR A 1 358 ? -13.068 -4.657 18.571 1.00 98.69 358 TYR A N 1
ATOM 2490 C CA . TYR A 1 358 ? -13.261 -6.068 18.279 1.00 98.69 358 TYR A CA 1
ATOM 2491 C C . TYR A 1 358 ? -14.622 -6.272 17.624 1.00 98.69 358 TYR A C 1
ATOM 2493 O O . TYR A 1 358 ? -15.641 -5.782 18.129 1.00 98.69 358 TYR A O 1
ATOM 2501 N N . ARG A 1 359 ? -14.651 -7.063 16.552 1.00 98.25 359 ARG A N 1
ATOM 2502 C CA . ARG A 1 359 ? -15.906 -7.600 16.024 1.00 98.25 359 ARG A CA 1
ATOM 2503 C C . ARG A 1 359 ? -16.500 -8.624 16.970 1.00 98.25 359 ARG A C 1
ATOM 2505 O O . ARG A 1 359 ? -17.718 -8.657 17.105 1.00 98.25 359 ARG A O 1
ATOM 2512 N N . GLU A 1 360 ? -15.684 -9.417 17.664 1.00 98.06 360 GLU A N 1
ATOM 2513 C CA . GLU A 1 360 ? -16.189 -10.295 18.716 1.00 98.06 360 GLU A CA 1
ATOM 2514 C C . GLU A 1 360 ? -16.968 -9.496 19.773 1.00 98.06 360 GLU A C 1
ATOM 2516 O O . GLU A 1 360 ? -16.545 -8.418 20.201 1.00 98.06 360 GLU A O 1
ATOM 2521 N N . GLN A 1 361 ? -18.110 -10.040 20.208 1.00 96.69 361 GLN A N 1
ATOM 2522 C CA . GLN A 1 361 ? -18.926 -9.476 21.280 1.00 96.69 361 GLN A CA 1
ATOM 2523 C C . GLN A 1 361 ? -18.896 -10.363 22.541 1.00 96.69 361 GLN A C 1
ATOM 2525 O O . GLN A 1 361 ? -19.707 -11.294 22.668 1.00 96.69 361 GLN A O 1
ATOM 2530 N N . PRO A 1 362 ? -18.015 -10.072 23.517 1.00 97.31 362 PRO A N 1
ATOM 2531 C CA . PRO A 1 362 ? -17.899 -10.857 24.737 1.00 97.31 362 PRO A CA 1
ATOM 2532 C C . PRO A 1 362 ? -19.167 -10.787 25.581 1.00 97.31 362 PRO A C 1
ATOM 2534 O O . PRO A 1 362 ? -19.906 -9.798 25.574 1.00 97.31 362 PRO A O 1
ATOM 2537 N N . THR A 1 363 ? -19.412 -11.852 26.342 1.00 96.56 363 THR A N 1
ATOM 2538 C CA . THR A 1 363 ? -20.575 -11.933 27.232 1.00 96.56 363 THR A CA 1
ATOM 2539 C C . THR A 1 363 ? -20.233 -11.352 28.594 1.00 96.56 363 THR A C 1
ATOM 2541 O O . THR A 1 363 ? -19.353 -11.871 29.276 1.00 96.56 363 THR A O 1
ATOM 2544 N N . LEU A 1 364 ? -20.982 -10.341 29.024 1.00 96.50 364 LEU A N 1
ATOM 2545 C CA . LEU A 1 364 ? -20.941 -9.831 30.388 1.00 96.50 364 LEU A CA 1
ATOM 2546 C C . LEU A 1 364 ? -22.125 -10.403 31.169 1.00 96.50 364 LEU A C 1
ATOM 2548 O O . LEU A 1 364 ? -23.272 -10.195 30.777 1.00 96.50 364 LEU A O 1
ATOM 2552 N N . ILE A 1 365 ? -21.866 -11.089 32.281 1.00 94.69 365 ILE A N 1
ATOM 2553 C CA . ILE A 1 365 ? -22.929 -11.566 33.175 1.00 94.69 365 ILE A CA 1
ATOM 2554 C C . ILE A 1 365 ? -23.076 -10.577 34.326 1.00 94.69 365 ILE A C 1
ATOM 2556 O O . ILE A 1 365 ? -22.113 -10.358 35.064 1.00 94.69 365 ILE A O 1
ATOM 2560 N N . ALA A 1 366 ? -24.268 -9.999 34.480 1.00 93.50 366 ALA A N 1
ATOM 2561 C CA . ALA A 1 366 ? -24.597 -9.041 35.532 1.00 93.50 366 ALA A CA 1
ATOM 2562 C C . ALA A 1 366 ? -25.524 -9.663 36.587 1.00 93.50 366 ALA A C 1
ATOM 2564 O O . ALA A 1 366 ? -26.586 -10.196 36.254 1.00 93.50 366 ALA A O 1
ATOM 2565 N N . SER A 1 367 ? -25.146 -9.551 37.860 1.00 90.62 367 SER A N 1
ATOM 2566 C CA . SER A 1 367 ? -25.844 -10.166 38.989 1.00 90.62 367 SER A CA 1
ATOM 2567 C C . SER A 1 367 ? -26.126 -9.166 40.110 1.00 90.62 367 SER A C 1
ATOM 2569 O O . SER A 1 367 ? -25.326 -8.268 40.378 1.00 90.62 367 SER A O 1
ATOM 2571 N N . THR A 1 368 ? -27.249 -9.327 40.814 1.00 85.75 368 THR A N 1
ATOM 2572 C CA . THR A 1 368 ? -27.495 -8.612 42.078 1.00 85.75 368 THR A CA 1
ATOM 2573 C C . THR A 1 368 ? -26.783 -9.264 43.267 1.00 85.75 368 THR A C 1
ATOM 2575 O O . THR A 1 368 ? -26.827 -8.709 44.366 1.00 85.75 368 THR A O 1
ATOM 2578 N N . ASN A 1 369 ? -26.110 -10.409 43.073 1.00 81.50 369 ASN A N 1
ATOM 2579 C CA . ASN A 1 369 ? -25.430 -11.166 44.130 1.00 81.50 369 ASN A CA 1
ATOM 2580 C C . ASN A 1 369 ? -26.374 -11.519 45.294 1.00 81.50 369 ASN A C 1
ATOM 2582 O O . ASN A 1 369 ? -26.092 -11.245 46.463 1.00 81.50 369 ASN A O 1
ATOM 2586 N N . ASP A 1 370 ? -27.553 -12.042 44.954 1.00 72.19 370 ASP A N 1
ATOM 2587 C CA . ASP A 1 370 ? -28.636 -12.370 45.889 1.00 72.19 370 ASP A CA 1
ATOM 2588 C C . ASP A 1 370 ? -29.165 -11.180 46.712 1.00 72.19 370 ASP A C 1
ATOM 2590 O O . ASP A 1 370 ? -29.965 -11.358 47.635 1.00 72.19 370 ASP A O 1
ATOM 2594 N N . LYS A 1 371 ? -28.773 -9.938 46.390 1.00 72.50 371 LYS A N 1
ATOM 2595 C CA . LYS A 1 371 ? -29.381 -8.755 47.003 1.00 72.50 371 LYS A CA 1
ATOM 2596 C C . LYS A 1 371 ? -30.792 -8.597 46.460 1.00 72.50 371 LYS A C 1
ATOM 2598 O O . LYS A 1 371 ? -31.010 -8.471 45.254 1.00 72.50 371 LYS A O 1
ATOM 2603 N N . THR A 1 372 ? -31.748 -8.615 47.377 1.00 64.69 372 THR A N 1
ATOM 2604 C CA . THR A 1 372 ? -33.175 -8.547 47.082 1.00 64.69 372 THR A CA 1
ATOM 2605 C C . THR A 1 372 ? -33.683 -7.120 47.227 1.00 64.69 372 THR A C 1
ATOM 2607 O O . THR A 1 372 ? -33.523 -6.518 48.290 1.00 64.69 372 THR A O 1
ATOM 2610 N N . VAL A 1 373 ? -34.390 -6.629 46.213 1.00 65.44 373 VAL A N 1
ATOM 2611 C CA . VAL A 1 373 ? -35.387 -5.567 46.393 1.00 65.44 373 VAL A CA 1
ATOM 2612 C C . VAL A 1 373 ? -36.718 -6.262 46.582 1.00 65.44 373 VAL A C 1
ATOM 2614 O O . VAL A 1 373 ? -37.159 -7.002 45.709 1.00 65.44 373 VAL A O 1
ATOM 2617 N N . THR A 1 374 ? -37.356 -6.060 47.726 1.00 66.44 374 THR A N 1
ATOM 2618 C CA . THR A 1 374 ? -38.574 -6.800 48.056 1.00 66.44 374 THR A CA 1
ATOM 2619 C C . THR A 1 374 ? -39.856 -6.102 47.644 1.00 66.44 374 THR A C 1
ATOM 2621 O O . THR A 1 374 ? -40.882 -6.753 47.720 1.00 66.44 374 THR A O 1
ATOM 2624 N N . LEU A 1 375 ? -39.855 -4.831 47.222 1.00 74.00 375 LEU A N 1
ATOM 2625 C CA . LEU A 1 375 ? -41.117 -4.138 46.948 1.00 74.00 375 LEU A CA 1
ATOM 2626 C C . LEU A 1 375 ? -40.997 -3.020 45.899 1.00 74.00 375 LEU A C 1
ATOM 2628 O O . LEU A 1 375 ? -40.236 -2.072 46.082 1.00 74.00 375 LEU A O 1
ATOM 2632 N N . LYS A 1 376 ? -41.826 -3.089 44.851 1.00 83.50 376 LYS A N 1
ATOM 2633 C CA . LYS A 1 376 ? -42.134 -1.994 43.914 1.00 83.50 376 LYS A CA 1
ATOM 2634 C C . LYS A 1 376 ? -43.646 -1.779 43.876 1.00 83.50 376 LYS A C 1
ATOM 2636 O O . LYS A 1 376 ? -44.406 -2.733 43.745 1.00 83.50 376 LYS A O 1
ATOM 2641 N N . VAL A 1 377 ? -44.097 -0.529 43.970 1.00 84.06 377 VAL A N 1
ATOM 2642 C CA . VAL A 1 377 ? -45.516 -0.194 43.761 1.00 84.06 377 VAL A CA 1
ATOM 2643 C C . VAL A 1 377 ? -45.817 -0.230 42.265 1.00 84.06 377 VAL A C 1
ATOM 2645 O O . VAL A 1 377 ? -45.030 0.266 41.459 1.00 84.06 377 VAL A O 1
ATOM 2648 N N . TYR A 1 378 ? -46.949 -0.822 41.893 1.00 86.94 378 TYR A N 1
ATOM 2649 C CA . TYR A 1 378 ? -47.397 -0.892 40.509 1.00 86.94 378 TYR A CA 1
ATOM 2650 C C . TYR A 1 378 ? -47.517 0.506 39.880 1.00 86.94 378 TYR A C 1
ATOM 2652 O O . TYR A 1 378 ? -48.198 1.388 40.394 1.00 86.94 378 TYR A O 1
ATOM 2660 N N . ASP A 1 379 ? -46.866 0.702 38.740 1.00 86.06 379 ASP A N 1
ATOM 2661 C CA . ASP A 1 379 ? -46.869 1.952 37.968 1.00 86.06 379 ASP A CA 1
ATOM 2662 C C . ASP A 1 379 ? -47.015 1.697 36.453 1.00 86.06 379 ASP A C 1
ATOM 2664 O O . ASP A 1 379 ? -46.860 2.613 35.644 1.00 86.06 379 ASP A O 1
ATOM 2668 N N . GLY A 1 380 ? -47.294 0.445 36.066 1.00 87.81 380 GLY A N 1
ATOM 2669 C CA . GLY A 1 380 ? -47.394 0.005 34.674 1.00 87.81 380 GLY A CA 1
ATOM 2670 C C . GLY A 1 380 ? -46.062 -0.095 33.918 1.00 87.81 380 GLY A C 1
ATOM 2671 O O . GLY A 1 380 ? -46.087 -0.270 32.701 1.00 87.81 380 GLY A O 1
ATOM 2672 N N . LYS A 1 381 ? -44.905 0.017 34.588 1.00 90.00 381 LYS A N 1
ATOM 2673 C CA . LYS A 1 381 ? -43.574 -0.067 33.960 1.00 90.00 381 LYS A CA 1
ATOM 2674 C C . LYS A 1 381 ? -42.793 -1.298 34.412 1.00 90.00 381 LYS A C 1
ATOM 2676 O O . LYS A 1 381 ? -42.861 -1.709 35.572 1.00 90.00 381 LYS A O 1
ATOM 2681 N N . THR A 1 382 ? -42.013 -1.863 33.494 1.00 90.06 382 THR A N 1
ATOM 2682 C CA . THR A 1 382 ? -41.085 -2.971 33.769 1.00 90.06 382 THR A CA 1
ATOM 2683 C C . THR A 1 382 ? -39.763 -2.490 34.363 1.00 90.06 382 THR A C 1
ATOM 2685 O O . THR A 1 382 ? -39.165 -3.215 35.155 1.00 90.06 382 THR A O 1
ATOM 2688 N N . GLU A 1 383 ? -39.321 -1.284 34.003 1.00 90.88 383 GLU A N 1
ATOM 2689 C CA . GLU A 1 383 ? -38.110 -0.636 34.518 1.00 90.88 383 GLU A CA 1
ATOM 2690 C C . GLU A 1 383 ? -38.316 -0.042 35.918 1.00 90.88 383 GLU A C 1
ATOM 2692 O O . GLU A 1 383 ? -39.419 0.387 36.274 1.00 90.88 383 GLU A O 1
ATOM 2697 N N . PHE A 1 384 ? -37.244 -0.001 36.711 1.00 88.25 384 PHE A N 1
ATOM 2698 C CA . PHE A 1 384 ? -37.233 0.599 38.046 1.00 88.25 384 PHE A CA 1
ATOM 2699 C C . PHE A 1 384 ? -35.842 1.125 38.427 1.00 88.25 384 PHE A C 1
ATOM 2701 O O . PHE A 1 384 ? -34.846 0.827 37.775 1.00 88.25 384 PHE A O 1
ATOM 2708 N N . ASP A 1 385 ? -35.763 1.910 39.498 1.00 83.50 385 ASP A N 1
ATOM 2709 C CA . ASP A 1 385 ? -34.550 2.610 39.954 1.00 83.50 385 ASP A CA 1
ATOM 2710 C C . ASP A 1 385 ? -33.525 1.715 40.681 1.00 83.50 385 ASP A C 1
ATOM 2712 O O . ASP A 1 385 ? -32.594 2.208 41.315 1.00 83.50 385 ASP A O 1
ATOM 2716 N N . GLY A 1 386 ? -33.697 0.392 40.622 1.00 80.25 386 GLY A N 1
ATOM 2717 C CA . GLY A 1 386 ? -32.869 -0.564 41.351 1.00 80.25 386 GLY A CA 1
ATOM 2718 C C . GLY A 1 386 ? -33.203 -0.692 42.839 1.00 80.25 386 GLY A C 1
ATOM 2719 O O . GLY A 1 386 ? -32.591 -1.524 43.497 1.00 80.25 386 GLY A O 1
ATOM 2720 N N . GLY A 1 387 ? -34.152 0.079 43.391 1.00 72.56 387 GLY A N 1
ATOM 2721 C CA . GLY A 1 387 ? -34.754 -0.153 44.712 1.00 72.56 387 GLY A CA 1
ATOM 2722 C C . GLY A 1 387 ? -33.787 -0.304 45.897 1.00 72.56 387 GLY A C 1
ATOM 2723 O O . GLY A 1 387 ? -34.106 -1.016 46.848 1.00 72.56 387 GLY A O 1
ATOM 2724 N N . GLY A 1 388 ? -32.607 0.326 45.848 1.00 70.44 388 GLY A N 1
ATOM 2725 C CA . GLY A 1 388 ? -31.572 0.203 46.886 1.00 70.44 388 GLY A CA 1
ATOM 2726 C C . GLY A 1 388 ? -30.551 -0.923 46.666 1.00 70.44 388 GLY A C 1
ATOM 2727 O O . GLY A 1 388 ? -29.849 -1.305 47.600 1.00 70.44 388 GLY A O 1
ATOM 2728 N N . ILE A 1 389 ? -30.438 -1.470 45.450 1.00 78.75 389 ILE A N 1
ATOM 2729 C CA . ILE A 1 389 ? -29.300 -2.320 45.068 1.00 78.75 389 ILE A CA 1
ATOM 2730 C C . ILE A 1 389 ? -28.036 -1.450 45.033 1.00 78.75 389 ILE A C 1
ATOM 2732 O O . ILE A 1 389 ? -27.729 -0.800 44.038 1.00 78.75 389 ILE A O 1
ATOM 2736 N N . ASP A 1 390 ? -27.280 -1.468 46.132 1.00 69.75 390 ASP A N 1
ATOM 2737 C CA . ASP A 1 390 ? -26.073 -0.642 46.298 1.00 69.75 390 ASP A CA 1
ATOM 2738 C C . ASP A 1 390 ? -24.927 -1.016 45.337 1.00 69.75 390 ASP A C 1
ATOM 2740 O O . ASP A 1 390 ? -24.018 -0.221 45.100 1.00 69.75 390 ASP A O 1
ATOM 2744 N N . ALA A 1 391 ? -24.921 -2.247 44.812 1.00 75.62 391 ALA A N 1
ATOM 2745 C CA . ALA A 1 391 ? -23.924 -2.695 43.844 1.00 75.62 391 ALA A CA 1
ATOM 2746 C C . ALA A 1 391 ? -24.397 -3.922 43.055 1.00 75.62 391 ALA A C 1
ATOM 2748 O O . ALA A 1 391 ? -24.781 -4.923 43.657 1.00 75.62 391 ALA A O 1
ATOM 2749 N N . VAL A 1 392 ? -24.297 -3.825 41.725 1.00 88.19 392 VAL A N 1
ATOM 2750 C CA . VAL A 1 392 ? -24.347 -4.941 40.765 1.00 88.19 392 VAL A CA 1
ATOM 2751 C C . VAL A 1 392 ? -22.961 -5.559 40.610 1.00 88.19 392 VAL A C 1
ATOM 2753 O O . VAL A 1 392 ? -21.990 -4.823 40.416 1.00 88.19 392 VAL A O 1
ATOM 2756 N N . ASP A 1 393 ? -22.874 -6.878 40.640 1.00 90.00 393 ASP A N 1
ATOM 2757 C CA . ASP A 1 393 ? -21.652 -7.605 40.322 1.00 90.00 393 ASP A CA 1
ATOM 2758 C C . ASP A 1 393 ? -21.636 -7.970 38.841 1.00 90.00 393 ASP A C 1
ATOM 2760 O O . ASP A 1 393 ? -22.671 -8.255 38.241 1.00 90.00 393 ASP A O 1
ATOM 2764 N N . VAL A 1 394 ? -20.450 -7.924 38.239 1.00 93.25 394 VAL A N 1
ATOM 2765 C CA . VAL A 1 394 ? -20.255 -8.231 36.821 1.00 93.25 394 VAL A CA 1
ATOM 2766 C C . VAL A 1 394 ? -19.097 -9.205 36.650 1.00 93.25 394 VAL A C 1
ATOM 2768 O O . VAL A 1 394 ? -18.079 -9.101 37.336 1.00 93.25 394 VAL A O 1
ATOM 2771 N N . SER A 1 395 ? -19.246 -10.150 35.727 1.00 94.00 395 SER A N 1
ATOM 2772 C CA . SER A 1 395 ? -18.201 -11.101 35.334 1.00 94.00 395 SER A CA 1
ATOM 2773 C C . SER A 1 395 ? -18.127 -11.224 33.809 1.00 94.00 395 SER A C 1
ATOM 2775 O O . SER A 1 395 ? -19.053 -10.811 33.111 1.00 94.00 395 SER A O 1
ATOM 2777 N N . GLY A 1 396 ? -17.016 -11.757 33.292 1.00 95.06 396 GLY A N 1
ATOM 2778 C CA . GLY A 1 396 ? -16.750 -11.821 31.845 1.00 95.06 396 GLY A CA 1
ATOM 2779 C C . GLY A 1 396 ? -16.037 -10.590 31.272 1.00 95.06 396 GLY A C 1
ATOM 2780 O O . GLY A 1 396 ? -15.986 -10.423 30.060 1.00 95.06 396 GLY A O 1
ATOM 2781 N N . LEU A 1 397 ? -15.486 -9.731 32.137 1.00 96.62 397 LEU A N 1
ATOM 2782 C CA . LEU A 1 397 ? -14.636 -8.610 31.733 1.00 96.62 397 LEU A CA 1
ATOM 2783 C C . LEU A 1 397 ? -13.344 -9.123 31.087 1.00 96.62 397 LEU A C 1
ATOM 2785 O O . LEU A 1 397 ? -12.694 -10.021 31.628 1.00 96.62 397 LEU A O 1
ATOM 2789 N N . VAL A 1 398 ? -12.958 -8.515 29.970 1.00 98.00 398 VAL A N 1
ATOM 2790 C CA . VAL A 1 398 ? -11.727 -8.817 29.227 1.00 98.00 398 VAL A CA 1
ATOM 2791 C C . VAL A 1 398 ? -10.832 -7.575 29.147 1.00 98.00 398 VAL A C 1
ATOM 2793 O O . VAL A 1 398 ? -11.228 -6.493 29.575 1.00 98.00 398 VAL A O 1
ATOM 2796 N N . ASN A 1 399 ? -9.591 -7.723 28.669 1.00 97.50 399 ASN A N 1
ATOM 2797 C CA . ASN A 1 399 ? -8.636 -6.621 28.442 1.00 97.50 399 ASN A CA 1
ATOM 2798 C C . ASN A 1 399 ? -8.376 -5.691 29.648 1.00 97.50 399 ASN A C 1
ATOM 2800 O O . ASN A 1 399 ? -7.966 -4.537 29.500 1.00 97.50 399 ASN A O 1
ATOM 2804 N N . GLY A 1 400 ? -8.590 -6.194 30.868 1.00 96.88 400 GLY A N 1
ATOM 2805 C CA . GLY A 1 400 ? -8.453 -5.413 32.099 1.00 96.88 400 GLY A CA 1
ATOM 2806 C C . GLY A 1 400 ? -9.564 -4.381 32.315 1.00 96.88 400 GLY A C 1
ATOM 2807 O O . GLY A 1 400 ? -9.401 -3.497 33.159 1.00 96.88 400 GLY A O 1
ATOM 2808 N N . ASP A 1 401 ? -10.673 -4.475 31.576 1.00 97.44 401 ASP A N 1
ATOM 2809 C CA . ASP A 1 401 ? -11.842 -3.623 31.769 1.00 97.44 401 ASP A CA 1
ATOM 2810 C C . ASP A 1 401 ? -12.378 -3.740 33.200 1.00 97.44 401 ASP A C 1
ATOM 2812 O O . ASP A 1 401 ? -12.280 -4.773 33.867 1.00 97.44 401 ASP A O 1
ATOM 2816 N N . THR A 1 402 ? -12.977 -2.653 33.683 1.00 95.69 402 THR A N 1
ATOM 2817 C CA . THR A 1 402 ? -13.546 -2.579 35.031 1.00 95.69 402 THR A CA 1
ATOM 2818 C C . THR A 1 402 ? -15.008 -2.170 34.971 1.00 95.69 402 THR A C 1
ATOM 2820 O O . THR A 1 402 ? -15.438 -1.485 34.044 1.00 95.69 402 THR A O 1
ATOM 2823 N N . LYS A 1 403 ? -15.777 -2.509 36.012 1.00 92.62 403 LYS A N 1
ATOM 2824 C CA . LYS A 1 403 ? -17.195 -2.132 36.121 1.00 92.62 403 LYS A CA 1
ATOM 2825 C C . LYS A 1 403 ? -17.441 -0.631 35.904 1.00 92.62 403 LYS A C 1
ATOM 2827 O O . LYS A 1 403 ? -18.424 -0.260 35.277 1.00 92.62 403 LYS A O 1
ATOM 2832 N N . ALA A 1 404 ? -16.542 0.228 36.387 1.00 93.00 404 ALA A N 1
ATOM 2833 C CA . ALA A 1 404 ? -16.674 1.682 36.265 1.00 93.00 404 ALA A CA 1
ATOM 2834 C C . ALA A 1 404 ? -16.640 2.188 34.809 1.00 93.00 404 ALA A C 1
ATOM 2836 O O . ALA A 1 404 ? -17.043 3.316 34.545 1.00 93.00 404 ALA A O 1
ATOM 2837 N N . MET A 1 405 ? -16.149 1.375 33.870 1.00 95.19 405 MET A N 1
ATOM 2838 C CA . MET A 1 405 ? -16.050 1.727 32.452 1.00 95.19 405 MET A CA 1
ATOM 2839 C C . MET A 1 405 ? -17.288 1.327 31.646 1.00 95.19 405 MET A C 1
ATOM 2841 O O . MET A 1 405 ? -17.411 1.755 30.504 1.00 95.19 405 MET A O 1
ATOM 2845 N N . LEU A 1 406 ? -18.181 0.515 32.220 1.00 94.00 406 LEU A N 1
ATOM 2846 C CA . LEU A 1 406 ? -19.321 -0.069 31.515 1.00 94.00 406 LEU A CA 1
ATOM 2847 C C . LEU A 1 406 ? -20.518 0.883 31.390 1.00 94.00 406 LEU A C 1
ATOM 2849 O O . LEU A 1 406 ? -21.377 0.658 30.544 1.00 94.00 406 LEU A O 1
ATOM 2853 N N . GLY A 1 407 ? -20.581 1.931 32.212 1.00 92.00 407 GLY A N 1
ATOM 2854 C CA . GLY A 1 407 ? -21.764 2.779 32.368 1.00 92.00 407 GLY A CA 1
ATOM 2855 C C . GLY A 1 407 ? -22.704 2.265 33.456 1.00 92.00 407 GLY A C 1
ATOM 2856 O O . GLY A 1 407 ? -22.334 1.416 34.268 1.00 92.00 407 GLY A O 1
ATOM 2857 N N . GLU A 1 408 ? -23.919 2.803 33.485 1.00 90.81 408 GLU A N 1
ATOM 2858 C CA . GLU A 1 408 ? -24.892 2.492 34.532 1.00 90.81 408 GLU A CA 1
ATOM 2859 C C . GLU A 1 408 ? -25.725 1.240 34.199 1.00 90.81 408 GLU A C 1
ATOM 2861 O O . GLU A 1 408 ? -26.042 0.992 33.026 1.00 90.81 408 GLU A O 1
ATOM 2866 N N . PRO A 1 409 ? -26.102 0.440 35.215 1.00 91.44 409 PRO A N 1
ATOM 2867 C CA . PRO A 1 409 ? -27.064 -0.635 35.039 1.00 91.44 409 PRO A CA 1
ATOM 2868 C C . PRO A 1 409 ? -28.463 -0.074 34.784 1.00 91.44 409 PRO A C 1
ATOM 2870 O O . PRO A 1 409 ? -28.859 0.952 35.336 1.00 91.44 409 PRO A O 1
ATOM 2873 N N . VAL A 1 410 ? -29.249 -0.819 34.015 1.00 91.31 410 VAL A N 1
ATOM 2874 C CA . VAL A 1 410 ? -30.693 -0.615 33.894 1.00 91.31 410 VAL A CA 1
ATOM 2875 C C . VAL A 1 410 ? -31.386 -1.821 34.509 1.00 91.31 410 VAL A C 1
ATOM 2877 O O . VAL A 1 410 ? -31.127 -2.960 34.121 1.00 91.31 410 VAL A O 1
ATOM 2880 N N . PHE A 1 411 ? -32.257 -1.579 35.486 1.00 91.31 411 PHE A N 1
ATOM 2881 C CA . PHE A 1 411 ? -33.008 -2.635 36.155 1.00 91.31 411 PHE A CA 1
ATOM 2882 C C . PHE A 1 411 ? -34.406 -2.742 35.570 1.00 91.31 411 PHE A C 1
ATOM 2884 O O . PHE A 1 411 ? -35.119 -1.748 35.424 1.00 91.31 411 PHE A O 1
ATOM 2891 N N . SER A 1 412 ? -34.811 -3.966 35.256 1.00 91.31 412 SER A N 1
ATOM 2892 C CA . SER A 1 412 ? -36.129 -4.256 34.710 1.00 91.31 412 SER A CA 1
ATOM 2893 C C . SER A 1 412 ? -36.651 -5.610 35.183 1.00 91.31 412 SER A C 1
ATOM 2895 O O . SER A 1 412 ? -35.982 -6.349 35.900 1.00 91.31 412 SER A O 1
ATOM 2897 N N . THR A 1 413 ? -37.882 -5.928 34.809 1.00 90.31 413 THR A N 1
ATOM 2898 C CA . THR A 1 413 ? -38.536 -7.219 35.040 1.00 90.31 413 THR A CA 1
ATOM 2899 C C . THR A 1 413 ? -39.180 -7.687 33.739 1.00 90.31 413 THR A C 1
ATOM 2901 O O . THR A 1 413 ? -39.409 -6.894 32.825 1.00 90.31 413 THR A O 1
ATOM 2904 N N . VAL A 1 414 ? -39.502 -8.977 33.644 1.00 87.88 414 VAL A N 1
ATOM 2905 C CA . VAL A 1 414 ? -40.185 -9.542 32.464 1.00 87.88 414 VAL A CA 1
ATOM 2906 C C . VAL A 1 414 ? -41.621 -9.031 32.283 1.00 87.88 414 VAL A C 1
ATOM 2908 O O . VAL A 1 414 ? -42.168 -9.128 31.188 1.00 87.88 414 VAL A O 1
ATOM 2911 N N . SER A 1 415 ? -42.247 -8.515 33.346 1.00 88.44 415 SER A N 1
ATOM 2912 C CA . SER A 1 415 ? -43.634 -8.050 33.353 1.00 88.44 415 SER A CA 1
ATOM 2913 C C . SER A 1 415 ? -43.834 -6.948 34.390 1.00 88.44 415 SER A C 1
ATOM 2915 O O . SER A 1 415 ? -43.246 -6.991 35.465 1.00 88.44 415 SER A O 1
ATOM 2917 N N . ALA A 1 416 ? -44.697 -5.981 34.075 1.00 88.94 416 ALA A N 1
ATOM 2918 C CA . ALA A 1 416 ? -45.073 -4.907 34.991 1.00 88.94 416 ALA A CA 1
ATOM 2919 C C . ALA A 1 416 ? -46.218 -5.294 35.949 1.00 88.94 416 ALA A C 1
ATOM 2921 O O . ALA A 1 416 ? -46.539 -4.513 36.840 1.00 88.94 416 ALA A O 1
ATOM 2922 N N . GLU A 1 417 ? -46.855 -6.454 35.760 1.00 89.94 417 GLU A N 1
ATOM 2923 C CA . GLU A 1 417 ? -48.042 -6.876 36.518 1.00 89.94 417 GLU A CA 1
ATOM 2924 C C . GLU A 1 417 ? -47.738 -7.183 37.995 1.00 89.94 417 GLU A C 1
ATOM 2926 O O . GLU A 1 417 ? -46.641 -7.658 38.301 1.00 89.94 417 GLU A O 1
ATOM 2931 N N . PRO A 1 418 ? -48.704 -7.009 38.920 1.00 88.88 418 PRO A N 1
ATOM 2932 C CA . PRO A 1 418 ? -48.532 -7.409 40.312 1.00 88.88 418 PRO A CA 1
ATOM 2933 C C . PRO A 1 418 ? -48.138 -8.888 40.464 1.00 88.88 418 PRO A C 1
ATOM 2935 O O . PRO A 1 418 ? -48.712 -9.770 39.823 1.00 88.88 418 PRO A O 1
ATOM 2938 N N . GLY A 1 419 ? -47.169 -9.168 41.334 1.00 87.44 419 GLY A N 1
ATOM 2939 C CA . GLY A 1 419 ? -46.589 -10.498 41.529 1.00 87.44 419 GLY A CA 1
ATOM 2940 C C . GLY A 1 419 ? -45.071 -10.466 41.694 1.00 87.44 419 GLY A C 1
ATOM 2941 O O . GLY A 1 419 ? -44.459 -9.402 41.723 1.00 87.44 419 GLY A O 1
ATOM 2942 N N . ARG A 1 420 ? -44.457 -11.647 41.823 1.00 88.00 420 ARG A N 1
ATOM 2943 C CA . ARG A 1 420 ? -42.999 -11.794 41.926 1.00 88.00 420 ARG A CA 1
ATOM 2944 C C . ARG A 1 420 ? -42.413 -12.073 40.547 1.00 88.00 420 ARG A C 1
ATOM 2946 O O . ARG A 1 420 ? -42.840 -13.020 39.892 1.00 88.00 420 ARG A O 1
ATOM 2953 N N . HIS A 1 421 ? -41.447 -11.259 40.133 1.00 88.19 421 HIS A N 1
ATOM 2954 C CA . HIS A 1 421 ? -40.778 -11.375 38.836 1.00 88.19 421 HIS A CA 1
ATOM 2955 C C . HIS A 1 421 ? -39.260 -11.333 39.011 1.00 88.19 421 HIS A C 1
ATOM 2957 O O . HIS A 1 421 ? -38.782 -10.569 39.849 1.00 88.19 421 HIS A O 1
ATOM 2963 N N . PRO A 1 422 ? -38.481 -12.096 38.225 1.00 87.06 422 PRO A N 1
ATOM 2964 C CA . PRO A 1 422 ? -37.023 -12.032 38.280 1.00 87.06 422 PRO A CA 1
ATOM 2965 C C . PRO A 1 422 ? -36.517 -10.641 37.881 1.00 87.06 422 PRO A C 1
ATOM 2967 O O . PRO A 1 422 ? -37.030 -10.034 36.933 1.00 87.06 422 PRO A O 1
ATOM 2970 N N . ILE A 1 423 ? -35.497 -10.153 38.589 1.00 88.12 423 ILE A N 1
ATOM 2971 C CA . ILE A 1 423 ? -34.804 -8.912 38.237 1.00 88.12 423 ILE A CA 1
ATOM 2972 C C . ILE A 1 423 ? -33.887 -9.173 37.041 1.00 88.12 423 ILE A C 1
ATOM 2974 O O . ILE A 1 423 ? -32.968 -9.992 37.096 1.00 88.12 423 ILE A O 1
ATOM 2978 N N . LEU A 1 424 ? -34.124 -8.422 35.971 1.00 90.62 424 LEU A N 1
ATOM 2979 C CA . LEU A 1 424 ? -33.275 -8.356 34.795 1.00 90.62 424 LEU A CA 1
ATOM 2980 C C . LEU A 1 424 ? -32.364 -7.136 34.885 1.00 90.62 424 LEU A C 1
ATOM 2982 O O . LEU A 1 424 ? -32.826 -6.020 35.133 1.00 90.62 424 LEU A O 1
ATOM 2986 N N . ILE A 1 425 ? -31.076 -7.351 34.639 1.00 91.31 425 ILE A N 1
ATOM 2987 C CA . ILE A 1 425 ? -30.081 -6.288 34.534 1.00 91.31 425 ILE A CA 1
ATOM 2988 C C . ILE A 1 425 ? -29.651 -6.152 33.073 1.00 91.31 425 ILE A C 1
ATOM 2990 O O . ILE A 1 425 ? -29.185 -7.112 32.458 1.00 91.31 425 ILE A O 1
ATOM 2994 N N . SER A 1 426 ? -29.812 -4.949 32.535 1.00 89.94 426 SER A N 1
ATOM 2995 C CA . SER A 1 426 ? -29.296 -4.508 31.240 1.00 89.94 426 SER A CA 1
ATOM 2996 C C . SER A 1 426 ? -28.496 -3.209 31.426 1.00 89.94 426 SER A C 1
ATOM 2998 O O . SER A 1 426 ? -27.967 -2.957 32.512 1.00 89.94 426 SER A O 1
ATOM 3000 N N . GLY A 1 427 ? -28.361 -2.387 30.384 1.00 89.31 427 GLY A N 1
ATOM 3001 C CA . GLY A 1 427 ? -27.465 -1.230 30.395 1.00 89.31 427 GLY A CA 1
ATOM 3002 C C . GLY A 1 427 ? -26.038 -1.657 30.075 1.00 89.31 427 GLY A C 1
ATOM 3003 O O . GLY A 1 427 ? -25.840 -2.463 29.172 1.00 89.31 427 GLY A O 1
ATOM 3004 N N . PHE A 1 428 ? -25.053 -1.104 30.785 1.00 92.94 428 PHE A N 1
ATOM 3005 C CA . PHE A 1 428 ? -23.626 -1.418 30.601 1.00 92.94 428 PHE A CA 1
ATOM 3006 C C . PHE A 1 428 ? -23.105 -1.316 29.147 1.00 92.94 428 PHE A C 1
ATOM 3008 O O . PHE A 1 428 ? -22.153 -1.992 28.751 1.00 92.94 428 PHE A O 1
ATOM 3015 N N . GLY A 1 429 ? -23.744 -0.470 28.336 1.00 92.38 429 GLY A N 1
ATOM 3016 C CA . GLY A 1 429 ? -23.520 -0.402 26.892 1.00 92.38 429 GLY A CA 1
ATOM 3017 C C . GLY A 1 429 ? -22.287 0.395 26.469 1.00 92.38 429 GLY A C 1
ATOM 3018 O O . GLY A 1 429 ? -22.022 0.494 25.277 1.00 92.38 429 GLY A O 1
ATOM 3019 N N . GLU A 1 430 ? -21.524 0.980 27.396 1.00 96.38 430 GLU A N 1
ATOM 3020 C CA . GLU A 1 430 ? -20.450 1.923 27.051 1.00 96.38 430 GLU A CA 1
ATOM 3021 C C . GLU A 1 430 ? -19.336 1.286 26.210 1.00 96.38 430 GLU A C 1
ATOM 3023 O O . GLU A 1 430 ? -18.792 1.952 25.334 1.00 96.38 430 GLU A O 1
ATOM 3028 N N . LEU A 1 431 ? -19.018 0.005 26.432 1.00 97.56 431 LEU A N 1
ATOM 3029 C CA . LEU A 1 431 ? -17.932 -0.694 25.726 1.00 97.56 431 LEU A CA 1
ATOM 3030 C C . LEU A 1 431 ? -18.416 -1.695 24.660 1.00 97.56 431 LEU A C 1
ATOM 3032 O O . LEU A 1 431 ? -17.598 -2.195 23.897 1.00 97.56 431 LEU A O 1
ATOM 3036 N N . GLY A 1 432 ? -19.720 -1.979 24.576 1.00 97.25 432 GLY A N 1
ATOM 3037 C CA . GLY A 1 432 ? -20.296 -2.874 23.558 1.00 97.25 432 GLY A CA 1
ATOM 3038 C C . GLY A 1 432 ? -20.359 -4.366 23.915 1.00 97.25 432 GLY A C 1
ATOM 3039 O O . GLY A 1 432 ? -20.566 -5.202 23.038 1.00 97.25 432 GLY A O 1
ATOM 3040 N N . TYR A 1 433 ? -20.215 -4.725 25.196 1.00 97.81 433 TYR A N 1
ATOM 3041 C CA . TYR A 1 433 ? -20.435 -6.099 25.671 1.00 97.81 433 TYR A CA 1
ATOM 3042 C C . TYR A 1 433 ? -21.863 -6.591 25.398 1.00 97.81 433 TYR A C 1
ATOM 3044 O O . TYR A 1 433 ? -22.829 -5.830 25.486 1.00 97.81 433 TYR A O 1
ATOM 3052 N N . ARG A 1 434 ? -22.020 -7.906 25.200 1.00 96.56 434 ARG A N 1
ATOM 3053 C CA . ARG A 1 434 ? -23.334 -8.555 25.245 1.00 96.56 434 ARG A CA 1
ATOM 3054 C C . ARG A 1 434 ? -23.725 -8.795 26.698 1.00 96.56 434 ARG A C 1
ATOM 3056 O O . ARG A 1 434 ? -23.216 -9.716 27.338 1.00 96.56 434 ARG A O 1
ATOM 3063 N N . VAL A 1 435 ? -24.631 -7.979 27.220 1.00 95.62 435 VAL A N 1
ATOM 3064 C CA . VAL A 1 435 ? -25.060 -8.059 28.622 1.00 95.62 435 VAL A CA 1
ATOM 3065 C C . VAL A 1 435 ? -26.124 -9.135 28.799 1.00 95.62 435 VAL A C 1
ATOM 3067 O O . VAL A 1 435 ? -27.156 -9.131 28.128 1.00 95.62 435 VAL A O 1
ATOM 3070 N N . VAL A 1 436 ? -25.875 -10.054 29.727 1.00 94.75 436 VAL A N 1
ATOM 3071 C CA . VAL A 1 436 ? -26.797 -11.111 30.134 1.00 94.75 436 VAL A CA 1
ATOM 3072 C C . VAL A 1 436 ? -27.051 -10.977 31.629 1.00 94.75 436 VAL A C 1
ATOM 3074 O O . VAL A 1 436 ? -26.125 -10.990 32.438 1.00 94.75 436 VAL A O 1
ATOM 3077 N N . SER A 1 437 ? -28.321 -10.862 32.004 1.00 91.44 437 SER A N 1
ATOM 3078 C CA . SER A 1 437 ? -28.717 -10.908 33.408 1.00 91.44 437 SER A CA 1
ATOM 3079 C C . SER A 1 437 ? -28.550 -12.323 33.952 1.00 91.44 437 SER A C 1
ATOM 3081 O O . SER A 1 437 ? -28.998 -13.284 33.324 1.00 91.44 437 SER A O 1
ATOM 3083 N N . ASP A 1 438 ? -27.953 -12.448 35.133 1.00 89.12 438 ASP A N 1
ATOM 3084 C CA . ASP A 1 438 ? -27.845 -13.722 35.837 1.00 89.12 438 ASP A CA 1
ATOM 3085 C C . ASP A 1 438 ? -29.253 -14.277 36.144 1.00 89.12 438 ASP A C 1
ATOM 3087 O O . ASP A 1 438 ? -30.065 -13.576 36.759 1.00 89.12 438 ASP A O 1
ATOM 3091 N N . PRO A 1 439 ? -29.587 -15.512 35.719 1.00 81.44 439 PRO A N 1
ATOM 3092 C CA . PRO A 1 439 ? -30.878 -16.125 36.029 1.00 81.44 439 PRO A CA 1
ATOM 3093 C C . PRO A 1 439 ? -31.079 -16.392 37.527 1.00 81.44 439 PRO A C 1
ATOM 3095 O O . PRO A 1 439 ? -32.214 -16.609 37.945 1.00 81.44 439 PRO A O 1
ATOM 3098 N N . ALA A 1 440 ? -30.008 -16.399 38.327 1.00 82.31 440 ALA A N 1
ATOM 3099 C CA . ALA A 1 440 ? -30.070 -16.537 39.778 1.00 82.31 440 ALA A CA 1
ATOM 3100 C C . ALA A 1 440 ? -30.398 -15.220 40.503 1.00 82.31 440 ALA A C 1
ATOM 3102 O O . ALA A 1 440 ? -30.505 -15.217 41.727 1.00 82.31 440 ALA A O 1
ATOM 3103 N N . ASN A 1 441 ? -30.578 -14.111 39.776 1.00 83.19 441 ASN A N 1
ATOM 3104 C CA . ASN A 1 441 ? -30.970 -12.844 40.379 1.00 83.19 441 ASN A CA 1
ATOM 3105 C C . ASN A 1 441 ? -32.249 -12.966 41.214 1.00 83.19 441 ASN A C 1
ATOM 3107 O O . ASN A 1 441 ? -33.181 -13.706 40.890 1.00 83.19 441 ASN A O 1
ATOM 3111 N N . ALA A 1 442 ? -32.299 -12.168 42.279 1.00 78.75 442 ALA A N 1
ATOM 3112 C CA . ALA A 1 442 ? -33.459 -12.074 43.149 1.00 78.75 442 ALA A CA 1
ATOM 3113 C C . ALA A 1 442 ? -34.736 -11.667 42.390 1.00 78.75 442 ALA A C 1
ATOM 3115 O O . ALA A 1 442 ? -34.696 -10.998 41.357 1.00 78.75 442 ALA A O 1
ATOM 3116 N N . GLU A 1 443 ? -35.890 -12.031 42.949 1.00 84.12 443 GLU A N 1
ATOM 3117 C CA . GLU A 1 443 ? -37.191 -11.578 42.457 1.00 84.12 443 GLU A CA 1
ATOM 3118 C C . GLU A 1 443 ? -37.597 -10.246 43.098 1.00 84.12 443 GLU A C 1
ATOM 3120 O O . GLU A 1 443 ? -37.450 -10.066 44.309 1.00 84.12 443 GLU A O 1
ATOM 3125 N N . LEU A 1 444 ? -38.182 -9.361 42.293 1.00 86.38 444 LEU A N 1
ATOM 3126 C CA . LEU A 1 444 ? -38.886 -8.159 42.723 1.00 86.38 444 LEU A CA 1
ATOM 3127 C C . LEU A 1 444 ? -40.374 -8.479 42.917 1.00 86.38 444 LEU A C 1
ATOM 3129 O O . LEU A 1 444 ? -41.011 -9.019 42.011 1.00 86.38 444 LEU A O 1
ATOM 3133 N N . GLU A 1 445 ? -40.948 -8.120 44.067 1.00 88.25 445 GLU A N 1
ATOM 3134 C CA . GLU A 1 445 ? -42.402 -8.157 44.265 1.00 88.25 445 GLU A CA 1
ATOM 3135 C C . GLU A 1 445 ? -43.022 -6.825 43.828 1.00 88.25 445 GLU A C 1
ATOM 3137 O O . GLU A 1 445 ? -42.754 -5.769 44.406 1.00 88.25 445 GLU A O 1
ATOM 3142 N N . ILE A 1 446 ? -43.863 -6.878 42.797 1.00 87.12 446 ILE A N 1
ATOM 3143 C CA . ILE A 1 446 ? -44.709 -5.765 42.382 1.00 87.12 446 ILE A CA 1
ATOM 3144 C C . ILE A 1 446 ? -46.030 -5.888 43.135 1.00 87.12 446 ILE A C 1
ATOM 3146 O O . ILE A 1 446 ? -46.797 -6.828 42.927 1.00 87.12 446 ILE A O 1
ATOM 3150 N N . VAL A 1 447 ? -46.310 -4.930 44.007 1.00 86.38 447 VAL A N 1
ATOM 3151 C CA . VAL A 1 447 ? -47.583 -4.841 44.730 1.00 86.38 447 VAL A CA 1
ATOM 3152 C C . VAL A 1 447 ? -48.511 -3.864 44.024 1.00 86.38 447 VAL A C 1
ATOM 3154 O O . VAL A 1 447 ? -48.082 -2.811 43.549 1.00 86.38 447 VAL A O 1
ATOM 3157 N N . GLY A 1 448 ? -49.798 -4.209 43.949 1.00 77.62 448 GLY A N 1
ATOM 3158 C CA . GLY A 1 448 ? -50.818 -3.315 43.405 1.00 77.62 448 GLY A CA 1
ATOM 3159 C C . GLY A 1 448 ? -50.824 -1.963 44.125 1.00 77.62 448 GLY A C 1
ATOM 3160 O O . GLY A 1 448 ? -50.480 -1.872 45.304 1.00 77.62 448 GLY A O 1
ATOM 3161 N N . THR A 1 449 ? -51.202 -0.898 43.417 1.00 64.94 449 THR A N 1
ATOM 3162 C CA . THR A 1 449 ? -51.426 0.418 44.027 1.00 64.94 449 THR A CA 1
ATOM 3163 C C . THR A 1 449 ? -52.547 0.296 45.042 1.00 64.94 449 THR A C 1
ATOM 3165 O O . THR A 1 449 ? -53.714 0.196 44.662 1.00 64.94 449 THR A O 1
ATOM 3168 N N . ASP A 1 450 ? -52.203 0.285 46.324 1.00 52.91 450 ASP A N 1
ATOM 3169 C CA . ASP A 1 450 ? -53.189 0.213 47.387 1.00 52.91 450 ASP A CA 1
ATOM 3170 C C . ASP A 1 450 ? -53.981 1.531 47.463 1.00 52.91 450 ASP A C 1
ATOM 3172 O O . ASP A 1 450 ? -53.632 2.492 48.148 1.00 52.91 450 ASP A O 1
ATOM 3176 N N . THR A 1 451 ? -55.050 1.567 46.672 1.00 46.81 451 THR A N 1
ATOM 3177 C CA . THR A 1 451 ? -56.339 2.141 47.067 1.00 46.81 451 THR A CA 1
ATOM 3178 C C . THR A 1 451 ? -57.376 1.029 47.257 1.00 46.81 451 THR A C 1
ATOM 3180 O O . THR A 1 451 ? -58.568 1.313 47.256 1.00 46.81 451 THR A O 1
ATOM 3183 N N . ASP A 1 452 ? -56.942 -0.222 47.453 1.00 43.66 452 ASP A N 1
ATOM 3184 C CA . ASP A 1 452 ? -57.842 -1.354 47.671 1.00 43.66 452 ASP A CA 1
ATOM 3185 C C . ASP A 1 452 ? -57.308 -2.271 48.781 1.00 43.66 452 ASP A C 1
ATOM 3187 O O . ASP A 1 452 ? -56.777 -3.363 48.565 1.00 43.66 452 ASP A O 1
ATOM 3191 N N . HIS A 1 453 ? -57.486 -1.789 50.010 1.00 39.91 453 HIS A N 1
ATOM 3192 C CA . HIS A 1 453 ? -57.256 -2.476 51.282 1.00 39.91 453 HIS A CA 1
ATOM 3193 C C . HIS A 1 453 ? -58.189 -3.698 51.493 1.00 39.91 453 HIS A C 1
ATOM 3195 O O . HIS A 1 453 ? -58.572 -3.990 52.625 1.00 39.91 453 HIS A O 1
ATOM 3201 N N . GLU A 1 454 ? -58.581 -4.440 50.451 1.00 40.62 454 GLU A N 1
ATOM 3202 C CA . GLU A 1 454 ? -59.546 -5.548 50.574 1.00 40.62 454 GLU A CA 1
ATOM 3203 C C . GLU A 1 454 ? -59.067 -6.925 50.092 1.00 40.62 454 GLU A C 1
ATOM 3205 O O . GLU A 1 454 ? -59.819 -7.895 50.194 1.00 40.62 454 GLU A O 1
ATOM 3210 N N . TYR A 1 455 ? -57.810 -7.107 49.671 1.00 41.75 455 TYR A N 1
ATOM 3211 C CA . TYR A 1 455 ? -57.408 -8.419 49.133 1.00 41.75 455 TYR A CA 1
ATOM 3212 C C . TYR A 1 455 ? -56.866 -9.453 50.149 1.00 41.75 455 TYR A C 1
ATOM 3214 O O . TYR A 1 455 ? -56.690 -10.621 49.804 1.00 41.75 455 TYR A O 1
ATOM 3222 N N . THR A 1 456 ? -56.665 -9.117 51.429 1.00 34.91 456 THR A N 1
ATOM 3223 C CA . THR A 1 456 ? -56.129 -10.078 52.429 1.00 34.91 456 THR A CA 1
ATOM 3224 C C . THR A 1 456 ? -57.139 -10.589 53.466 1.00 34.91 456 THR A C 1
ATOM 3226 O O . THR A 1 456 ? -56.794 -11.449 54.275 1.00 34.91 456 THR A O 1
ATOM 3229 N N . GLY A 1 457 ? -58.408 -10.161 53.413 1.00 35.12 457 GLY A N 1
ATOM 3230 C CA . GLY A 1 457 ? -59.462 -10.613 54.341 1.00 35.12 457 GLY A CA 1
ATOM 3231 C C . GLY A 1 457 ? -60.355 -11.763 53.848 1.00 35.12 457 GLY A C 1
ATOM 3232 O O . GLY A 1 457 ? -61.058 -12.378 54.647 1.00 35.12 457 GLY A O 1
ATOM 3233 N N . ALA A 1 458 ? -60.353 -12.088 52.552 1.00 33.06 458 ALA A N 1
ATOM 3234 C CA . ALA A 1 458 ? -61.422 -12.898 51.949 1.00 33.06 458 ALA A CA 1
ATOM 3235 C C . ALA A 1 458 ? -61.142 -14.413 51.825 1.00 33.06 458 ALA A C 1
ATOM 3237 O O . ALA A 1 458 ? -61.935 -15.130 51.216 1.00 33.06 458 ALA A O 1
ATOM 3238 N N . ARG A 1 459 ? -60.049 -14.946 52.395 1.00 40.03 459 ARG A N 1
ATOM 3239 C CA . ARG A 1 459 ? -59.748 -16.396 52.328 1.00 40.03 459 ARG A CA 1
ATOM 3240 C C . ARG A 1 459 ? -60.145 -17.222 53.559 1.00 40.03 459 ARG A C 1
ATOM 3242 O O . ARG A 1 459 ? -59.905 -18.426 53.548 1.00 40.03 459 ARG A O 1
ATOM 3249 N N . THR A 1 460 ? -60.784 -16.652 54.585 1.00 39.22 460 THR A N 1
ATOM 3250 C CA . THR A 1 460 ? -60.993 -17.359 55.872 1.00 39.22 460 THR A CA 1
ATOM 3251 C C . THR A 1 460 ? -62.404 -17.308 56.480 1.00 39.22 460 THR A C 1
ATOM 3253 O O . THR A 1 460 ? -62.526 -17.415 57.697 1.00 39.22 460 THR A O 1
ATOM 3256 N N . SER A 1 461 ? -63.498 -17.219 55.707 1.00 37.25 461 SER A N 1
ATOM 3257 C CA . SER A 1 461 ? -64.844 -17.271 56.332 1.00 37.25 461 SER A CA 1
ATOM 3258 C C . SER A 1 461 ? -65.990 -17.922 55.544 1.00 37.25 461 SER A C 1
ATOM 3260 O O . SER A 1 461 ? -67.155 -17.685 55.856 1.00 37.25 461 SER A O 1
ATOM 3262 N N . VAL A 1 462 ? -65.718 -18.824 54.593 1.00 37.91 462 VAL A N 1
ATOM 3263 C CA . VAL A 1 462 ? -66.780 -19.636 53.948 1.00 37.91 462 VAL A CA 1
ATOM 3264 C C . VAL A 1 462 ? -66.891 -21.030 54.587 1.00 37.91 462 VAL A C 1
ATOM 3266 O O . VAL A 1 462 ? -66.890 -22.044 53.895 1.00 37.91 462 VAL A O 1
ATOM 3269 N N . SER A 1 463 ? -66.960 -21.105 55.920 1.00 38.81 463 SER A N 1
ATOM 3270 C CA . SER A 1 463 ? -67.296 -22.361 56.622 1.00 38.81 463 SER A CA 1
ATOM 3271 C C . SER A 1 463 ? -68.400 -22.249 57.679 1.00 38.81 463 SER A C 1
ATOM 3273 O O . SER A 1 463 ? -68.980 -23.275 58.019 1.00 38.81 463 SER A O 1
ATOM 3275 N N . ASP A 1 464 ? -68.781 -21.050 58.139 1.00 39.16 464 ASP A N 1
ATOM 3276 C CA . ASP A 1 464 ? -69.516 -20.930 59.416 1.00 39.16 464 ASP A CA 1
ATOM 3277 C C . ASP A 1 464 ? -70.933 -20.329 59.332 1.00 39.16 464 ASP A C 1
ATOM 3279 O O . ASP A 1 464 ? -71.491 -19.914 60.344 1.00 39.16 464 ASP A O 1
ATOM 3283 N N . VAL A 1 465 ? -71.589 -20.324 58.164 1.00 37.12 465 VAL A N 1
ATOM 3284 C CA . VAL A 1 465 ? -73.000 -19.883 58.072 1.00 37.12 465 VAL A CA 1
ATOM 3285 C C . VAL A 1 465 ? -73.879 -20.930 57.393 1.00 37.12 465 VAL A C 1
ATOM 3287 O O . VAL A 1 465 ? -74.444 -20.714 56.328 1.00 37.12 465 VAL A O 1
ATOM 3290 N N . THR A 1 466 ? -74.024 -22.090 58.035 1.00 38.56 466 THR A N 1
ATOM 3291 C CA . THR A 1 466 ? -75.120 -23.033 57.746 1.00 38.56 466 THR A CA 1
ATOM 3292 C C . THR A 1 466 ? -75.697 -23.650 59.018 1.00 38.56 466 THR A C 1
ATOM 3294 O O . THR A 1 466 ? -75.754 -24.865 59.153 1.00 38.56 466 THR A O 1
ATOM 3297 N N . THR A 1 467 ? -76.172 -22.851 59.979 1.00 36.97 467 THR A N 1
ATOM 3298 C CA . THR A 1 467 ? -77.215 -23.326 60.915 1.00 36.97 467 THR A CA 1
ATOM 3299 C C . THR A 1 467 ? -77.818 -22.185 61.729 1.00 36.97 467 THR A C 1
ATOM 3301 O O . THR A 1 467 ? -77.159 -21.635 62.600 1.00 36.97 467 THR A O 1
ATOM 3304 N N . SER A 1 468 ? -79.085 -21.851 61.474 1.00 30.48 468 SER A N 1
ATOM 3305 C CA . SER A 1 468 ? -80.147 -21.782 62.496 1.00 30.48 468 SER A CA 1
ATOM 3306 C C . SER A 1 468 ? -81.366 -21.057 61.918 1.00 30.48 468 SER A C 1
ATOM 3308 O O . SER A 1 468 ? -81.372 -19.840 61.750 1.00 30.48 468 SER A O 1
ATOM 3310 N N . GLY A 1 469 ? -82.399 -21.826 61.576 1.00 31.61 469 GLY A N 1
ATOM 3311 C CA . GLY A 1 469 ? -83.717 -21.294 61.255 1.00 31.61 469 GLY A CA 1
ATOM 3312 C C . GLY A 1 469 ? -84.565 -21.183 62.517 1.00 31.61 469 GLY A C 1
ATOM 3313 O O . GLY A 1 469 ? -84.604 -22.122 63.306 1.00 31.61 469 GLY A O 1
ATOM 3314 N N . VAL A 1 470 ? -85.302 -20.081 62.667 1.00 30.67 470 VAL A N 1
ATOM 3315 C CA . VAL A 1 470 ? -86.509 -20.038 63.502 1.00 30.67 470 VAL A CA 1
ATOM 3316 C C . VAL A 1 470 ? -87.569 -19.199 62.787 1.00 30.67 470 VAL A C 1
ATOM 3318 O O . VAL A 1 470 ? -87.360 -18.030 62.472 1.00 30.67 470 VAL A O 1
ATOM 3321 N N . GLN A 1 471 ? -88.702 -19.844 62.506 1.00 32.41 471 GLN A N 1
ATOM 3322 C CA . GLN A 1 471 ? -89.933 -19.265 61.969 1.00 32.41 471 GLN A CA 1
ATOM 3323 C C . GLN A 1 471 ? -90.574 -18.289 62.966 1.00 32.41 471 GLN A C 1
ATOM 3325 O O . GLN A 1 471 ? -90.636 -18.594 64.155 1.00 32.41 471 GLN A O 1
ATOM 3330 N N . ASN A 1 472 ? -91.227 -17.230 62.475 1.00 27.52 472 ASN A N 1
ATOM 3331 C CA . ASN A 1 472 ? -92.522 -16.852 63.045 1.00 27.52 472 ASN A CA 1
ATOM 3332 C C . ASN A 1 472 ? -93.463 -16.241 61.993 1.00 27.52 472 ASN A C 1
ATOM 3334 O O . ASN A 1 472 ? -93.043 -15.489 61.118 1.00 27.52 472 ASN A O 1
ATOM 3338 N N . GLN A 1 473 ? -94.728 -16.648 62.071 1.00 28.78 473 GLN A N 1
ATOM 3339 C CA . GLN A 1 473 ? -95.802 -16.434 61.104 1.00 28.78 473 GLN A CA 1
ATOM 3340 C C . GLN A 1 473 ? -96.568 -15.113 61.331 1.00 28.78 473 GLN A C 1
ATOM 3342 O O . GLN A 1 473 ? -96.736 -14.726 62.478 1.00 28.78 473 GLN A O 1
ATOM 3347 N N . GLN A 1 474 ? -97.038 -14.506 60.220 1.00 28.03 474 GLN A N 1
ATOM 3348 C CA . GLN A 1 474 ? -98.273 -13.708 59.942 1.00 28.03 474 GLN A CA 1
ATOM 3349 C C . GLN A 1 474 ? -98.965 -12.826 61.025 1.00 28.03 474 GLN A C 1
ATOM 3351 O O . GLN A 1 474 ? -98.910 -13.146 62.204 1.00 28.03 474 GLN A O 1
ATOM 3356 N N . PRO A 1 475 ? -99.875 -11.879 60.654 1.00 38.44 475 PRO A N 1
ATOM 3357 C CA . PRO A 1 475 ? -100.070 -11.109 59.405 1.00 38.44 475 PRO A CA 1
ATOM 3358 C C . PRO A 1 475 ? -100.276 -9.578 59.628 1.00 38.44 475 PRO A C 1
ATOM 3360 O O . PRO A 1 475 ? -100.675 -9.134 60.700 1.00 38.44 475 PRO A O 1
ATOM 3363 N N . HIS A 1 476 ? -100.115 -8.762 58.576 1.00 26.81 476 HIS A N 1
ATOM 3364 C CA . HIS A 1 476 ? -100.690 -7.400 58.491 1.00 26.81 476 HIS A CA 1
ATOM 3365 C C . HIS A 1 476 ? -102.208 -7.479 58.217 1.00 26.81 476 HIS A C 1
ATOM 3367 O O . HIS A 1 476 ? -102.650 -8.392 57.522 1.00 26.81 476 HIS A O 1
ATOM 3373 N N . SER A 1 477 ? -103.069 -6.611 58.769 1.00 28.36 477 SER A N 1
ATOM 3374 C CA . SER A 1 477 ? -103.373 -5.234 58.305 1.00 28.36 477 SER A CA 1
ATOM 3375 C C . SER A 1 477 ? -104.614 -4.688 59.066 1.00 28.36 477 SER A C 1
ATOM 3377 O O . SER A 1 477 ? -105.318 -5.509 59.656 1.00 28.36 477 SER A O 1
ATOM 3379 N N . PRO A 1 478 ? -105.042 -3.407 58.931 1.00 45.47 478 PRO A N 1
ATOM 3380 C CA . PRO A 1 478 ? -104.327 -2.203 58.477 1.00 45.47 478 PRO A CA 1
ATOM 3381 C C . PRO A 1 478 ? -104.627 -0.910 59.299 1.00 45.47 478 PRO A C 1
ATOM 3383 O O . PRO A 1 478 ? -105.547 -0.854 60.108 1.00 45.47 478 PRO A O 1
ATOM 3386 N N . HIS A 1 479 ? -103.918 0.161 58.914 1.00 29.09 479 HIS A N 1
ATOM 3387 C CA . HIS A 1 479 ? -104.368 1.564 58.780 1.00 29.09 479 HIS A CA 1
ATOM 3388 C C . HIS A 1 479 ? -103.981 2.671 59.790 1.00 29.09 479 HIS A C 1
ATOM 3390 O O . HIS A 1 479 ? -104.173 2.561 60.994 1.00 29.09 479 HIS A O 1
ATOM 3396 N N . SER A 1 480 ? -103.560 3.781 59.145 1.00 29.38 480 SER A N 1
ATOM 3397 C CA . SER A 1 480 ? -103.514 5.220 59.504 1.00 29.38 480 SER A CA 1
ATOM 3398 C C . SER A 1 480 ? -102.553 5.627 60.628 1.00 29.38 480 SER A C 1
ATOM 3400 O O . SER A 1 480 ? -102.792 5.324 61.787 1.00 29.38 480 SER A O 1
ATOM 3402 N N . SER A 1 481 ? -101.359 6.127 60.294 1.00 31.59 481 SER A N 1
ATOM 3403 C CA . SER A 1 481 ? -100.999 7.511 59.901 1.00 31.59 481 SER A CA 1
ATOM 3404 C C . SER A 1 481 ? -100.690 8.393 61.110 1.00 31.59 481 SER A C 1
ATOM 3406 O O . SER A 1 481 ? -101.613 8.835 61.781 1.00 31.59 481 SER A O 1
ATOM 3408 N N . ASP A 1 482 ? -99.401 8.647 61.341 1.00 29.06 482 ASP A N 1
ATOM 3409 C CA . ASP A 1 482 ? -98.868 9.975 61.665 1.00 29.06 482 ASP A CA 1
ATOM 3410 C C . ASP A 1 482 ? -97.330 9.960 61.640 1.00 29.06 482 ASP A C 1
ATOM 3412 O O . ASP A 1 482 ? -96.709 8.942 61.941 1.00 29.06 482 ASP A O 1
ATOM 3416 N N . ASP A 1 483 ? -96.781 11.100 61.215 1.00 34.94 483 ASP A N 1
ATOM 3417 C CA . ASP A 1 483 ? -95.492 11.731 61.528 1.00 34.94 483 ASP A CA 1
ATOM 3418 C C . ASP A 1 483 ? -94.238 10.893 61.842 1.00 34.94 483 ASP A C 1
ATOM 3420 O O . ASP A 1 483 ? -94.190 10.063 62.746 1.00 34.94 483 ASP A O 1
ATOM 3424 N N . GLY A 1 484 ? -93.119 11.265 61.209 1.00 28.41 484 GLY A N 1
ATOM 3425 C CA . GLY A 1 484 ? -91.804 10.857 61.703 1.00 28.41 484 GLY A CA 1
ATOM 3426 C C . GLY A 1 484 ? -90.632 11.298 60.841 1.00 28.41 484 GLY A C 1
ATOM 3427 O O . GLY A 1 484 ? -90.452 10.842 59.719 1.00 28.41 484 GLY A O 1
ATOM 3428 N N . ALA A 1 485 ? -89.818 12.186 61.396 1.00 33.09 485 ALA A N 1
ATOM 3429 C CA . ALA A 1 485 ? -88.587 12.694 60.820 1.00 33.09 485 ALA A CA 1
ATOM 3430 C C . ALA A 1 485 ? -87.423 11.674 60.846 1.00 33.09 485 ALA A C 1
ATOM 3432 O O . ALA A 1 485 ? -87.349 10.844 61.743 1.00 33.09 485 ALA A O 1
ATOM 3433 N N . GLN A 1 486 ? -86.458 11.906 59.940 1.00 31.95 486 GLN A N 1
ATOM 3434 C CA . GLN A 1 486 ? -85.013 11.599 60.024 1.00 31.95 486 GLN A CA 1
ATOM 3435 C C . GLN A 1 486 ? -84.544 10.131 59.928 1.00 31.95 486 GLN A C 1
ATOM 3437 O O . GLN A 1 486 ? -84.911 9.286 60.732 1.00 31.95 486 GLN A O 1
ATOM 3442 N N . GLY A 1 487 ? -83.558 9.901 59.043 1.00 28.91 487 GLY A N 1
ATOM 3443 C CA . GLY A 1 487 ? -82.484 8.932 59.308 1.00 28.91 487 GLY A CA 1
ATOM 3444 C C . GLY A 1 487 ? -82.208 7.861 58.246 1.00 28.91 487 GLY A C 1
ATOM 3445 O O . GLY A 1 487 ? -82.831 6.811 58.246 1.00 28.91 487 GLY A O 1
ATOM 3446 N N . THR A 1 488 ? -81.165 8.105 57.444 1.00 29.17 488 THR A N 1
ATOM 3447 C CA . THR A 1 488 ? -80.189 7.134 56.891 1.00 29.17 488 THR A CA 1
ATOM 3448 C C . THR A 1 488 ? -80.669 6.001 55.967 1.00 29.17 488 THR A C 1
ATOM 3450 O O . THR A 1 488 ? -81.243 5.003 56.389 1.00 29.17 488 THR A O 1
ATOM 3453 N N . THR A 1 489 ? -80.283 6.099 54.693 1.00 31.38 489 THR A N 1
ATOM 3454 C CA . THR A 1 489 ? -80.353 5.035 53.681 1.00 31.38 489 THR A CA 1
ATOM 3455 C C . THR A 1 489 ? -79.136 4.108 53.762 1.00 31.38 489 THR A C 1
ATOM 3457 O O . THR A 1 489 ? -78.028 4.520 53.427 1.00 31.38 489 THR A O 1
ATOM 3460 N N . SER A 1 490 ? -79.359 2.848 54.147 1.00 32.19 490 SER A N 1
ATOM 3461 C CA . SER A 1 490 ? -78.471 1.717 53.840 1.00 32.19 490 SER A CA 1
ATOM 3462 C C . SER A 1 490 ? -79.054 0.952 52.650 1.00 32.19 490 SER A C 1
ATOM 3464 O O . SER A 1 490 ? -80.191 0.483 52.708 1.00 32.19 490 SER A O 1
ATOM 3466 N N . GLY A 1 491 ? -78.294 0.858 51.558 1.00 31.78 491 GLY A N 1
ATOM 3467 C CA . GLY A 1 491 ? -78.649 0.083 50.370 1.00 31.78 491 GLY A CA 1
ATOM 3468 C C . GLY A 1 491 ? -78.362 -1.400 50.584 1.00 31.78 491 GLY A C 1
ATOM 3469 O O . GLY A 1 491 ? -77.245 -1.852 50.362 1.00 31.78 491 GLY A O 1
ATOM 3470 N N . GLY A 1 492 ? -79.369 -2.148 51.032 1.00 29.78 492 GLY A N 1
ATOM 3471 C CA . GLY A 1 492 ? -79.349 -3.609 51.031 1.00 29.78 492 GLY A CA 1
ATOM 3472 C C . GLY A 1 492 ? -79.564 -4.171 49.622 1.00 29.78 492 GLY A C 1
ATOM 3473 O O . GLY A 1 492 ? -80.459 -3.736 48.896 1.00 29.78 492 GLY A O 1
ATOM 3474 N N . LEU A 1 493 ? -78.737 -5.151 49.260 1.00 29.20 493 LEU A N 1
ATOM 3475 C CA . LEU A 1 493 ? -78.772 -5.921 48.018 1.00 29.20 493 LEU A CA 1
ATOM 3476 C C . LEU A 1 493 ? -80.069 -6.745 47.929 1.00 29.20 493 LEU A C 1
ATOM 3478 O O . LEU A 1 493 ? -80.336 -7.594 48.780 1.00 29.20 493 LEU A O 1
ATOM 3482 N N . ARG A 1 494 ? -80.876 -6.503 46.891 1.00 28.33 494 ARG A N 1
ATOM 3483 C CA . ARG A 1 494 ? -82.123 -7.229 46.621 1.00 28.33 494 ARG A CA 1
ATOM 3484 C C . ARG A 1 494 ? -81.939 -8.067 45.355 1.00 28.33 494 ARG A C 1
ATOM 3486 O O . ARG A 1 494 ? -81.889 -7.521 44.260 1.00 28.33 494 ARG A O 1
ATOM 3493 N N . LEU A 1 495 ? -81.821 -9.383 45.517 1.00 28.61 495 LEU A N 1
ATOM 3494 C CA . LEU A 1 495 ? -81.882 -10.341 44.412 1.00 28.61 495 LEU A CA 1
ATOM 3495 C C . LEU A 1 495 ? -83.339 -10.443 43.950 1.00 28.61 495 LEU A C 1
ATOM 3497 O O . LEU A 1 495 ? -84.213 -10.791 44.747 1.00 28.61 495 LEU A O 1
ATOM 3501 N N . VAL A 1 496 ? -83.599 -10.115 42.685 1.00 31.48 496 VAL A N 1
ATOM 3502 C CA . VAL A 1 496 ? -84.889 -10.361 42.035 1.00 31.48 496 VAL A CA 1
ATOM 3503 C C . VAL A 1 496 ? -84.650 -11.249 40.822 1.00 31.48 496 VAL A C 1
ATOM 3505 O O . VAL A 1 496 ? -83.840 -10.938 39.952 1.00 31.48 496 VAL A O 1
ATOM 3508 N N . ASP A 1 497 ? -85.351 -12.374 40.858 1.00 28.45 497 ASP A N 1
ATOM 3509 C CA . ASP A 1 497 ? -85.471 -13.423 39.857 1.00 28.45 497 ASP A CA 1
ATOM 3510 C C . ASP A 1 497 ? -86.035 -12.866 38.538 1.00 28.45 497 ASP A C 1
ATOM 3512 O O . ASP A 1 497 ? -87.004 -12.102 38.541 1.00 28.45 497 ASP A O 1
ATOM 3516 N N . ALA A 1 498 ? -85.408 -13.214 37.416 1.00 28.55 498 ALA A N 1
ATOM 3517 C CA . ALA A 1 498 ? -85.769 -12.716 36.096 1.00 28.55 498 ALA A CA 1
ATOM 3518 C C . ALA A 1 498 ? -86.740 -13.689 35.420 1.00 28.55 498 ALA A C 1
ATOM 3520 O O . ALA A 1 498 ? -86.327 -14.690 34.838 1.00 28.55 498 ALA A O 1
ATOM 3521 N N . THR A 1 499 ? -88.030 -13.355 35.436 1.00 29.83 499 THR A N 1
ATOM 3522 C CA . THR A 1 499 ? -88.996 -13.905 34.481 1.00 29.83 499 THR A CA 1
ATOM 3523 C C . THR A 1 499 ? -89.847 -12.796 33.859 1.00 29.83 499 THR A C 1
ATOM 3525 O O . THR A 1 499 ? -90.423 -11.964 34.550 1.00 29.83 499 THR A O 1
ATOM 3528 N N . ASP A 1 500 ? -89.899 -12.864 32.529 1.00 28.33 500 ASP A N 1
ATOM 3529 C CA . ASP A 1 500 ? -90.876 -12.305 31.588 1.00 28.33 500 ASP A CA 1
ATOM 3530 C C . ASP A 1 500 ? -90.892 -10.802 31.214 1.00 28.33 500 ASP A C 1
ATOM 3532 O O . ASP A 1 500 ? -91.346 -9.931 31.947 1.00 28.33 500 ASP A O 1
ATOM 3536 N N . GLN A 1 501 ? -90.421 -10.572 29.977 1.00 32.59 501 GLN A N 1
ATOM 3537 C CA . GLN A 1 501 ? -91.077 -9.906 28.832 1.00 32.59 501 GLN A CA 1
ATOM 3538 C C . GLN A 1 501 ? -91.905 -8.622 29.042 1.00 32.59 501 GLN A C 1
ATOM 3540 O O . GLN A 1 501 ? -92.943 -8.627 29.699 1.00 32.59 501 GLN A O 1
ATOM 3545 N N . GLY A 1 502 ? -91.583 -7.594 28.241 1.00 28.17 502 GLY A N 1
ATOM 3546 C CA . GLY A 1 502 ? -92.616 -6.715 27.675 1.00 28.17 502 GLY A CA 1
ATOM 3547 C C . GLY A 1 502 ? -92.198 -5.291 27.291 1.00 28.17 502 GLY A C 1
ATOM 3548 O O . GLY A 1 502 ? -92.134 -4.433 28.160 1.00 28.17 502 GLY A O 1
ATOM 3549 N N . GLY A 1 503 ? -92.062 -5.056 25.977 1.00 28.62 503 GLY A N 1
ATOM 3550 C CA . GLY A 1 503 ? -92.475 -3.833 25.250 1.00 28.62 503 GLY A CA 1
ATOM 3551 C C . GLY A 1 503 ? -91.567 -2.593 25.337 1.00 28.62 503 GLY A C 1
ATOM 3552 O O . GLY A 1 503 ? -91.318 -2.087 26.420 1.00 28.62 503 GLY A O 1
ATOM 3553 N N . ASP A 1 504 ? -90.944 -2.161 24.229 1.00 30.56 504 ASP A N 1
ATOM 3554 C CA . ASP A 1 504 ? -91.441 -1.165 23.234 1.00 30.56 504 ASP A CA 1
ATOM 3555 C C . ASP A 1 504 ? -91.558 0.262 23.827 1.00 30.56 504 ASP A C 1
ATOM 3557 O O . ASP A 1 504 ? -92.225 0.441 24.836 1.00 30.56 504 ASP A O 1
ATOM 3561 N N . GLN A 1 505 ? -91.002 1.368 23.315 1.00 30.44 505 GLN A N 1
ATOM 3562 C CA . GLN A 1 505 ? -90.272 1.763 22.100 1.00 30.44 505 GLN A CA 1
ATOM 3563 C C . GLN A 1 505 ? -89.490 3.060 22.411 1.00 30.44 505 GLN A C 1
ATOM 3565 O O . GLN A 1 505 ? -89.910 3.810 23.292 1.00 30.44 505 GLN A O 1
ATOM 3570 N N . SER A 1 506 ? -88.475 3.412 21.610 1.00 28.06 506 SER A N 1
ATOM 3571 C CA . SER A 1 506 ? -88.478 4.727 20.933 1.00 28.06 506 SER A CA 1
ATOM 3572 C C . SER A 1 506 ? -87.414 4.822 19.833 1.00 28.06 506 SER A C 1
ATOM 3574 O O . SER A 1 506 ? -86.219 4.757 20.109 1.00 28.06 506 SER A O 1
ATOM 3576 N N . ASP A 1 507 ? -87.914 4.981 18.607 1.00 27.64 507 ASP A N 1
ATOM 3577 C CA . ASP A 1 507 ? -87.423 5.763 17.465 1.00 27.64 507 ASP A CA 1
ATOM 3578 C C . ASP A 1 507 ? -85.946 6.193 17.395 1.00 27.64 507 ASP A C 1
ATOM 3580 O O . ASP A 1 507 ? -85.474 6.982 18.210 1.00 27.64 507 ASP A O 1
ATOM 3584 N N . ALA A 1 508 ? -85.294 5.865 16.273 1.00 28.25 508 ALA A N 1
ATOM 3585 C CA . ALA A 1 508 ? -84.934 6.878 15.272 1.00 28.25 508 ALA A CA 1
ATOM 3586 C C . ALA A 1 508 ? -84.451 6.243 13.954 1.00 28.25 508 ALA A C 1
ATOM 3588 O O . ALA A 1 508 ? -83.778 5.216 13.922 1.00 28.25 508 ALA A O 1
ATOM 3589 N N . ALA A 1 509 ? -84.835 6.905 12.868 1.00 27.09 509 ALA A N 1
ATOM 3590 C CA . ALA A 1 509 ? -84.655 6.555 11.470 1.00 27.09 509 ALA A CA 1
ATOM 3591 C C . ALA A 1 509 ? -83.213 6.674 10.935 1.00 27.09 509 ALA A C 1
ATOM 3593 O O . ALA A 1 509 ? -82.458 7.556 11.336 1.00 27.09 509 ALA A O 1
ATOM 3594 N N . SER A 1 510 ? -82.879 5.840 9.946 1.00 28.78 510 SER A N 1
ATOM 3595 C CA . SER A 1 510 ? -82.450 6.203 8.571 1.00 28.78 510 SER A CA 1
ATOM 3596 C C . SER A 1 510 ? -81.811 4.960 7.925 1.00 28.78 510 SER A C 1
ATOM 3598 O O . SER A 1 510 ? -80.947 4.319 8.512 1.00 28.78 510 SER A O 1
ATOM 3600 N N . GLU A 1 511 ? -82.485 4.372 6.934 1.00 30.52 511 GLU A N 1
ATOM 3601 C CA . GLU A 1 511 ? -82.130 4.432 5.500 1.00 30.52 511 GLU A CA 1
ATOM 3602 C C . GLU A 1 511 ? -80.703 3.921 5.206 1.00 30.52 511 GLU A C 1
ATOM 3604 O O . GLU A 1 511 ? -79.721 4.554 5.564 1.00 30.52 511 GLU A O 1
ATOM 3609 N N . ASN A 1 512 ? -80.582 2.673 4.735 1.00 30.80 512 ASN A N 1
ATOM 3610 C CA . ASN A 1 512 ? -80.405 2.284 3.317 1.00 30.80 512 ASN A CA 1
ATOM 3611 C C . ASN A 1 512 ? -78.952 2.527 2.828 1.00 30.80 512 ASN A C 1
ATOM 3613 O O . ASN A 1 512 ? -78.393 3.586 3.045 1.00 30.80 512 ASN A O 1
ATOM 3617 N N . GLU A 1 513 ? -78.240 1.641 2.137 1.00 32.88 513 GLU A N 1
ATOM 3618 C CA . GLU A 1 513 ? -78.614 0.429 1.426 1.00 32.88 513 GLU A CA 1
ATOM 3619 C C . GLU A 1 513 ? -77.346 -0.399 1.151 1.00 32.88 513 GLU A C 1
ATOM 3621 O O . GLU A 1 513 ? -76.224 0.102 1.071 1.00 32.88 513 GLU A O 1
ATOM 3626 N N . ASN A 1 514 ? -77.588 -1.691 1.010 1.00 33.22 514 ASN A N 1
ATOM 3627 C CA . ASN A 1 514 ? -76.684 -2.799 0.769 1.00 33.22 514 ASN A CA 1
ATOM 3628 C C . ASN A 1 514 ? -76.022 -2.767 -0.626 1.00 33.22 514 ASN A C 1
ATOM 3630 O O . ASN A 1 514 ? -76.658 -2.364 -1.600 1.00 33.22 514 ASN A O 1
ATOM 3634 N N . ARG A 1 515 ? -74.825 -3.354 -0.761 1.00 29.91 515 ARG A N 1
ATOM 3635 C CA . ARG A 1 515 ? -74.425 -4.028 -2.009 1.00 29.91 515 ARG A CA 1
ATOM 3636 C C . ARG A 1 515 ? -73.593 -5.285 -1.742 1.00 29.91 515 ARG A C 1
ATOM 3638 O O . ARG A 1 515 ? -72.398 -5.221 -1.474 1.00 29.91 515 ARG A O 1
ATOM 3645 N N . ASP A 1 516 ? -74.282 -6.411 -1.905 1.00 34.03 516 ASP A N 1
ATOM 3646 C CA . ASP A 1 516 ? -73.774 -7.718 -2.330 1.00 34.03 516 ASP A CA 1
ATOM 3647 C C . ASP A 1 516 ? -72.781 -7.607 -3.494 1.00 34.03 516 ASP A C 1
ATOM 3649 O O . ASP A 1 516 ? -73.075 -6.883 -4.443 1.00 34.03 516 ASP A O 1
ATOM 3653 N N . VAL A 1 517 ? -71.720 -8.429 -3.480 1.00 28.80 517 VAL A N 1
ATOM 3654 C CA . VAL A 1 517 ? -71.320 -9.304 -4.606 1.00 28.80 517 VAL A CA 1
ATOM 3655 C C . VAL A 1 517 ? -70.463 -10.463 -4.063 1.00 28.80 517 VAL A C 1
ATOM 3657 O O . VAL A 1 517 ? -69.354 -10.251 -3.579 1.00 28.80 517 VAL A O 1
ATOM 3660 N N . CYS A 1 518 ? -70.928 -11.703 -4.239 1.00 31.39 518 CYS A N 1
ATOM 3661 C CA . CYS A 1 518 ? -70.063 -12.883 -4.354 1.00 31.39 518 CYS A CA 1
ATOM 3662 C C . CYS A 1 518 ? -69.753 -13.148 -5.835 1.00 31.39 518 CYS A C 1
ATOM 3664 O O . CYS A 1 518 ? -70.689 -13.161 -6.632 1.00 31.39 518 CYS A O 1
ATOM 3666 N N . VAL A 1 519 ? -68.503 -13.483 -6.192 1.00 29.89 519 VAL A N 1
ATOM 3667 C CA . VAL A 1 519 ? -68.198 -14.331 -7.365 1.00 29.89 519 VAL A CA 1
ATOM 3668 C C . VAL A 1 519 ? -67.020 -15.271 -7.063 1.00 29.89 519 VAL A C 1
ATOM 3670 O O 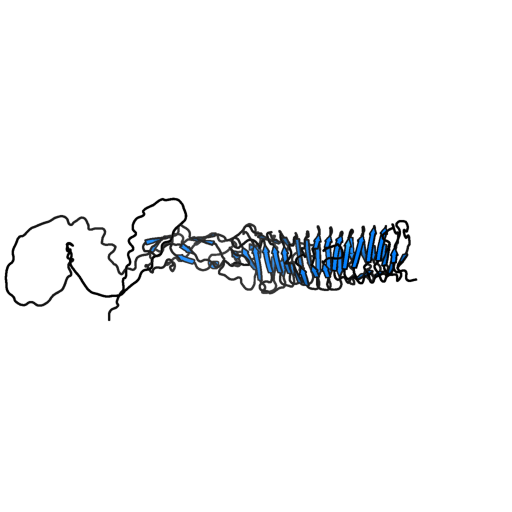. VAL A 1 519 ? -66.014 -14.891 -6.477 1.00 29.89 519 VAL A O 1
ATOM 3673 N N . SER A 1 520 ? -67.233 -16.518 -7.476 1.00 32.19 520 SER A N 1
ATOM 3674 C CA . SER A 1 520 ? -66.505 -17.785 -7.335 1.00 32.19 520 SER A CA 1
ATOM 3675 C C . SER A 1 520 ? -65.288 -18.008 -8.252 1.00 32.19 520 SER A C 1
ATOM 3677 O O . SER A 1 520 ? -65.275 -17.458 -9.349 1.00 32.19 520 SER A O 1
ATOM 3679 N N . GLN A 1 521 ? -64.417 -18.970 -7.888 1.00 29.77 521 GLN A N 1
ATOM 3680 C CA . GLN A 1 521 ? -64.046 -20.225 -8.614 1.00 29.77 521 GLN A CA 1
ATOM 3681 C C . GLN A 1 521 ? -62.585 -20.637 -8.299 1.00 29.77 521 GLN A C 1
ATOM 3683 O O . GLN A 1 521 ? -61.688 -19.814 -8.447 1.00 29.77 521 GLN A O 1
ATOM 3688 N N . GLY A 1 522 ? -62.343 -21.914 -7.952 1.00 28.73 522 GLY A N 1
ATOM 3689 C CA . GLY A 1 522 ? -60.997 -22.524 -8.008 1.00 28.73 522 GLY A CA 1
ATOM 3690 C C . GLY A 1 522 ? -60.617 -23.530 -6.908 1.00 28.73 522 GLY A C 1
ATOM 3691 O O . GLY A 1 522 ? -59.825 -23.208 -6.040 1.00 28.73 522 GLY A O 1
ATOM 3692 N N . GLU A 1 523 ? -61.200 -24.729 -6.974 1.00 30.70 523 GLU A N 1
ATOM 3693 C CA . GLU A 1 523 ? -60.709 -26.062 -6.546 1.00 30.70 523 GLU A CA 1
ATOM 3694 C C . GLU A 1 523 ? -59.696 -26.242 -5.381 1.00 30.70 523 GLU A C 1
ATOM 3696 O O . GLU A 1 523 ? -58.492 -26.051 -5.521 1.00 30.70 523 GLU A O 1
ATOM 3701 N N . SER A 1 524 ? -60.188 -26.853 -4.290 1.00 32.88 524 SER A N 1
ATOM 3702 C CA . SER A 1 524 ? -59.745 -28.147 -3.707 1.00 32.88 524 SER A CA 1
ATOM 3703 C C . SER A 1 524 ? -59.650 -28.146 -2.170 1.00 32.88 524 SER A C 1
ATOM 3705 O O . SER A 1 524 ? -59.045 -27.275 -1.559 1.00 32.88 524 SER A O 1
ATOM 3707 N N . GLY A 1 525 ? -60.241 -29.176 -1.549 1.00 33.47 525 GLY A N 1
ATOM 3708 C CA . GLY A 1 525 ? -59.914 -29.618 -0.186 1.00 33.47 525 GLY A CA 1
ATOM 3709 C C . GLY A 1 525 ? -60.755 -29.037 0.955 1.00 33.47 525 GLY A C 1
ATOM 3710 O O . GLY A 1 525 ? -60.356 -28.093 1.624 1.00 33.47 525 GLY A O 1
ATOM 3711 N N . ALA A 1 526 ? -61.896 -29.665 1.238 1.00 31.50 526 ALA A N 1
ATOM 3712 C CA . ALA A 1 526 ? -62.677 -29.432 2.448 1.00 31.50 526 ALA A CA 1
ATOM 3713 C C . ALA A 1 526 ? -61.964 -29.944 3.715 1.00 31.50 526 ALA A C 1
ATOM 3715 O O . ALA A 1 526 ? -61.532 -31.093 3.752 1.00 31.50 526 ALA A O 1
ATOM 3716 N N . ALA A 1 527 ? -61.982 -29.140 4.782 1.00 34.09 527 ALA A N 1
ATOM 3717 C CA . ALA A 1 527 ? -62.189 -29.610 6.153 1.00 34.09 527 ALA A CA 1
ATOM 3718 C C . ALA A 1 527 ? -62.704 -28.450 7.024 1.00 34.09 527 ALA A C 1
ATOM 3720 O O . ALA A 1 527 ? -61.959 -27.556 7.417 1.00 34.09 527 ALA A O 1
ATOM 3721 N N . CYS A 1 528 ? -64.007 -28.470 7.314 1.00 31.56 528 CYS A N 1
ATOM 3722 C CA . CYS A 1 528 ? -64.633 -27.633 8.329 1.00 31.56 528 CYS A CA 1
ATOM 3723 C C . CYS A 1 528 ? -64.113 -28.036 9.716 1.00 31.56 528 CYS A C 1
ATOM 3725 O O . CYS A 1 528 ? -64.420 -29.127 10.196 1.00 31.56 528 CYS A O 1
ATOM 3727 N N . GLY A 1 529 ? -63.362 -27.148 10.364 1.00 31.00 529 GLY A N 1
ATOM 3728 C CA . GLY A 1 529 ? -63.030 -27.230 11.783 1.00 31.00 529 GLY A CA 1
ATOM 3729 C C . GLY A 1 529 ? -63.719 -26.097 12.531 1.00 31.00 529 GLY A C 1
ATOM 3730 O O . GLY A 1 529 ? -63.317 -24.944 12.414 1.00 31.00 529 GLY A O 1
ATOM 3731 N N . ALA A 1 530 ? -64.777 -26.417 13.271 1.00 33.00 530 ALA A N 1
ATOM 3732 C CA . ALA A 1 530 ? -65.399 -25.497 14.212 1.00 33.00 530 ALA A CA 1
ATOM 3733 C C . ALA A 1 530 ? -64.436 -25.229 15.382 1.00 33.00 530 ALA A C 1
ATOM 3735 O O . ALA A 1 530 ? -63.973 -26.171 16.025 1.00 33.00 530 ALA A O 1
ATOM 3736 N N . GLN A 1 531 ? -64.172 -23.957 15.683 1.00 31.61 531 GLN A N 1
ATOM 3737 C CA . GLN A 1 531 ? -63.585 -23.531 16.953 1.00 31.61 531 GLN A CA 1
ATOM 3738 C C . GLN A 1 531 ? -64.485 -22.490 17.639 1.00 31.61 531 GLN A C 1
ATOM 3740 O O . GLN A 1 531 ? -65.214 -21.765 16.959 1.00 31.61 531 GLN A O 1
ATOM 3745 N N . PRO A 1 532 ? -64.511 -22.492 18.985 1.00 31.59 532 PRO A N 1
ATOM 3746 C CA . PRO A 1 532 ? -65.586 -21.914 19.783 1.00 31.59 532 PRO A CA 1
ATOM 3747 C C . PRO A 1 532 ? -65.555 -20.383 19.840 1.00 31.59 532 PRO A C 1
ATOM 3749 O O . PRO A 1 532 ? -64.521 -19.740 19.678 1.00 31.59 532 PRO A O 1
ATOM 3752 N N . SER A 1 533 ? -66.729 -19.822 20.118 1.00 30.64 533 SER A N 1
ATOM 3753 C CA . SER A 1 533 ? -67.007 -18.402 20.327 1.00 30.64 533 SER A CA 1
ATOM 3754 C C . SER A 1 533 ? -66.066 -17.757 21.351 1.00 30.64 533 SER A C 1
ATOM 3756 O O . SER A 1 533 ? -66.094 -18.121 22.526 1.00 30.64 533 SER A O 1
ATOM 3758 N N . GLN A 1 534 ? -65.292 -16.757 20.925 1.00 31.41 534 GLN A N 1
ATOM 3759 C CA . GLN A 1 534 ? -64.633 -15.822 21.835 1.00 31.41 534 GLN A CA 1
ATOM 3760 C C . GLN A 1 534 ? -65.613 -14.700 22.192 1.00 31.41 534 GLN A C 1
ATOM 3762 O O . GLN A 1 534 ? -66.045 -13.929 21.337 1.00 31.41 534 GLN A O 1
ATOM 3767 N N . THR A 1 535 ? -65.984 -14.627 23.467 1.00 30.05 535 THR A N 1
ATOM 3768 C CA . THR A 1 535 ? -66.690 -13.482 24.044 1.00 30.05 535 THR A CA 1
ATOM 3769 C C . THR A 1 535 ? -65.695 -12.337 24.209 1.00 30.05 535 THR A C 1
ATOM 3771 O O . THR A 1 535 ? -64.782 -12.414 25.026 1.00 30.05 535 THR A O 1
ATOM 3774 N N . ILE A 1 536 ? -65.872 -11.277 23.423 1.00 29.69 536 ILE A N 1
ATOM 3775 C CA . ILE A 1 536 ? -65.145 -10.014 23.565 1.00 29.69 536 ILE A CA 1
ATOM 3776 C C . ILE A 1 536 ? -65.829 -9.207 24.676 1.00 29.69 536 ILE A C 1
ATOM 3778 O O . ILE A 1 536 ? -66.989 -8.823 24.540 1.00 29.69 536 ILE A O 1
ATOM 3782 N N . PHE A 1 537 ? -65.115 -8.941 25.770 1.00 29.78 537 PHE A N 1
ATOM 3783 C CA . PHE A 1 537 ? -65.524 -7.962 26.776 1.00 29.78 537 PHE A CA 1
ATOM 3784 C C . PHE A 1 537 ? -64.975 -6.586 26.384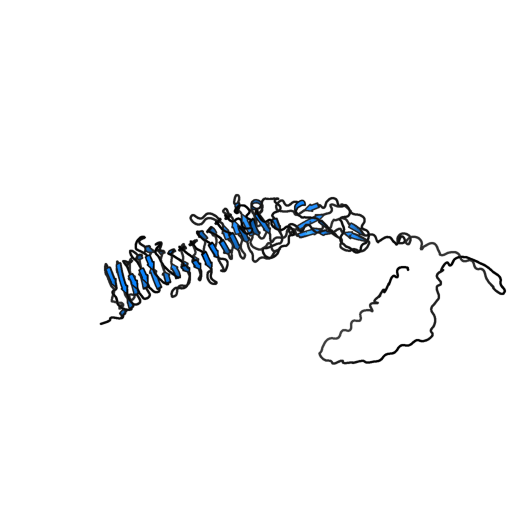 1.00 29.78 537 PHE A C 1
ATOM 3786 O O . PHE A 1 537 ? -63.766 -6.374 26.387 1.00 29.78 537 PHE A O 1
ATOM 3793 N N . VAL A 1 538 ? -65.862 -5.643 26.059 1.00 30.11 538 VAL A N 1
ATOM 3794 C CA . VAL A 1 538 ? -65.524 -4.216 25.941 1.00 30.11 538 VAL A CA 1
ATOM 3795 C C . VAL A 1 538 ? -65.949 -3.534 27.237 1.00 30.11 538 VAL A C 1
ATOM 3797 O O . VAL A 1 538 ? -67.140 -3.424 27.521 1.00 30.11 538 VAL A O 1
ATOM 3800 N N . VAL A 1 539 ? -64.981 -3.075 28.030 1.00 27.91 539 VAL A N 1
ATOM 3801 C CA . VAL A 1 539 ? -65.228 -2.250 29.219 1.00 27.91 539 VAL A CA 1
ATOM 3802 C C . VAL A 1 539 ? -65.059 -0.783 28.821 1.00 27.91 539 VAL A C 1
ATOM 3804 O O . VAL A 1 539 ? -63.943 -0.303 28.651 1.00 27.91 539 VAL A O 1
ATOM 3807 N N . GLN A 1 540 ? -66.169 -0.059 28.661 1.00 29.94 540 GLN A N 1
ATOM 3808 C CA . GLN A 1 540 ? -66.169 1.406 28.622 1.00 29.94 540 GLN A CA 1
ATOM 3809 C C . GLN A 1 540 ? -66.413 1.941 30.037 1.00 29.94 540 GLN A C 1
ATOM 3811 O O . GLN A 1 540 ? -67.547 1.995 30.505 1.00 29.94 540 GLN A O 1
ATOM 3816 N N . GLY A 1 541 ? -65.340 2.336 30.722 1.00 29.31 541 GLY A N 1
ATOM 3817 C CA . GLY A 1 541 ? -65.398 3.047 31.999 1.00 29.31 541 GLY A CA 1
ATOM 3818 C C . GLY A 1 541 ? -64.940 4.493 31.831 1.00 29.31 541 GLY A C 1
ATOM 3819 O O . GLY A 1 541 ? -63.745 4.761 31.795 1.00 29.31 541 GLY A O 1
ATOM 3820 N N . GLY A 1 542 ? -65.885 5.430 31.724 1.00 30.08 542 GLY A N 1
ATOM 3821 C CA . GLY A 1 542 ? -65.620 6.865 31.832 1.00 30.08 542 GLY A CA 1
ATOM 3822 C C . GLY A 1 542 ? -65.779 7.332 33.280 1.00 30.08 542 GLY A C 1
ATOM 3823 O O . GLY A 1 542 ? -66.839 7.141 33.873 1.00 30.08 542 GLY A O 1
ATOM 3824 N N . ILE A 1 543 ? -64.749 7.968 33.844 1.00 29.61 543 ILE A N 1
ATOM 3825 C CA . ILE A 1 543 ? -64.797 8.600 35.171 1.00 29.61 543 ILE A CA 1
ATOM 3826 C C . ILE A 1 543 ? -65.103 10.096 35.008 1.00 29.61 543 ILE A C 1
ATOM 3828 O O . ILE A 1 543 ? -64.406 10.815 34.294 1.00 29.61 543 ILE A O 1
ATOM 3832 N N . ARG A 1 544 ? -66.156 10.566 35.691 1.00 32.09 544 ARG A N 1
ATOM 3833 C CA . ARG A 1 544 ? -66.485 11.988 35.890 1.00 32.09 544 ARG A CA 1
ATOM 3834 C C . ARG A 1 544 ? -65.860 12.482 37.198 1.00 32.09 544 ARG A C 1
ATOM 3836 O O . ARG A 1 544 ? -66.097 11.883 38.243 1.00 32.09 544 ARG A O 1
ATOM 3843 N N . LEU A 1 545 ? -65.136 13.601 37.148 1.00 28.75 545 LEU A N 1
ATOM 3844 C CA . LEU A 1 545 ? -64.655 14.338 38.326 1.00 28.75 545 LEU A CA 1
ATOM 3845 C C . LEU A 1 545 ? -65.745 15.296 38.865 1.00 28.75 545 LEU A C 1
ATOM 3847 O O . LEU A 1 545 ? -66.564 15.776 38.074 1.00 28.75 545 LEU A O 1
ATOM 3851 N N . PRO A 1 546 ? -65.802 15.576 40.183 1.00 44.59 546 PRO A N 1
ATOM 3852 C CA . PRO A 1 546 ? -66.908 16.319 40.782 1.00 44.59 546 PRO A CA 1
ATOM 3853 C C . PRO A 1 546 ? -66.703 17.848 40.773 1.00 44.59 546 PRO A C 1
ATOM 3855 O O . PRO A 1 546 ? -65.726 18.342 41.320 1.00 44.59 546 PRO A O 1
ATOM 3858 N N . ARG A 1 547 ? -67.716 18.523 40.204 1.00 39.44 547 ARG A N 1
ATOM 3859 C CA . ARG A 1 547 ? -68.062 19.964 40.135 1.00 39.44 547 ARG A CA 1
ATOM 3860 C C . ARG A 1 547 ? -66.988 20.981 39.760 1.00 39.44 547 ARG A C 1
ATOM 3862 O O . ARG A 1 547 ? -66.180 21.362 40.629 1.00 39.44 547 ARG A O 1
#

pLDDT: mean 83.09, std 24.95, range [26.81, 98.94]

Sequence (547 aa):
MTISDVPQSAEGAITAAWLELGLVGSVDLTQADNKVEALAGVNTGDIAFFNNGDLRVEGVYSVGDISLRVNGDLHLEEALSAHRNIHLGVSGTVTQDMNDGYIIAQGLALSGGDFELTSPANAVNVIAGDAGRLAFVNDGSLEIGTVGVLAGVNNSGDVSIATNADLYIGEQLKTTANIFLDVAGMAVQGEEGAIAAAGLALTGGDFVLDRALNLVGTFASRAGAVAFLNTGALTVGVLGTVVGIDNSGDLALATTTGDISLAENVHTASQSIDAIVINAGRSAAAGDAAGGSVSADAGVTVTTGAGGRAVIYTGSLDDSEGVAELVGIGSGNFRYGSDESESNFGKALGTSGIYAVYREQPTLIASTNDKTVTLKVYDGKTEFDGGGIDAVDVSGLVNGDTKAMLGEPVFSTVSAEPGRHPILISGFGELGYRVVSDPANAELEIVGTDTDHEYTGARTSVSDVTTSGVQNQQPHSPHSSDDGAQGTTSGGLRLVDATDQGGDQSDAASENENRDVCVSQGESGAACGAQPSQTIFVVQGGIRLPR